Protein AF-C5KFG2-F1 (afdb_monomer)

Organism: Perkinsus marinus (strain ATCC 50983 / TXsc) (NCBI:txid423536)

Radius of gyration: 53.18 Å; Cα contacts (8 Å, |Δi|>4): 477; chains: 1; bounding box: 145×108×116 Å

Solvent-accessible surface area (backbone atoms only — not comparable to full-atom values): 32086 Å² total; per-residue (Å²): 141,84,61,95,86,63,89,72,83,93,80,87,86,89,55,58,38,78,64,27,34,24,43,32,33,78,41,80,47,82,75,85,70,94,62,96,75,82,97,68,92,67,78,47,72,44,76,47,75,44,76,72,37,53,59,62,36,55,48,57,39,72,49,77,48,77,48,68,43,64,56,58,50,57,37,41,32,28,39,66,60,36,82,85,45,54,89,73,20,54,61,19,36,39,37,40,52,48,80,77,64,95,81,87,63,93,58,59,44,37,32,41,35,35,39,32,34,31,82,83,71,47,75,46,76,79,51,33,34,38,48,48,77,48,77,44,79,43,75,42,74,44,76,49,79,79,78,90,81,87,81,87,84,88,88,86,82,87,86,89,80,84,85,86,84,84,89,83,84,90,87,84,91,89,80,92,84,85,90,86,87,85,83,89,86,84,85,86,87,89,81,86,87,81,88,82,89,83,88,84,90,82,88,86,83,92,76,90,79,74,70,45,67,42,76,43,75,41,78,43,78,42,82,47,77,43,82,39,61,66,51,75,45,72,56,84,76,77,54,71,71,58,46,50,52,50,53,54,49,50,51,50,51,56,50,49,57,46,52,50,52,60,25,52,51,34,47,52,51,39,55,50,50,43,56,52,52,51,53,28,52,67,41,92,87,25,74,29,30,69,27,37,48,72,68,56,48,51,52,49,53,52,50,43,50,57,48,56,54,44,53,72,76,42,78,85,61,52,49,63,58,38,48,53,52,42,49,61,54,39,72,63,47,50,60,17,52,52,46,36,52,48,59,70,48,33,64,58,51,52,47,55,44,51,52,51,38,51,52,52,47,49,59,56,69,48,91,45,76,94,57,63,78,59,56,64,71,61,36,51,49,47,48,50,52,42,48,51,50,53,51,49,51,54,50,48,52,63,51,40,78,71,48,64,60,51,50,84,72,83,70,53,56,64,63,52,48,56,53,43,51,49,51,47,55,54,44,52,62,57,72,64,61,72,75,80,78,80,77,85,86,79,84,79,88,82,88,87,77,92,86,80,89,80,84,81,87,87,89,83,85,83,87,87,89,88,84,85,85,83,88,87,80,92,88,84,90,88,87,86,83,90,83,90,87,88,79,90,83,91,77,95,77,90,77,83,88,135

Foldseek 3Di:
DPDPVDDDPDDDDKFFAQWWKKKKWKDWDFDPDPDDDDDDRDTDIDIDMDTDAHGGRIAFDKDKDKDFAQAKIKMWMFTPPCVVQDPNRTQWMKIWGDDHDPDDDPTRWIKIWIWHRHNVRRTDTDWMKTKDKDKDKDFDFDWDFDDDDDDDDDDDDDDDDDDDDDDDDDDDDDDDDDDDDDDDDDDDDDDDDDDDDDDDDDDDDDDDRDTHRDGDTDIDIDIDMDITDMDIPPHPDDDPVVVVVVVVVVVVVVVVVVQVVLQVVLLVVLVVCLVLQCQQCVDPPHLLPQQADPVLSVVLPVLSVVVVVVCVVCVVDGSVVSVVSVVVSCVSRVSSVQLSVQVVCVVVLVVLLVVLLVVLLCVLVDPDPLQVQQDNVLSVVLNVLSVVLVVVSVVQVVVQVVDRSNDDRSDGSVRSVVSSVVSVCSSCVRSVPDHDDDDDDDDDDDDYDDDDDDDDDDDDDDDDDDDDDDDDDDDDDDDDDDDDDDDDDDDDDDDDDD

InterPro domains:
  IPR013126 Heat shock protein 70 family [PF00012] (43-328)
  IPR013126 Heat shock protein 70 family [PTHR45639] (1-468)
  IPR029047 Heat shock protein 70kD, peptide-binding domain superfamily [G3DSA:2.60.34.10] (7-160)
  IPR029047 Heat shock protein 70kD, peptide-binding domain superfamily [SSF100920] (6-271)
  IPR029048 Heat shock protein 70kD, C-terminal domain superfamily [G3DSA:1.20.1270.10] (238-352)
  IPR029048 Heat shock protein 70kD, C-terminal domain superfamily [SSF100934] (239-334)

Structure (mmCIF, N/CA/C/O backbone):
data_AF-C5KFG2-F1
#
_entry.id   AF-C5KFG2-F1
#
loop_
_atom_site.group_PDB
_atom_site.id
_atom_site.type_symbol
_atom_site.label_atom_id
_atom_site.label_alt_id
_atom_site.label_comp_id
_atom_site.label_asym_id
_atom_site.label_entity_id
_atom_site.label_seq_id
_atom_site.pdbx_PDB_ins_code
_atom_site.Cartn_x
_atom_site.Cartn_y
_atom_site.Cartn_z
_atom_site.occupancy
_atom_site.B_iso_or_equiv
_atom_site.auth_seq_id
_atom_site.auth_comp_id
_atom_site.auth_asym_id
_atom_site.auth_atom_id
_atom_site.pdbx_PDB_model_num
ATOM 1 N N . MET A 1 1 ? -5.854 -18.531 23.973 1.00 67.88 1 MET A N 1
ATOM 2 C CA . MET A 1 1 ? -6.162 -19.290 22.740 1.00 67.88 1 MET A CA 1
ATOM 3 C C . MET A 1 1 ? -7.473 -18.772 22.156 1.00 67.88 1 MET A C 1
ATOM 5 O O . MET A 1 1 ? -8.520 -19.280 22.522 1.00 67.88 1 MET A O 1
ATOM 9 N N . LEU A 1 2 ? -7.432 -17.695 21.358 1.00 82.62 2 LEU A N 1
ATOM 10 C CA . LEU A 1 2 ? -8.644 -17.020 20.845 1.00 82.62 2 LEU A CA 1
ATOM 11 C C . LEU A 1 2 ? -8.687 -16.881 19.311 1.00 82.62 2 LEU A C 1
ATOM 13 O O . LEU A 1 2 ? -9.755 -16.633 18.764 1.00 82.62 2 LEU A O 1
ATOM 17 N N . SER A 1 3 ? -7.562 -17.061 18.609 1.00 88.19 3 SER A N 1
ATOM 18 C CA . SER A 1 3 ? -7.569 -17.112 17.143 1.00 88.19 3 SER A CA 1
ATOM 19 C C . SER A 1 3 ? -8.086 -18.475 16.666 1.00 88.19 3 SER A C 1
ATOM 21 O O . SER A 1 3 ? -7.564 -19.491 17.129 1.00 88.19 3 SER A O 1
ATOM 23 N N . PRO A 1 4 ? -9.048 -18.531 15.725 1.00 89.69 4 PRO A N 1
ATOM 24 C CA . PRO A 1 4 ? -9.495 -19.786 15.124 1.00 89.69 4 PRO A CA 1
ATOM 25 C C . PRO A 1 4 ? -8.493 -20.354 14.102 1.00 89.69 4 PRO A C 1
ATOM 27 O O . PRO A 1 4 ? -8.637 -21.501 13.693 1.00 89.69 4 PRO A O 1
ATOM 30 N N . LEU A 1 5 ? -7.491 -19.567 13.683 1.00 91.44 5 LEU A N 1
ATOM 31 C CA . LEU A 1 5 ? -6.519 -19.947 12.648 1.00 91.44 5 LEU A CA 1
ATOM 32 C C . LEU A 1 5 ? -5.242 -20.588 13.216 1.00 91.44 5 LEU A C 1
ATOM 34 O O . LEU A 1 5 ? -4.603 -21.385 12.535 1.00 91.44 5 LEU A O 1
ATOM 38 N N . PHE A 1 6 ? -4.867 -20.260 14.457 1.00 90.12 6 PHE A N 1
ATOM 39 C CA . PHE A 1 6 ? -3.606 -20.698 15.064 1.00 90.12 6 PHE A CA 1
ATOM 40 C C . PHE A 1 6 ? -3.843 -21.617 16.263 1.00 90.12 6 PHE A C 1
ATOM 42 O O . PHE A 1 6 ? -4.189 -21.162 17.357 1.00 90.12 6 PHE A O 1
ATOM 49 N N . LYS A 1 7 ? -3.590 -22.919 16.078 1.00 90.38 7 LYS A N 1
ATOM 50 C CA . LYS A 1 7 ? -3.554 -23.884 17.181 1.00 90.38 7 LYS A CA 1
ATOM 51 C C . LYS A 1 7 ? -2.188 -23.845 17.870 1.00 90.38 7 LYS A C 1
ATOM 53 O O . LYS A 1 7 ? -1.167 -24.116 17.247 1.00 90.38 7 LYS A O 1
ATOM 58 N N . VAL A 1 8 ? -2.187 -23.547 19.166 1.00 90.94 8 VAL A N 1
ATOM 59 C CA . VAL A 1 8 ? -1.008 -23.626 20.046 1.00 90.94 8 VAL A CA 1
ATOM 60 C C . VAL A 1 8 ? -1.125 -24.838 20.980 1.00 90.94 8 VAL A C 1
ATOM 62 O O . VAL A 1 8 ? -2.151 -25.518 20.983 1.00 90.94 8 VAL A O 1
ATOM 65 N N . ARG A 1 9 ? -0.079 -25.133 21.763 1.00 91.88 9 ARG A N 1
ATOM 66 C CA . ARG A 1 9 ? -0.144 -26.150 22.828 1.00 91.88 9 ARG A CA 1
ATOM 67 C C . ARG A 1 9 ? -1.195 -25.746 23.864 1.00 91.88 9 ARG A C 1
ATOM 69 O O . ARG A 1 9 ? -1.235 -24.584 24.263 1.00 91.88 9 ARG A O 1
ATOM 76 N N . ASP A 1 10 ? -1.987 -26.709 24.325 1.00 89.00 10 ASP A N 1
ATOM 77 C CA . ASP A 1 10 ? -3.007 -26.473 25.344 1.00 89.00 10 ASP A CA 1
ATOM 78 C C . ASP A 1 10 ? -2.374 -25.988 26.660 1.00 89.00 10 ASP A C 1
ATOM 80 O O . ASP A 1 10 ? -1.471 -26.622 27.210 1.00 89.00 10 ASP A O 1
ATOM 84 N N . PHE A 1 11 ? -2.855 -24.850 27.162 1.00 88.81 11 PHE A N 1
ATOM 85 C CA . PHE A 1 11 ? -2.492 -24.288 28.461 1.00 88.81 11 PHE A CA 1
ATOM 86 C C . PHE A 1 11 ? -3.725 -23.656 29.115 1.00 88.81 11 PHE A C 1
ATOM 88 O O . PHE A 1 11 ? -4.587 -23.106 28.428 1.00 88.81 11 PHE A O 1
ATOM 95 N N . ALA A 1 12 ? -3.810 -23.720 30.442 1.00 85.75 12 ALA A N 1
ATOM 96 C CA . ALA A 1 12 ? -4.899 -23.129 31.211 1.00 85.75 12 ALA A CA 1
ATOM 97 C C . ALA A 1 12 ? -4.346 -22.086 32.187 1.00 85.75 12 ALA A C 1
ATOM 99 O O . ALA A 1 12 ? -3.359 -22.338 32.875 1.00 85.75 12 ALA A O 1
ATOM 100 N N . VAL A 1 13 ? -5.006 -20.931 32.252 1.00 86.75 13 VAL A N 1
ATOM 101 C CA . VAL A 1 13 ? -4.784 -19.904 33.274 1.00 86.75 13 VAL A CA 1
ATOM 102 C C . VAL A 1 13 ? -6.119 -19.686 33.970 1.00 86.75 13 VAL A C 1
ATOM 104 O O . VAL A 1 13 ? -7.117 -19.399 33.308 1.00 86.75 13 VAL A O 1
ATOM 107 N N . THR A 1 14 ? -6.130 -19.846 35.290 1.00 87.56 14 THR A N 1
ATOM 108 C CA . THR A 1 14 ? -7.296 -19.594 36.140 1.00 87.56 14 THR A CA 1
ATOM 109 C C . THR A 1 14 ? -7.001 -18.370 36.991 1.00 87.56 14 THR A C 1
ATOM 111 O O . THR A 1 14 ? -5.999 -18.342 37.700 1.00 87.56 14 THR A O 1
ATOM 114 N N . ASP A 1 15 ? -7.886 -17.384 36.923 1.00 92.81 15 ASP A N 1
ATOM 115 C CA . ASP A 1 15 ? -7.812 -16.115 37.650 1.00 92.81 15 ASP A CA 1
ATOM 116 C C . ASP A 1 15 ? -9.165 -15.849 38.346 1.00 92.81 15 ASP A C 1
ATOM 118 O O . ASP A 1 15 ? -10.121 -16.600 38.115 1.00 92.81 15 ASP A O 1
ATOM 122 N N . PHE A 1 16 ? -9.280 -14.830 39.202 1.00 92.50 16 PHE A N 1
ATOM 123 C CA . PHE A 1 16 ? -10.473 -14.572 40.021 1.00 92.50 16 PHE A CA 1
ATOM 124 C C . PHE A 1 16 ? -10.799 -13.080 40.219 1.00 92.50 16 PHE A C 1
ATOM 126 O O . PHE A 1 16 ? -9.910 -12.235 40.287 1.00 92.50 16 PHE A O 1
ATOM 133 N N . THR A 1 17 ? -12.081 -12.735 40.397 1.00 90.00 17 THR A N 1
ATOM 134 C CA . THR A 1 17 ? -12.465 -11.374 40.813 1.00 90.00 17 THR A CA 1
ATOM 135 C C . THR A 1 17 ? -12.141 -11.146 42.282 1.00 90.00 17 THR A C 1
ATOM 137 O O . THR A 1 17 ? -12.489 -11.953 43.142 1.00 90.00 17 THR A O 1
ATOM 140 N N . GLN A 1 18 ? -11.520 -10.014 42.610 1.00 88.88 18 GLN A N 1
ATOM 141 C CA . GLN A 1 18 ? -11.357 -9.617 44.013 1.00 88.88 18 GLN A CA 1
ATOM 142 C C . GLN A 1 18 ? -12.704 -9.218 44.634 1.00 88.88 18 GLN A C 1
ATOM 144 O O . GLN A 1 18 ? -13.009 -9.620 45.754 1.00 88.88 18 GLN A O 1
ATOM 149 N N . GLN A 1 19 ? -13.514 -8.474 43.877 1.00 89.19 19 GLN A N 1
ATOM 150 C CA . GLN A 1 19 ? -14.824 -7.975 44.289 1.00 89.19 19 GLN A CA 1
ATOM 151 C C . GLN A 1 19 ? -15.932 -9.018 44.085 1.00 89.19 19 GLN A C 1
ATOM 153 O O . GLN A 1 19 ? -15.866 -9.847 43.168 1.00 89.19 19 GLN A O 1
ATOM 158 N N . GLY A 1 20 ? -16.956 -8.945 44.938 1.00 91.38 20 GLY A N 1
ATOM 159 C CA . GLY A 1 20 ? -18.225 -9.649 44.758 1.00 91.38 20 GLY A CA 1
ATOM 160 C C . GLY A 1 20 ? -19.172 -8.867 43.846 1.00 91.38 20 GLY A C 1
ATOM 161 O O . GLY A 1 20 ? -19.126 -7.639 43.822 1.00 91.38 20 GLY A O 1
ATOM 162 N N . ILE A 1 21 ? -20.017 -9.567 43.089 1.00 93.56 21 ILE A N 1
ATOM 163 C CA . ILE A 1 21 ? -21.010 -8.991 42.174 1.00 93.56 21 ILE A CA 1
ATOM 164 C C . ILE A 1 21 ? -22.389 -9.540 42.527 1.00 93.56 21 ILE A C 1
ATOM 166 O O . ILE A 1 21 ? -22.630 -10.753 42.446 1.00 93.56 21 ILE A O 1
ATOM 170 N N . GLU A 1 22 ? -23.318 -8.643 42.829 1.00 93.44 22 GLU A N 1
ATOM 171 C CA . GLU A 1 22 ? -24.724 -8.953 43.044 1.00 93.44 22 GLU A CA 1
ATOM 172 C C . GLU A 1 22 ? -25.622 -8.453 41.909 1.00 93.44 22 GLU A C 1
ATOM 174 O O . GLU A 1 22 ? -25.274 -7.565 41.128 1.00 93.44 22 GLU A O 1
ATOM 179 N N . VAL A 1 23 ? -26.804 -9.062 41.818 1.00 94.25 23 VAL A N 1
ATOM 180 C CA . VAL A 1 23 ? -27.877 -8.632 40.923 1.00 94.25 23 VAL A CA 1
ATOM 181 C C . VAL A 1 23 ? -29.129 -8.366 41.752 1.00 94.25 23 VAL A C 1
ATOM 183 O O . VAL A 1 23 ? -29.548 -9.198 42.561 1.00 94.25 23 VAL A O 1
ATOM 186 N N . ALA A 1 24 ? -29.727 -7.200 41.534 1.00 92.25 24 ALA A N 1
ATOM 187 C CA . ALA A 1 24 ? -30.925 -6.722 42.204 1.00 92.25 24 ALA A CA 1
ATOM 188 C C . ALA A 1 24 ? -32.115 -6.629 41.236 1.00 92.25 24 ALA A C 1
ATOM 190 O O . ALA A 1 24 ? -31.938 -6.384 40.043 1.00 92.25 24 ALA A O 1
ATOM 191 N N . TRP A 1 25 ? -33.333 -6.811 41.751 1.00 92.88 25 TRP A N 1
ATOM 192 C CA . TRP A 1 25 ? -34.577 -6.685 40.986 1.00 92.88 25 TRP A CA 1
ATOM 193 C C . TRP A 1 25 ? -35.768 -6.283 41.859 1.00 92.88 25 TRP A C 1
ATOM 195 O O . TRP A 1 25 ? -35.852 -6.635 43.036 1.00 92.88 25 TRP A O 1
ATOM 205 N N . GLN A 1 26 ? -36.748 -5.605 41.264 1.00 88.69 26 GLN A N 1
ATOM 206 C CA . GLN A 1 26 ? -38.008 -5.257 41.928 1.00 88.69 26 GLN A CA 1
ATOM 207 C C . GLN A 1 26 ? -38.961 -6.458 41.981 1.00 88.69 26 GLN A C 1
ATOM 209 O O . GLN A 1 26 ? -39.331 -7.013 40.943 1.00 88.69 26 GLN A O 1
ATOM 214 N N . GLN A 1 27 ? -39.383 -6.864 43.176 1.00 81.00 27 GLN A N 1
ATOM 215 C CA . GLN A 1 27 ? -40.384 -7.904 43.410 1.00 81.00 27 GLN A CA 1
ATOM 216 C C . GLN A 1 27 ? -41.620 -7.286 44.082 1.00 81.00 27 GLN A C 1
ATOM 218 O O . GLN A 1 27 ? -41.511 -6.633 45.116 1.00 81.00 27 GLN A O 1
ATOM 223 N N . GLN A 1 28 ? -42.801 -7.506 43.506 1.00 67.38 28 GLN A N 1
ATOM 224 C CA . GLN A 1 28 ? -44.071 -7.195 44.166 1.00 67.38 28 GLN A CA 1
ATOM 225 C C . GLN A 1 28 ? -44.355 -8.233 45.260 1.00 67.38 28 GLN A C 1
ATOM 227 O O . GLN A 1 28 ? -44.071 -9.422 45.083 1.00 67.38 28 GLN A O 1
ATOM 232 N N . GLN A 1 29 ? -44.943 -7.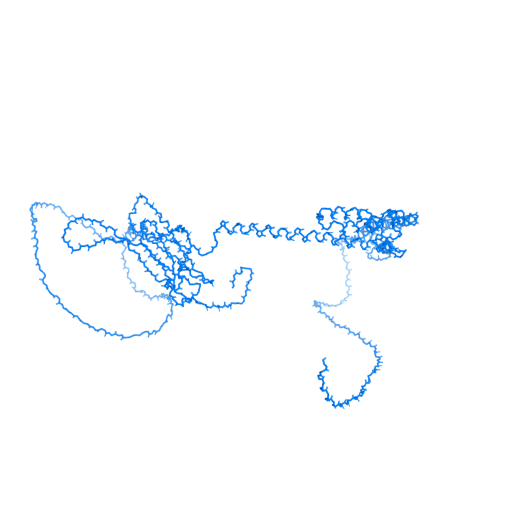788 46.367 1.00 61.12 29 GLN A N 1
ATOM 233 C CA . GLN A 1 29 ? -45.567 -8.655 47.366 1.00 61.12 29 GLN A CA 1
ATOM 234 C C . GLN A 1 29 ? -47.017 -8.211 47.583 1.00 61.12 29 GLN A C 1
ATOM 236 O O . GLN A 1 29 ? -47.303 -7.015 47.642 1.00 61.12 29 GLN A O 1
ATOM 241 N N . GLN A 1 30 ? -47.925 -9.176 47.731 1.00 47.97 30 GLN A N 1
ATOM 242 C CA . GLN A 1 30 ? -49.222 -8.924 48.357 1.00 47.97 30 GLN A CA 1
ATOM 243 C C . GLN A 1 30 ? -49.005 -8.836 49.870 1.00 47.97 30 GLN A C 1
ATOM 245 O O . GLN A 1 30 ? -48.345 -9.698 50.455 1.00 47.97 30 GLN A O 1
ATOM 250 N N . ALA A 1 31 ? -49.535 -7.791 50.502 1.00 42.25 31 ALA A N 1
ATOM 251 C CA . ALA A 1 31 ? -49.447 -7.618 51.944 1.00 42.25 31 ALA A CA 1
ATOM 252 C C . ALA A 1 31 ? -50.490 -8.509 52.637 1.00 42.25 31 ALA A C 1
ATOM 254 O O . ALA A 1 31 ? -51.664 -8.163 52.708 1.00 42.25 31 ALA A O 1
ATOM 255 N N . THR A 1 32 ? -50.074 -9.664 53.160 1.00 38.94 32 THR A N 1
ATOM 256 C CA . THR A 1 32 ? -50.946 -10.538 53.963 1.00 38.94 32 THR A CA 1
ATOM 257 C C . THR A 1 32 ? -51.088 -9.993 55.388 1.00 38.94 32 THR A C 1
ATOM 259 O O . THR A 1 32 ? -50.486 -10.513 56.329 1.00 38.94 32 THR A O 1
ATOM 262 N N . SER A 1 33 ? -51.852 -8.913 55.553 1.00 38.59 33 SER A N 1
ATOM 263 C CA . SER A 1 33 ? -52.165 -8.317 56.855 1.00 38.59 33 SER A CA 1
ATOM 264 C C . SER A 1 33 ? -53.233 -9.129 57.593 1.00 38.59 33 SER A C 1
ATOM 266 O O . SER A 1 33 ? -54.429 -8.909 57.421 1.00 38.59 33 SER A O 1
ATOM 268 N N . THR A 1 34 ? -52.813 -10.064 58.448 1.00 42.09 34 THR A N 1
ATOM 269 C CA . THR A 1 34 ? -53.714 -10.803 59.350 1.00 42.09 34 THR A CA 1
ATOM 270 C C . THR A 1 34 ? -54.132 -9.954 60.556 1.00 42.09 34 THR A C 1
ATOM 272 O O . THR A 1 34 ? -53.706 -10.209 61.682 1.00 42.09 34 THR A O 1
ATOM 275 N N . THR A 1 35 ? -54.968 -8.950 60.307 1.00 40.38 35 THR A N 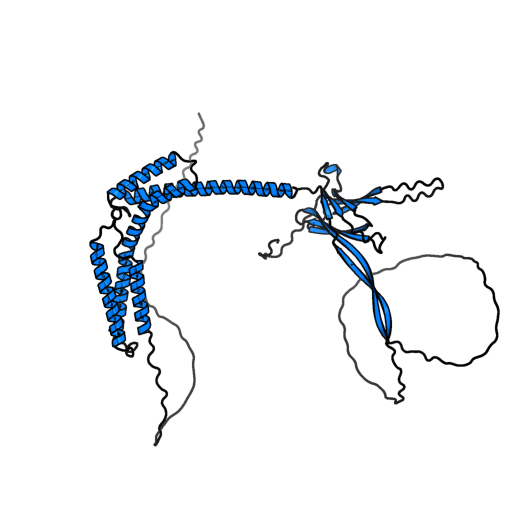1
ATOM 276 C CA . THR A 1 35 ? -55.760 -8.208 61.301 1.00 40.38 35 THR A CA 1
ATOM 277 C C . THR A 1 35 ? -56.987 -7.651 60.598 1.00 40.38 35 THR A C 1
ATOM 279 O O . THR A 1 35 ? -56.833 -6.949 59.602 1.00 40.38 35 THR A O 1
ATOM 282 N N . ASP A 1 36 ? -58.181 -7.929 61.117 1.00 46.19 36 ASP A N 1
ATOM 283 C CA . ASP A 1 36 ? -59.419 -7.362 60.586 1.00 46.19 36 ASP A CA 1
ATOM 284 C C . ASP A 1 36 ? -59.418 -5.827 60.703 1.00 46.19 36 ASP A C 1
ATOM 286 O O . ASP A 1 36 ? -59.218 -5.307 61.805 1.00 46.19 36 ASP A O 1
ATOM 290 N N . ASN A 1 37 ? -59.640 -5.136 59.576 1.00 46.06 37 ASN A N 1
ATOM 291 C CA . ASN A 1 37 ? -60.433 -3.908 59.346 1.00 46.06 37 ASN A CA 1
ATOM 292 C C . ASN A 1 37 ? -59.900 -3.124 58.122 1.00 46.06 37 ASN A C 1
ATOM 294 O O . ASN A 1 37 ? -58.693 -2.976 57.959 1.00 46.06 37 ASN A O 1
ATOM 298 N N . ASP A 1 38 ? -60.837 -2.587 57.333 1.00 40.62 38 ASP A N 1
ATOM 299 C CA . ASP A 1 38 ? -60.694 -1.634 56.215 1.00 40.62 38 ASP A CA 1
ATOM 300 C C . ASP A 1 38 ? -59.773 -2.017 55.028 1.00 40.62 38 ASP A C 1
ATOM 302 O O . ASP A 1 38 ? -58.549 -1.884 55.061 1.00 40.62 38 ASP A O 1
ATOM 306 N N . ASP A 1 39 ? -60.403 -2.401 53.909 1.00 46.47 39 ASP A N 1
ATOM 307 C CA . ASP A 1 39 ? -59.751 -2.762 52.643 1.00 46.47 39 ASP A CA 1
ATOM 308 C C . ASP A 1 39 ? -59.001 -1.591 51.975 1.00 46.47 39 ASP A C 1
ATOM 310 O O . ASP A 1 39 ? -59.595 -0.721 51.331 1.00 46.47 39 ASP A O 1
ATOM 314 N N . VAL A 1 40 ? -57.665 -1.623 52.031 1.00 45.94 40 VAL A N 1
ATOM 315 C CA . VAL A 1 40 ? -56.784 -0.849 51.139 1.00 45.94 40 VAL A CA 1
ATOM 316 C C . VAL A 1 40 ? -55.653 -1.752 50.636 1.00 45.94 40 VAL A C 1
ATOM 318 O O . VAL A 1 40 ? -54.638 -1.927 51.311 1.00 45.94 40 VAL A O 1
ATOM 321 N N . GLU A 1 41 ? -55.797 -2.309 49.428 1.00 46.12 41 GLU A N 1
ATOM 322 C CA . GLU A 1 41 ? -54.774 -3.145 48.772 1.00 46.12 41 GLU A CA 1
ATOM 323 C C . GLU A 1 41 ? -53.534 -2.332 48.336 1.00 46.12 41 GLU A C 1
ATOM 325 O O . GLU A 1 41 ? -53.299 -2.045 47.160 1.00 46.12 41 GLU A O 1
ATOM 330 N N . GLY A 1 42 ? -52.698 -1.952 49.303 1.00 43.88 42 GLY A N 1
ATOM 331 C CA . GLY A 1 42 ? -51.424 -1.277 49.066 1.00 43.88 42 GLY A CA 1
ATOM 332 C C . GLY A 1 42 ? -50.358 -2.225 48.511 1.00 43.88 42 GLY A C 1
ATOM 333 O O . GLY A 1 42 ? -49.611 -2.838 49.275 1.00 43.88 42 GLY A O 1
ATOM 334 N N . CYS A 1 43 ? -50.236 -2.328 47.183 1.00 40.12 43 CYS A N 1
ATOM 335 C CA . CYS A 1 43 ? -49.165 -3.109 46.555 1.00 40.12 43 CYS A CA 1
ATOM 336 C C . CYS A 1 43 ? -47.786 -2.468 46.802 1.00 40.12 43 CYS A C 1
ATOM 338 O O . CYS A 1 43 ? -47.429 -1.461 46.186 1.00 40.12 43 CYS A O 1
ATOM 340 N N . SER A 1 44 ? -46.989 -3.077 47.683 1.00 50.38 44 SER A N 1
ATOM 341 C CA . SER A 1 44 ? -45.610 -2.661 47.943 1.00 50.38 44 SER A CA 1
ATOM 342 C C . SER A 1 44 ? -44.620 -3.419 47.053 1.00 50.38 44 SER A C 1
ATOM 344 O O . SER A 1 44 ? -44.729 -4.630 46.837 1.00 50.38 44 SER A O 1
ATOM 346 N N . SER A 1 45 ? -43.631 -2.693 46.533 1.00 64.81 45 SER A N 1
ATOM 347 C CA . SER A 1 45 ? -42.547 -3.233 45.710 1.00 64.81 45 SER A CA 1
ATOM 348 C C . SER A 1 45 ? -41.237 -3.222 46.488 1.00 64.81 45 SER A C 1
ATOM 350 O O . SER A 1 45 ? -40.705 -2.156 46.789 1.00 64.81 45 SER A O 1
ATOM 352 N N . ILE A 1 46 ? -40.688 -4.403 46.773 1.00 82.88 46 ILE A N 1
ATOM 353 C CA . ILE A 1 46 ? -39.407 -4.561 47.468 1.00 82.88 46 ILE A CA 1
ATOM 354 C C . ILE A 1 46 ? -38.284 -4.861 46.467 1.00 82.88 46 ILE A C 1
ATOM 356 O O . ILE A 1 46 ? -38.455 -5.655 45.542 1.00 82.88 46 ILE A O 1
ATOM 360 N N . ILE A 1 47 ? -37.114 -4.244 46.644 1.00 85.81 47 ILE A N 1
ATOM 361 C CA . ILE A 1 47 ? -35.920 -4.598 45.866 1.00 85.81 47 ILE A CA 1
ATOM 362 C C . ILE A 1 47 ? -35.271 -5.816 46.521 1.00 85.81 47 ILE A C 1
ATOM 364 O O . ILE A 1 47 ? -34.779 -5.742 47.647 1.00 85.81 47 ILE A O 1
ATOM 368 N N . LYS A 1 48 ? -35.251 -6.939 45.804 1.00 88.25 48 LYS A N 1
ATOM 369 C CA . LYS A 1 48 ? -34.527 -8.143 46.206 1.00 88.25 48 LYS A CA 1
ATOM 370 C C . LYS A 1 48 ? -33.141 -8.135 45.568 1.00 88.25 48 LYS A C 1
ATOM 372 O O . LYS A 1 48 ? -33.022 -7.995 44.356 1.00 88.25 48 LYS A O 1
ATOM 377 N N . ARG A 1 49 ? -32.115 -8.316 46.397 1.00 91.19 49 ARG A N 1
ATOM 378 C CA . ARG A 1 49 ? -30.713 -8.530 46.012 1.00 91.19 49 ARG A CA 1
ATOM 379 C C . ARG A 1 49 ? -30.358 -10.015 46.064 1.00 91.19 49 ARG A C 1
ATOM 381 O O . ARG A 1 49 ? -30.990 -10.786 46.793 1.00 91.19 49 ARG A O 1
ATOM 388 N N . THR A 1 50 ? -29.367 -10.439 45.289 1.00 92.19 50 THR A N 1
ATOM 389 C CA . THR A 1 50 ? -28.743 -11.768 45.383 1.00 92.19 50 THR A CA 1
ATOM 390 C C . THR A 1 50 ? -27.323 -11.694 44.836 1.00 92.19 50 THR A C 1
ATOM 392 O O . THR A 1 50 ? -27.120 -11.310 43.684 1.00 92.19 50 THR A O 1
ATOM 395 N N . GLU A 1 51 ? -26.345 -12.102 45.644 1.00 92.88 51 GLU A N 1
ATOM 396 C CA . GLU A 1 51 ? -24.957 -12.220 45.206 1.00 92.88 51 GLU A CA 1
ATOM 397 C C . GLU A 1 51 ? -24.828 -13.322 44.145 1.00 92.88 51 GLU A C 1
ATOM 399 O O . GLU A 1 51 ? -25.159 -14.488 44.379 1.00 92.88 51 GLU A O 1
ATOM 404 N N . VAL A 1 52 ? -24.375 -12.947 42.948 1.00 93.75 52 VAL A N 1
ATOM 405 C CA . VAL A 1 52 ? -24.238 -13.869 41.817 1.00 93.75 52 VAL A CA 1
ATOM 406 C C . VAL A 1 52 ? -22.819 -14.406 41.767 1.00 93.75 52 VAL A C 1
ATOM 408 O O . VAL A 1 52 ? -22.636 -15.618 41.694 1.00 93.75 52 VAL A O 1
ATOM 411 N N . PHE A 1 53 ? -21.808 -13.550 41.872 1.00 94.62 53 PHE A N 1
ATOM 412 C CA . PHE A 1 53 ? -20.403 -13.953 41.906 1.00 94.62 53 PHE A CA 1
ATOM 413 C C . PHE A 1 53 ? -19.772 -13.442 43.205 1.00 94.62 53 PHE A C 1
ATOM 415 O O . PHE A 1 53 ? -19.378 -12.283 43.241 1.00 94.62 53 PHE A O 1
ATOM 422 N N . PRO A 1 54 ? -19.680 -14.263 44.268 1.00 93.31 54 PRO A N 1
ATOM 423 C CA . PRO A 1 54 ? -19.004 -13.871 45.504 1.00 93.31 54 PRO A CA 1
ATOM 424 C C . PRO A 1 54 ? -17.536 -13.476 45.282 1.00 93.31 54 PRO A C 1
ATOM 426 O O . PRO A 1 54 ? -16.943 -13.908 44.284 1.00 93.31 54 PRO A O 1
ATOM 429 N N . PRO A 1 55 ? -16.916 -12.724 46.211 1.00 91.25 55 PRO A N 1
ATOM 4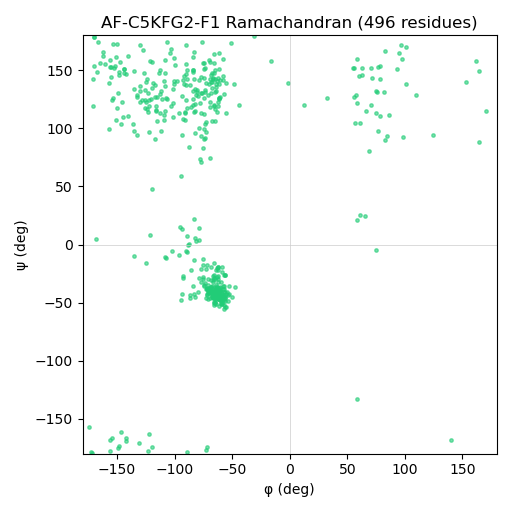30 C CA . PRO A 1 55 ? -15.485 -12.435 46.187 1.00 91.25 55 PRO A CA 1
ATOM 431 C C . PRO A 1 55 ? -14.643 -13.698 45.959 1.00 91.25 55 PRO A C 1
ATOM 433 O O . PRO A 1 55 ? -14.906 -14.750 46.545 1.00 91.25 55 PRO A O 1
ATOM 436 N N . ARG A 1 56 ? -13.612 -13.591 45.114 1.00 91.69 56 ARG A N 1
ATOM 437 C CA . ARG A 1 56 ? -12.765 -14.701 44.633 1.00 91.69 56 ARG A CA 1
ATOM 438 C C . ARG A 1 56 ? -13.484 -15.734 43.752 1.00 91.69 56 ARG A C 1
ATOM 440 O O . ARG A 1 56 ? -13.014 -16.863 43.618 1.00 91.69 56 ARG A O 1
ATOM 447 N N . SER A 1 57 ? -14.578 -15.348 43.090 1.00 92.31 57 SER A N 1
ATOM 448 C CA . SER A 1 57 ? -15.143 -16.125 41.975 1.00 92.31 57 SER A CA 1
ATOM 449 C C . SER A 1 57 ? -14.165 -16.193 40.801 1.00 92.31 57 SER A C 1
ATOM 451 O O . SER A 1 57 ? -13.601 -15.179 40.395 1.00 92.31 57 SER A O 1
ATOM 453 N N . THR A 1 58 ? -13.995 -17.376 40.213 1.00 93.25 58 THR A N 1
ATOM 454 C CA . THR A 1 58 ? -13.116 -17.592 39.054 1.00 93.25 58 THR A CA 1
ATOM 455 C C . THR A 1 58 ? -13.609 -16.874 37.794 1.00 93.25 58 THR A C 1
ATOM 457 O O . THR A 1 58 ? -14.813 -16.832 37.524 1.00 93.25 58 THR A O 1
ATOM 460 N N . LEU A 1 59 ? -12.690 -16.357 36.977 1.00 91.69 59 LEU A N 1
ATOM 461 C CA . LEU A 1 59 ? -13.011 -15.748 35.683 1.00 91.69 59 LEU A CA 1
ATOM 462 C C . LEU A 1 59 ? -13.575 -16.774 34.684 1.00 91.69 59 LEU A C 1
ATOM 464 O O . LEU A 1 59 ? -13.462 -17.985 34.869 1.00 91.69 59 LEU A O 1
ATOM 468 N N . ASN A 1 60 ? -14.208 -16.277 33.616 1.00 91.69 60 ASN A N 1
ATOM 469 C CA . ASN A 1 60 ? -14.904 -17.074 32.594 1.00 91.69 60 ASN A CA 1
ATOM 470 C C . ASN A 1 60 ? -16.046 -17.978 33.133 1.00 91.69 60 ASN A C 1
ATOM 472 O O . ASN A 1 60 ? -16.454 -18.938 32.475 1.00 91.69 60 ASN A O 1
ATOM 476 N N . THR A 1 61 ? -16.587 -17.671 34.318 1.00 93.00 61 THR A N 1
ATOM 477 C CA . THR A 1 61 ? -17.671 -18.434 34.961 1.00 93.00 61 THR A CA 1
ATOM 478 C C . THR A 1 61 ? -19.054 -17.928 34.538 1.00 93.00 61 THR A C 1
ATOM 480 O O . THR A 1 61 ? -19.300 -16.728 34.415 1.00 93.00 61 THR A O 1
ATOM 483 N N . VAL A 1 62 ? -20.004 -18.850 34.370 1.00 95.00 62 VAL A N 1
ATOM 484 C CA . VAL A 1 62 ? -21.409 -18.566 34.033 1.00 95.00 62 VAL A CA 1
ATOM 485 C C . VAL A 1 62 ? -22.320 -19.038 35.164 1.00 95.00 62 VAL A C 1
ATOM 487 O O . VAL A 1 62 ? -22.160 -20.156 35.652 1.00 95.00 62 VAL A O 1
ATOM 490 N N . LYS A 1 63 ? -23.326 -18.235 35.532 1.00 94.50 63 LYS A N 1
ATOM 491 C CA . LYS A 1 63 ? -24.422 -18.653 36.419 1.00 94.50 63 LYS A CA 1
ATOM 492 C C . LYS A 1 63 ? -25.789 -18.385 35.791 1.00 94.50 63 LYS A C 1
ATOM 494 O O . LYS A 1 63 ? -25.977 -17.439 35.029 1.00 94.50 63 LYS A O 1
ATOM 499 N N . MET A 1 64 ? -26.743 -19.255 36.114 1.00 93.69 64 MET A N 1
ATOM 500 C CA . MET A 1 64 ? -28.112 -19.223 35.597 1.00 93.69 64 MET A CA 1
ATOM 501 C C . MET A 1 64 ? -29.071 -18.795 36.708 1.00 93.69 64 MET A C 1
ATOM 503 O O . MET A 1 64 ? -29.361 -19.578 37.612 1.00 93.69 64 MET A O 1
ATOM 507 N N . LEU A 1 65 ? -29.579 -17.568 36.633 1.00 93.38 65 LEU A N 1
ATOM 508 C CA . LEU A 1 65 ? -30.639 -17.078 37.516 1.00 93.38 65 LEU A CA 1
ATOM 509 C C . LEU A 1 65 ? -31.993 -17.535 36.961 1.00 93.38 65 LEU A C 1
ATOM 511 O O . LEU A 1 65 ? -32.170 -17.561 35.746 1.00 93.38 65 LEU A O 1
ATOM 515 N N . THR A 1 66 ? -32.947 -17.912 37.816 1.00 93.75 66 THR A N 1
ATOM 516 C CA . THR A 1 66 ? -34.305 -18.296 37.383 1.00 93.75 66 THR A CA 1
ATOM 517 C C . THR A 1 66 ? -35.341 -17.389 38.035 1.00 93.75 66 THR A C 1
ATOM 519 O O . THR A 1 66 ? -35.384 -17.279 39.258 1.00 93.75 66 THR A O 1
ATOM 522 N N . PHE A 1 67 ? -36.184 -16.768 37.214 1.00 91.44 67 PHE A N 1
ATOM 523 C CA . PHE A 1 67 ? -37.263 -15.870 37.621 1.00 91.44 67 PHE A CA 1
ATOM 524 C C . PHE A 1 67 ? -38.613 -16.393 37.117 1.00 91.44 67 PHE A C 1
ATOM 526 O O . PHE A 1 67 ? -38.663 -17.143 36.144 1.00 91.44 67 PHE A O 1
ATOM 533 N N . TYR A 1 68 ? -39.701 -15.965 37.757 1.00 89.50 68 TYR A N 1
ATOM 534 C CA . TYR A 1 68 ? -41.074 -16.215 37.313 1.00 89.50 68 TYR A CA 1
ATOM 535 C C . TYR A 1 68 ? -41.781 -14.861 37.174 1.00 89.50 68 TYR A C 1
ATOM 537 O O . TYR A 1 68 ? -41.860 -14.118 38.154 1.00 89.50 68 TYR A O 1
ATOM 545 N N . ARG A 1 69 ? -42.201 -14.481 35.958 1.00 88.12 69 ARG A N 1
ATOM 546 C CA . ARG A 1 69 ? -42.689 -13.123 35.627 1.00 88.12 69 ARG A CA 1
ATOM 547 C C . ARG A 1 69 ? -43.760 -13.145 34.536 1.00 88.12 69 ARG A C 1
ATOM 549 O O . ARG A 1 69 ? -43.669 -13.943 33.612 1.00 88.12 69 ARG A O 1
ATOM 556 N N . LYS A 1 70 ? -44.728 -12.226 34.620 1.00 85.94 70 LYS A N 1
ATOM 557 C CA . LYS A 1 70 ? -45.731 -11.978 33.564 1.00 85.94 70 LYS A CA 1
ATOM 558 C C . LYS A 1 70 ? -45.317 -10.876 32.578 1.00 85.94 70 LYS A C 1
ATOM 560 O O . LYS A 1 70 ? -45.715 -10.903 31.421 1.00 85.94 70 LYS A O 1
ATOM 565 N N . GLU A 1 71 ? -44.520 -9.916 33.045 1.00 87.69 71 GLU A N 1
ATOM 566 C CA . GLU A 1 71 ? -44.179 -8.678 32.333 1.00 87.69 71 GLU A CA 1
ATOM 567 C C . GLU A 1 71 ? -42.662 -8.468 32.252 1.00 87.69 71 GLU A C 1
ATOM 569 O O . GLU A 1 71 ? -41.885 -9.140 32.942 1.00 87.69 71 GLU A O 1
ATOM 574 N N . ALA A 1 72 ? -42.247 -7.514 31.413 1.00 90.56 72 ALA A N 1
ATOM 575 C CA . ALA A 1 72 ? -40.864 -7.065 31.332 1.00 90.56 72 ALA A CA 1
ATOM 576 C C . ALA A 1 72 ? -40.360 -6.551 32.691 1.00 90.56 72 ALA A C 1
ATOM 578 O O . ALA A 1 72 ? -41.089 -5.901 33.437 1.00 90.56 72 ALA A O 1
ATOM 579 N N . PHE A 1 73 ? -39.103 -6.845 33.018 1.00 92.00 73 PHE A N 1
ATOM 580 C CA . PHE A 1 73 ? -38.513 -6.481 34.306 1.00 92.00 73 PHE A CA 1
ATOM 581 C C . PHE A 1 73 ? -37.044 -6.102 34.158 1.00 92.00 73 PHE A C 1
ATOM 583 O O . PHE A 1 73 ? -36.345 -6.590 33.268 1.00 92.00 73 PHE A O 1
ATOM 590 N N . GLU A 1 74 ? -36.581 -5.229 35.047 1.00 93.31 74 GLU A N 1
ATOM 591 C CA . GLU A 1 74 ? -35.201 -4.761 35.075 1.00 93.31 74 GLU A CA 1
ATOM 592 C C . GLU A 1 74 ? -34.373 -5.543 36.105 1.00 93.31 74 GLU A C 1
ATOM 594 O O . GLU A 1 74 ? -34.846 -5.875 37.199 1.00 93.31 74 GLU A O 1
ATOM 599 N N . LEU A 1 75 ? -33.131 -5.841 35.727 1.00 94.25 75 LEU A N 1
ATOM 600 C CA . LEU A 1 75 ? -32.063 -6.308 36.599 1.00 94.25 75 LEU A CA 1
ATOM 601 C C . LEU A 1 75 ? -30.991 -5.221 36.696 1.00 94.25 75 LEU A C 1
ATOM 603 O O . LEU A 1 75 ? -30.515 -4.725 35.673 1.00 94.25 75 LEU A O 1
ATOM 607 N N . TRP A 1 76 ? -30.566 -4.906 37.912 1.00 93.38 76 TRP A N 1
ATOM 608 C CA . TRP A 1 76 ? -29.447 -4.003 38.183 1.00 93.38 76 TRP A CA 1
ATOM 609 C C . TRP A 1 76 ? -28.260 -4.830 38.668 1.00 93.38 76 TRP A C 1
ATOM 611 O O . TRP A 1 76 ? -28.416 -5.614 39.603 1.00 93.38 76 TRP A O 1
ATOM 621 N N . ALA A 1 77 ? -27.098 -4.699 38.032 1.00 93.12 77 ALA A N 1
ATOM 622 C CA . ALA A 1 77 ? -25.867 -5.349 38.473 1.00 93.12 77 ALA A CA 1
ATOM 623 C C . ALA A 1 77 ? -24.986 -4.337 39.210 1.00 93.12 77 ALA A C 1
ATOM 625 O O . ALA A 1 77 ? -24.789 -3.225 38.722 1.00 93.12 77 ALA A O 1
ATOM 626 N N . GLN A 1 78 ? -24.445 -4.718 40.364 1.00 91.88 78 GLN A N 1
ATOM 627 C CA . GLN A 1 78 ? -23.564 -3.862 41.162 1.00 91.88 78 GLN A CA 1
ATOM 628 C C . GLN A 1 78 ? -22.559 -4.692 41.969 1.00 91.88 78 GLN A C 1
ATOM 630 O O . GLN A 1 78 ? -22.753 -5.895 42.164 1.00 91.88 78 GLN A O 1
ATOM 635 N N . TYR A 1 79 ? -21.474 -4.070 42.428 1.00 91.94 79 TYR A N 1
ATOM 636 C CA . TYR A 1 79 ? -20.557 -4.723 43.366 1.00 91.94 79 TYR A CA 1
ATOM 637 C C . TYR A 1 79 ? -21.212 -4.901 44.746 1.00 91.94 79 TYR A C 1
ATOM 639 O O . TYR A 1 79 ? -21.915 -4.006 45.213 1.00 91.94 79 TYR A O 1
ATOM 647 N N . THR A 1 80 ? -20.952 -6.030 45.421 1.00 87.25 80 THR A N 1
ATOM 648 C CA . THR A 1 80 ? -21.523 -6.342 46.750 1.00 87.25 80 THR A CA 1
ATOM 649 C C . THR A 1 80 ? -21.165 -5.270 47.794 1.00 87.25 80 THR A C 1
ATOM 651 O O . THR A 1 80 ? -21.989 -4.919 48.634 1.00 87.25 80 THR A O 1
ATOM 654 N N . ASN A 1 81 ? -19.959 -4.698 47.704 1.00 80.94 81 ASN A N 1
ATOM 655 C CA . ASN A 1 81 ? -19.487 -3.602 48.552 1.00 80.94 81 ASN A CA 1
ATOM 656 C C . ASN A 1 81 ? -19.725 -2.230 47.887 1.00 80.94 81 ASN A C 1
ATOM 658 O O . ASN A 1 81 ? -18.773 -1.496 47.640 1.00 80.94 81 ASN A O 1
ATOM 662 N N . SER A 1 82 ? -20.965 -1.858 47.554 1.00 72.19 82 SER A N 1
ATOM 663 C CA . SER A 1 82 ? -21.226 -0.599 46.823 1.00 72.19 82 SER A CA 1
ATOM 664 C C . SER A 1 82 ? -20.683 0.665 47.516 1.00 72.19 82 SER A C 1
ATOM 666 O O . SER A 1 82 ? -20.374 1.644 46.845 1.00 72.19 82 SER A O 1
ATOM 668 N N . GLU A 1 83 ? -20.529 0.640 48.843 1.00 73.75 83 GLU A N 1
ATOM 669 C CA . GLU A 1 83 ? -19.952 1.736 49.637 1.00 73.75 83 GLU A CA 1
ATOM 670 C C . GLU A 1 83 ? -18.456 1.979 49.347 1.00 73.75 83 GLU A C 1
ATOM 672 O O . GLU A 1 83 ? -18.020 3.127 49.388 1.00 73.75 83 GLU A O 1
ATOM 677 N N . ASP A 1 84 ? -17.690 0.940 48.985 1.00 74.00 84 ASP A N 1
ATOM 678 C CA . ASP A 1 84 ? -16.254 1.051 48.663 1.00 74.00 84 ASP A CA 1
ATOM 679 C C . ASP A 1 84 ? -16.002 1.649 47.260 1.00 74.00 84 ASP A C 1
ATOM 681 O O . ASP A 1 84 ? -14.909 2.147 46.991 1.00 74.00 84 ASP A O 1
ATOM 685 N N . HIS A 1 85 ? -16.996 1.589 46.360 1.00 70.62 85 HIS A N 1
ATOM 686 C CA . HIS A 1 85 ? -16.860 1.959 44.936 1.00 70.62 85 HIS A CA 1
ATOM 687 C C . HIS A 1 85 ? -17.569 3.267 44.552 1.00 70.62 85 HIS A C 1
ATOM 689 O O . HIS A 1 85 ? -17.362 3.768 43.449 1.00 70.62 85 HIS A O 1
ATOM 695 N N . GLY A 1 86 ? -18.402 3.833 45.431 1.00 75.06 86 GLY A N 1
ATOM 696 C CA . GLY A 1 86 ? -19.117 5.086 45.167 1.00 75.06 86 GLY A CA 1
ATOM 697 C C . GLY A 1 86 ? -20.006 5.018 43.917 1.00 75.06 86 GLY A C 1
ATOM 698 O O . GLY A 1 86 ? -20.755 4.059 43.730 1.00 75.06 86 GLY A O 1
ATOM 699 N N . ASP A 1 87 ? -19.920 6.031 43.051 1.00 70.12 87 ASP A N 1
ATOM 700 C CA . ASP A 1 87 ? -20.712 6.102 41.813 1.00 70.12 87 ASP A CA 1
ATOM 701 C C . ASP A 1 87 ? -20.348 4.991 40.798 1.00 70.12 87 ASP A C 1
ATOM 703 O O . ASP A 1 87 ? -21.209 4.546 40.034 1.00 70.12 87 ASP A O 1
ATOM 707 N N . ASP A 1 88 ? -19.116 4.464 40.842 1.00 75.94 88 ASP A N 1
ATOM 708 C CA . ASP A 1 88 ? -18.640 3.363 39.986 1.00 75.94 88 ASP A CA 1
ATOM 709 C C . ASP A 1 88 ? -19.115 1.969 40.459 1.00 75.94 88 ASP A C 1
ATOM 711 O O . ASP A 1 88 ? -18.782 0.943 39.860 1.00 75.94 88 ASP A O 1
ATOM 715 N N . ALA A 1 89 ? -19.944 1.893 41.510 1.00 84.31 89 ALA A N 1
ATOM 716 C CA . ALA A 1 89 ? -20.509 0.634 42.004 1.00 84.31 89 ALA A CA 1
ATOM 717 C C . ALA A 1 89 ? -21.429 -0.089 40.993 1.00 84.31 89 ALA A C 1
ATOM 719 O O . ALA A 1 89 ? -21.675 -1.291 41.141 1.00 84.31 89 ALA A O 1
ATOM 720 N N . SER A 1 90 ? -21.959 0.624 39.990 1.00 88.38 90 SER A N 1
ATOM 721 C CA . SER A 1 90 ? -22.928 0.119 39.007 1.00 88.38 90 SER A CA 1
ATOM 722 C C . SER A 1 90 ? -22.265 -0.582 37.813 1.00 88.38 90 SER A C 1
ATOM 724 O O . SER A 1 90 ? -21.622 0.042 36.973 1.00 88.38 90 SER A O 1
ATOM 726 N N . LEU A 1 91 ? -22.561 -1.873 37.644 1.00 89.94 91 LEU A N 1
ATOM 727 C CA . LEU A 1 91 ? -22.147 -2.713 36.508 1.00 89.94 91 LEU A CA 1
ATOM 728 C C . LEU A 1 91 ? -23.196 -2.772 35.377 1.00 89.94 91 LEU A C 1
ATOM 730 O O . LEU A 1 91 ? -23.122 -3.613 34.473 1.00 89.94 91 LEU A O 1
ATOM 734 N N . GLY A 1 92 ? -24.177 -1.872 35.426 1.00 91.12 92 GLY A N 1
ATOM 735 C CA . GLY A 1 92 ? -25.176 -1.661 34.386 1.00 91.12 92 GLY A CA 1
ATOM 736 C C . GLY A 1 92 ? -26.540 -2.290 34.659 1.00 91.12 92 GLY A C 1
ATOM 737 O O . GLY A 1 92 ? -26.759 -3.059 35.600 1.00 91.12 92 GLY A O 1
ATOM 738 N N . ARG A 1 93 ? -27.485 -1.908 33.804 1.00 93.00 93 ARG A N 1
ATOM 739 C CA . ARG A 1 93 ? -28.917 -2.181 33.914 1.00 93.00 93 ARG A CA 1
ATOM 740 C C . ARG A 1 93 ? -29.373 -3.003 32.710 1.00 93.00 93 ARG A C 1
ATOM 742 O O . ARG A 1 93 ? -28.939 -2.766 31.581 1.00 93.00 93 ARG A O 1
ATOM 749 N N . TYR A 1 94 ? -30.236 -3.984 32.951 1.00 94.25 94 TYR A N 1
ATOM 750 C CA . TYR A 1 94 ? -30.622 -4.994 31.969 1.00 94.25 94 TYR A CA 1
ATOM 751 C C . TYR A 1 94 ? -32.138 -5.219 32.019 1.00 94.25 94 TYR A C 1
ATOM 753 O O . TYR A 1 94 ? -32.642 -5.896 32.915 1.00 94.25 94 TYR A O 1
ATOM 761 N N . THR A 1 95 ? -32.869 -4.677 31.047 1.00 94.00 95 THR A N 1
ATOM 762 C CA . THR A 1 95 ? -34.323 -4.853 30.925 1.00 94.00 95 THR A CA 1
ATOM 763 C C . THR A 1 95 ? -34.626 -6.064 30.054 1.00 94.00 95 THR A C 1
ATOM 765 O O . THR A 1 95 ? -34.337 -6.069 28.857 1.00 94.00 95 THR A O 1
ATOM 768 N N . ILE A 1 96 ? -35.224 -7.092 30.653 1.00 93.25 96 ILE A N 1
ATOM 769 C CA . ILE A 1 96 ? -35.612 -8.341 29.990 1.00 93.25 96 ILE A CA 1
ATOM 770 C C . ILE A 1 96 ? -37.048 -8.188 29.485 1.00 93.25 96 ILE A C 1
ATOM 772 O O . ILE A 1 96 ? -37.980 -8.068 30.283 1.00 93.25 96 ILE A O 1
ATOM 776 N N . GLN A 1 97 ? -37.235 -8.182 28.165 1.00 90.81 97 GLN A N 1
ATOM 777 C CA . GLN A 1 97 ? -38.528 -7.909 27.529 1.00 90.81 97 GLN A CA 1
ATOM 778 C C . GLN A 1 97 ? -39.376 -9.178 27.369 1.00 90.81 97 GLN A C 1
ATOM 780 O O . GLN A 1 97 ? -39.382 -9.805 26.314 1.00 90.81 97 GLN A O 1
ATOM 785 N N . VAL A 1 98 ? -40.098 -9.559 28.422 1.00 85.69 98 VAL A N 1
ATOM 786 C CA . VAL A 1 98 ? -40.967 -10.750 28.440 1.00 85.69 98 VAL A CA 1
ATOM 787 C C . VAL A 1 98 ? -42.103 -10.631 27.405 1.00 85.69 98 VAL A C 1
ATOM 789 O O . VAL A 1 98 ? -42.923 -9.721 27.537 1.00 85.69 98 VAL A O 1
ATOM 792 N N . PRO A 1 99 ? -42.203 -11.534 26.405 1.00 80.50 99 PRO A N 1
ATOM 793 C CA . PRO A 1 99 ? -43.302 -11.516 25.442 1.00 80.50 99 PRO A CA 1
ATOM 794 C C . PRO A 1 99 ? -44.645 -11.877 26.085 1.00 80.50 99 PRO A C 1
ATOM 796 O O . PRO A 1 99 ? -44.773 -12.894 26.773 1.00 80.50 99 PRO A O 1
ATOM 799 N N . HIS A 1 100 ? -45.652 -11.047 25.821 1.00 67.94 100 HIS A N 1
ATOM 800 C CA . HIS A 1 100 ? -47.012 -11.204 26.324 1.00 67.94 100 HIS A CA 1
ATOM 801 C C . HIS A 1 100 ? -47.861 -11.984 25.303 1.00 67.94 100 HIS A C 1
ATOM 803 O O . HIS A 1 100 ? -48.193 -11.455 24.243 1.00 67.94 100 HIS A O 1
ATOM 809 N N . ASN A 1 101 ? -48.200 -13.244 25.603 1.00 60.28 101 ASN A N 1
ATOM 810 C CA . ASN A 1 101 ? -49.040 -14.079 24.732 1.00 60.28 101 ASN A CA 1
ATOM 811 C C . ASN A 1 101 ? -50.511 -13.901 25.129 1.00 60.28 101 ASN A C 1
ATOM 813 O O . ASN A 1 101 ? -50.942 -14.426 26.151 1.00 60.28 101 ASN A O 1
ATOM 817 N N . SER A 1 102 ? -51.289 -13.196 24.313 1.00 53.47 102 SER A N 1
ATOM 818 C CA . SER A 1 102 ? -52.622 -12.686 24.666 1.00 53.47 102 SER A CA 1
ATOM 819 C C . SER A 1 102 ? -53.781 -13.697 24.629 1.00 53.47 102 SER A C 1
ATOM 821 O O . SER A 1 102 ? -54.929 -13.266 24.576 1.00 53.47 102 SER A O 1
ATOM 823 N N . GLU A 1 103 ? -53.525 -15.011 24.571 1.00 57.97 103 GLU A N 1
ATOM 824 C CA . GLU A 1 103 ? -54.543 -15.963 24.077 1.00 57.97 103 GLU A CA 1
ATOM 825 C C . GLU A 1 103 ? -54.748 -17.259 24.890 1.00 57.97 103 GLU A C 1
ATOM 827 O O . GLU A 1 103 ? -55.723 -17.951 24.619 1.00 57.97 103 GLU A O 1
ATOM 832 N N . ASN A 1 104 ? -53.902 -17.609 25.881 1.00 54.38 104 ASN A N 1
ATOM 833 C CA . ASN A 1 104 ? -54.195 -18.737 26.804 1.00 54.38 104 ASN A CA 1
ATOM 834 C C . ASN A 1 104 ? -53.308 -18.886 28.071 1.00 54.38 104 ASN A C 1
ATOM 836 O O . ASN A 1 104 ? -53.461 -19.875 28.784 1.00 54.38 104 ASN A O 1
ATOM 840 N N . ASP A 1 105 ? -52.374 -17.973 28.376 1.00 58.47 105 ASP A N 1
ATOM 841 C CA . ASP A 1 105 ? -51.449 -18.139 29.519 1.00 58.47 105 ASP A CA 1
ATOM 842 C C . ASP A 1 105 ? -51.350 -16.873 30.384 1.00 58.47 105 ASP A C 1
ATOM 844 O O . ASP A 1 105 ? -50.550 -15.974 30.126 1.00 58.47 105 ASP A O 1
ATOM 848 N N . GLU A 1 106 ? -52.165 -16.817 31.441 1.00 62.44 106 GLU A N 1
ATOM 849 C CA . GLU A 1 106 ? -52.098 -15.774 32.473 1.00 62.44 106 GLU A CA 1
ATOM 850 C C . GLU A 1 106 ? -51.007 -16.042 33.535 1.00 62.44 106 GLU A C 1
ATOM 852 O O . GLU A 1 106 ? -50.902 -15.297 34.516 1.00 62.44 106 GLU A O 1
ATOM 857 N N . GLY A 1 107 ? -50.212 -17.109 33.406 1.00 72.69 107 GLY A N 1
ATOM 858 C CA . GLY A 1 107 ? -49.239 -17.546 34.404 1.00 72.69 107 GLY A CA 1
ATOM 859 C C . GLY A 1 107 ? -47.958 -16.694 34.469 1.00 72.69 107 GLY A C 1
ATOM 860 O O . GLY A 1 107 ? -47.563 -16.041 33.502 1.00 72.69 107 GLY A O 1
ATOM 861 N N . PRO A 1 108 ? -47.245 -16.678 35.615 1.00 80.75 108 PRO A N 1
ATOM 862 C CA . PRO A 1 108 ? -45.911 -16.089 35.699 1.00 80.75 108 PRO A CA 1
ATOM 863 C C . PRO A 1 108 ? -44.880 -17.009 35.023 1.00 80.75 108 PRO A C 1
ATOM 865 O O . PRO A 1 108 ? -44.395 -17.975 35.615 1.00 80.75 108 PRO A O 1
ATOM 868 N N . LYS A 1 109 ? -44.520 -16.688 33.779 1.00 86.25 109 LYS A N 1
ATOM 869 C CA . LYS A 1 109 ? -43.621 -17.485 32.936 1.00 86.25 109 LYS A CA 1
ATOM 870 C C . LYS A 1 109 ? -42.213 -17.626 33.517 1.00 86.25 109 LYS A C 1
ATOM 872 O O . LYS A 1 109 ? -41.653 -16.693 34.096 1.00 86.25 109 LYS A O 1
ATOM 877 N N . LYS A 1 110 ? -41.627 -18.808 33.321 1.00 90.88 110 LYS A N 1
ATOM 878 C CA . LYS A 1 110 ? -40.322 -19.240 33.844 1.00 90.88 110 LYS A CA 1
ATOM 879 C C . LYS A 1 110 ? -39.199 -18.745 32.934 1.00 90.88 110 LYS A C 1
ATOM 881 O O . LYS A 1 110 ? -39.150 -19.099 31.761 1.00 90.88 110 LYS A O 1
ATOM 886 N N . ILE A 1 111 ? -38.287 -17.937 33.462 1.00 92.94 111 ILE A N 1
ATOM 887 C CA . ILE A 1 111 ? -37.236 -17.263 32.688 1.00 92.94 111 ILE A CA 1
ATOM 888 C C . ILE A 1 111 ? -35.872 -17.592 33.286 1.00 92.94 111 ILE A C 1
ATOM 890 O O . ILE A 1 111 ? -35.640 -17.340 34.468 1.00 92.94 111 ILE A O 1
ATOM 894 N N . LYS A 1 112 ? -34.954 -18.121 32.473 1.00 94.12 112 LYS A N 1
ATOM 895 C CA . LYS A 1 112 ? -33.556 -18.363 32.851 1.00 94.12 112 LYS A CA 1
ATOM 896 C C . LYS A 1 112 ? -32.640 -17.304 32.257 1.00 94.12 112 LYS A C 1
ATOM 898 O O . LYS A 1 112 ? -32.531 -17.195 31.043 1.00 94.12 112 LYS A O 1
ATOM 903 N N . VAL A 1 113 ? -31.953 -16.559 33.113 1.00 95.62 113 VAL A N 1
ATOM 904 C CA . VAL A 1 113 ? -31.049 -15.467 32.738 1.00 95.62 113 VAL A CA 1
ATOM 905 C C . VAL A 1 113 ? -29.605 -15.916 32.932 1.00 95.62 113 VAL A C 1
ATOM 907 O O . VAL A 1 113 ? -29.224 -16.354 34.020 1.00 95.62 113 VAL A O 1
ATOM 910 N N . ARG A 1 114 ? -28.802 -15.816 31.871 1.00 95.62 114 ARG A N 1
ATOM 911 C CA . ARG A 1 114 ? -27.405 -16.251 31.828 1.00 95.62 114 ARG A CA 1
ATOM 912 C C . ARG A 1 114 ? -26.479 -15.080 32.156 1.00 95.62 114 ARG A C 1
ATOM 914 O O . ARG A 1 114 ? -26.101 -14.314 31.270 1.00 95.62 114 ARG A O 1
ATOM 921 N N . ALA A 1 115 ? -26.109 -14.960 33.427 1.00 95.31 115 ALA A N 1
ATOM 922 C CA . ALA A 1 115 ? -25.076 -14.032 33.876 1.00 95.31 115 ALA A CA 1
ATOM 923 C C . ALA A 1 115 ? -23.688 -14.653 33.653 1.00 95.31 115 ALA A C 1
ATOM 925 O O . ALA A 1 115 ? -23.462 -15.823 33.979 1.00 95.31 115 ALA A O 1
ATOM 926 N N . LYS A 1 116 ? -22.754 -13.879 33.101 1.00 94.94 116 LYS A N 1
ATOM 927 C CA . LYS A 1 116 ? -21.398 -14.318 32.767 1.00 94.94 116 LYS A CA 1
ATOM 928 C C . LYS A 1 116 ? -20.370 -13.315 33.265 1.00 94.94 116 LYS A C 1
ATOM 930 O O . LYS A 1 116 ? -20.411 -12.139 32.914 1.00 94.94 116 LYS A O 1
ATOM 935 N N . LEU A 1 117 ? -19.414 -13.832 34.020 1.00 93.69 117 LEU A N 1
ATOM 936 C CA . LEU A 1 117 ? -18.138 -13.196 34.293 1.00 93.69 117 LEU A CA 1
ATOM 937 C C . LEU A 1 117 ? -17.173 -13.649 33.190 1.00 93.69 117 LEU A C 1
ATOM 939 O O . LEU A 1 117 ? -16.957 -14.846 33.015 1.00 93.69 117 LEU A O 1
ATOM 943 N N . SER A 1 118 ? -16.664 -12.724 32.379 1.00 91.81 118 SER A N 1
ATOM 944 C CA . SER A 1 118 ? -15.866 -13.051 31.192 1.00 91.81 118 SER A CA 1
ATOM 945 C C . SER A 1 118 ? -14.433 -13.486 31.538 1.00 91.81 118 SER A C 1
ATOM 947 O O . SER A 1 118 ? -14.002 -13.422 32.690 1.00 91.81 118 SER A O 1
ATOM 949 N N . LEU A 1 119 ? -13.672 -13.922 30.528 1.00 90.56 119 LEU A N 1
ATOM 950 C CA . LEU A 1 119 ? -12.226 -14.153 30.653 1.00 90.56 119 LEU A CA 1
ATOM 951 C C . LEU A 1 119 ? -11.446 -12.854 30.948 1.00 90.56 119 LEU A C 1
ATOM 953 O O . LEU A 1 119 ? -10.353 -12.913 31.492 1.00 90.56 119 LEU A O 1
ATOM 957 N N . HIS A 1 120 ? -12.017 -11.691 30.619 1.00 89.62 120 HIS A N 1
ATOM 958 C CA . HIS A 1 120 ? -11.418 -10.367 30.814 1.00 89.62 120 HIS A CA 1
ATOM 959 C C . HIS A 1 120 ? -11.875 -9.694 32.123 1.00 89.62 120 HIS A C 1
ATOM 961 O O . HIS A 1 120 ? -11.775 -8.480 32.255 1.00 89.62 120 HIS A O 1
ATOM 967 N N . GLY A 1 121 ? -12.466 -10.447 33.059 1.00 89.25 121 GLY A N 1
ATOM 968 C CA . GLY A 1 121 ? -12.982 -9.913 34.327 1.00 89.25 121 GLY A CA 1
ATOM 969 C C . GLY A 1 121 ? -14.298 -9.131 34.224 1.00 89.25 121 GLY A C 1
ATOM 970 O O . GLY A 1 121 ? -14.869 -8.764 35.246 1.00 89.25 121 GLY A O 1
ATOM 971 N N . THR A 1 122 ? -14.824 -8.903 33.018 1.00 91.38 122 THR A N 1
ATOM 972 C CA . THR A 1 122 ? -16.042 -8.105 32.810 1.00 91.38 122 THR A CA 1
ATOM 973 C C . THR A 1 122 ? -17.322 -8.904 33.075 1.00 91.38 122 THR A C 1
ATOM 975 O O . THR A 1 122 ? -17.494 -10.021 32.579 1.00 91.38 122 THR A O 1
ATOM 978 N N . PHE A 1 123 ? -18.250 -8.321 33.837 1.00 92.75 123 PHE A N 1
ATOM 979 C CA . PHE A 1 123 ? -19.601 -8.854 34.017 1.00 92.75 123 PHE A CA 1
ATOM 980 C C . PHE A 1 123 ? -20.487 -8.526 32.809 1.00 92.75 123 PHE A C 1
ATOM 982 O O . PHE A 1 123 ? -20.427 -7.429 32.260 1.00 92.75 123 PHE A O 1
ATOM 989 N N . SER A 1 124 ? -2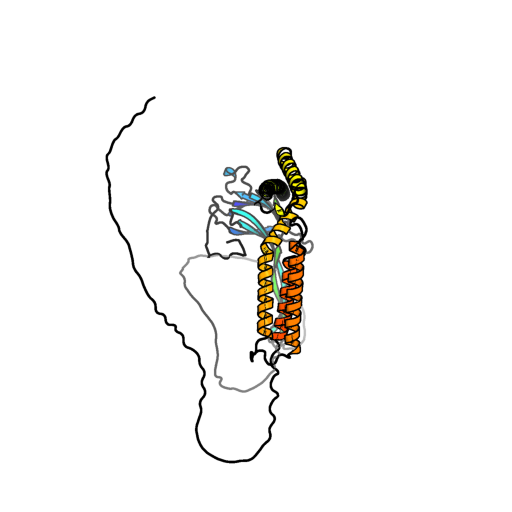1.348 -9.463 32.414 1.00 93.56 124 SER A N 1
ATOM 990 C CA . SER A 1 124 ? -22.389 -9.235 31.409 1.00 93.56 124 SER A CA 1
ATOM 991 C C . SER A 1 124 ? -23.559 -10.206 31.578 1.00 93.56 124 SER A C 1
ATOM 993 O O . SER A 1 124 ? -23.386 -11.337 32.037 1.00 93.56 124 SER A O 1
ATOM 995 N N . ILE A 1 125 ? -24.757 -9.799 31.151 1.00 94.19 125 ILE A N 1
ATOM 996 C CA . ILE A 1 125 ? -25.866 -10.732 30.916 1.00 94.19 125 ILE A CA 1
ATOM 997 C C . ILE A 1 125 ? -25.887 -11.094 29.428 1.00 94.19 125 ILE A C 1
ATOM 999 O O . ILE A 1 125 ? -26.127 -10.246 28.563 1.00 94.19 125 ILE A O 1
ATOM 1003 N N . GLU A 1 126 ? -25.587 -12.361 29.140 1.00 91.31 126 GLU A N 1
ATOM 1004 C CA . GLU A 1 126 ? -25.312 -12.867 27.791 1.00 91.31 126 GLU A CA 1
ATOM 1005 C C . GLU A 1 126 ? -26.604 -13.174 27.022 1.00 91.31 126 GLU A C 1
ATOM 1007 O O . GLU A 1 126 ? -26.730 -12.772 25.870 1.00 91.31 126 GLU A O 1
ATOM 1012 N N . ASN A 1 127 ? -27.566 -13.848 27.665 1.00 93.31 127 ASN A N 1
ATOM 1013 C CA . ASN A 1 127 ? -28.867 -14.217 27.094 1.00 93.31 127 ASN A CA 1
ATOM 1014 C C . ASN A 1 127 ? -29.917 -14.439 28.210 1.00 93.31 127 ASN A C 1
ATOM 1016 O O . ASN A 1 127 ? -29.554 -14.732 29.354 1.00 93.31 127 ASN A O 1
ATOM 1020 N N . ALA A 1 128 ? -31.205 -14.348 27.883 1.00 93.44 128 ALA A N 1
ATOM 1021 C CA . ALA A 1 128 ? -32.330 -14.723 28.735 1.00 93.44 128 ALA A CA 1
ATOM 1022 C C . ALA A 1 128 ? -33.286 -15.631 27.947 1.00 93.44 128 ALA A C 1
ATOM 1024 O O . ALA A 1 128 ? -33.637 -15.327 26.817 1.00 93.44 128 ALA A O 1
ATOM 1025 N N . ILE A 1 129 ? -33.706 -16.750 28.536 1.00 92.94 129 ILE A N 1
ATOM 1026 C CA . ILE A 1 129 ? -34.489 -17.799 27.870 1.00 92.94 129 ILE A CA 1
ATOM 1027 C C . ILE A 1 129 ? -35.795 -18.008 28.632 1.00 92.94 129 ILE A C 1
ATOM 1029 O O . ILE A 1 129 ? -35.780 -18.410 29.798 1.00 92.94 129 ILE A O 1
ATOM 1033 N N . MET A 1 130 ? -36.922 -17.783 27.966 1.00 89.69 130 MET A N 1
ATOM 1034 C CA . MET A 1 130 ? -38.244 -18.200 28.423 1.00 89.69 130 MET A CA 1
ATOM 1035 C C . MET A 1 130 ? -38.375 -19.716 28.281 1.00 89.69 130 MET A C 1
ATOM 1037 O O . MET A 1 130 ? -37.936 -20.294 27.286 1.00 89.69 130 MET A O 1
ATOM 1041 N N . ILE A 1 131 ? -38.979 -20.355 29.277 1.00 88.00 131 ILE A N 1
ATOM 1042 C CA . ILE A 1 131 ? -39.238 -21.789 29.314 1.00 88.00 131 ILE A CA 1
ATOM 1043 C C . ILE A 1 131 ? -40.737 -22.000 29.511 1.00 88.00 131 ILE A C 1
ATOM 1045 O O . ILE A 1 131 ? -41.282 -21.676 30.564 1.00 88.00 131 ILE A O 1
ATOM 1049 N N . GLU A 1 132 ? -41.371 -22.566 28.490 1.00 84.50 132 GLU A N 1
ATOM 1050 C CA . GLU A 1 132 ? -42.774 -22.981 28.491 1.00 84.50 132 GLU A CA 1
ATOM 1051 C C . GLU A 1 132 ? -42.804 -24.521 28.499 1.00 84.50 132 GLU A C 1
ATOM 1053 O O . GLU A 1 132 ? -41.967 -25.169 27.864 1.00 84.50 132 GLU A O 1
ATOM 1058 N N . GLU A 1 133 ? -43.719 -25.128 29.251 1.00 80.50 133 GLU A N 1
ATOM 1059 C CA . GLU A 1 133 ? -43.876 -26.586 29.325 1.00 80.50 133 GLU A CA 1
ATOM 1060 C C . GLU A 1 133 ? -45.217 -26.937 28.660 1.00 80.50 133 GLU A C 1
ATOM 1062 O O . GLU A 1 133 ? -46.278 -26.776 29.252 1.00 80.50 133 GLU A O 1
ATOM 1067 N N . GLU A 1 134 ? -45.163 -27.333 27.385 1.00 75.38 134 GLU A N 1
ATOM 1068 C CA . GLU A 1 134 ? -46.336 -27.615 26.548 1.00 75.38 134 GLU A CA 1
ATOM 1069 C C . GLU A 1 134 ? -46.728 -29.095 26.667 1.00 75.38 134 GLU A C 1
ATOM 1071 O O . GLU A 1 134 ? -45.918 -29.989 26.399 1.00 75.38 134 GLU A O 1
ATOM 1076 N N . GLU A 1 135 ? -47.973 -29.376 27.048 1.00 76.94 135 GLU A N 1
ATOM 1077 C CA . GLU A 1 135 ? -48.535 -30.729 27.001 1.00 76.94 135 GLU A CA 1
ATOM 1078 C C . GLU A 1 135 ? -48.999 -31.081 25.584 1.00 76.94 135 GLU A C 1
ATOM 1080 O O . GLU A 1 135 ? -49.726 -30.326 24.940 1.00 76.94 135 GLU A O 1
ATOM 1085 N N . TYR A 1 136 ? -48.598 -32.256 25.098 1.00 73.62 136 TYR A N 1
ATOM 1086 C CA . TYR A 1 136 ? -49.025 -32.798 23.812 1.00 73.62 136 TYR A CA 1
ATOM 1087 C C . TYR A 1 136 ? -49.517 -34.237 23.977 1.00 73.62 136 TYR A C 1
ATOM 1089 O O . TYR A 1 136 ? -48.929 -35.058 24.685 1.00 73.62 136 TYR A O 1
ATOM 1097 N N . GLN A 1 137 ? -50.633 -34.549 23.324 1.00 71.31 137 GLN A N 1
ATOM 1098 C CA . GLN A 1 137 ? -51.233 -35.877 23.365 1.00 71.31 137 GLN A CA 1
ATOM 1099 C C . GLN A 1 137 ? -50.564 -36.786 22.330 1.00 71.31 137 GLN A C 1
ATOM 1101 O O . GLN A 1 137 ? -50.527 -36.469 21.142 1.00 71.31 137 GLN A O 1
ATOM 1106 N N . VAL A 1 138 ? -50.058 -37.935 22.779 1.00 75.00 138 VAL A N 1
ATOM 1107 C CA . VAL A 1 138 ? -49.543 -39.002 21.917 1.00 75.00 138 VAL A CA 1
ATOM 1108 C C . VAL A 1 138 ? -50.467 -40.203 22.040 1.00 75.00 138 VAL A C 1
ATOM 1110 O O . VAL A 1 138 ? -50.535 -40.835 23.092 1.00 75.00 138 VAL A O 1
ATOM 1113 N N . VAL A 1 139 ? -51.168 -40.527 20.956 1.00 68.50 139 VAL A N 1
ATOM 1114 C CA . VAL A 1 139 ? -51.931 -41.773 20.849 1.00 68.50 139 VAL A CA 1
ATOM 1115 C C . VAL A 1 139 ? -50.943 -42.918 20.646 1.00 68.50 139 VAL A C 1
ATOM 1117 O O . VAL A 1 139 ? -50.259 -42.992 19.626 1.00 68.50 139 VAL A O 1
ATOM 1120 N N . GLU A 1 140 ? -50.837 -43.794 21.640 1.00 70.75 140 GLU A N 1
ATOM 1121 C CA . GLU A 1 140 ? -49.901 -44.915 21.668 1.00 70.75 140 GLU A CA 1
ATOM 1122 C C . GLU A 1 140 ? -50.710 -46.220 21.695 1.00 70.75 140 GLU A C 1
ATOM 1124 O O . GLU A 1 140 ? -51.623 -46.370 22.508 1.00 70.75 140 GLU A O 1
ATOM 1129 N N . LYS A 1 141 ? -50.439 -47.149 20.769 1.00 63.72 141 LYS A N 1
ATOM 1130 C CA . LYS A 1 141 ? -51.232 -48.383 20.640 1.00 63.72 141 LYS A CA 1
ATOM 1131 C C . LYS A 1 141 ? -50.747 -49.436 21.628 1.00 63.72 141 LYS A C 1
ATOM 1133 O O . LYS A 1 141 ? -49.634 -49.941 21.497 1.00 63.72 141 LYS A O 1
ATOM 1138 N N . GLU A 1 142 ? -51.590 -49.782 22.593 1.00 65.25 142 GLU A N 1
ATOM 1139 C CA . GLU A 1 142 ? -51.266 -50.698 23.684 1.00 65.25 142 GLU A CA 1
ATOM 1140 C C . GLU A 1 142 ? -52.141 -51.957 23.590 1.00 65.25 142 GLU A C 1
ATOM 1142 O O . GLU A 1 142 ? -53.370 -51.885 23.625 1.00 65.25 142 GLU A O 1
ATOM 1147 N N . ARG A 1 143 ? -51.509 -53.129 23.435 1.00 48.44 143 ARG A N 1
ATOM 1148 C CA . ARG A 1 143 ? -52.206 -54.424 23.352 1.00 48.44 143 ARG A CA 1
ATOM 1149 C C . ARG A 1 143 ? -52.813 -54.768 24.710 1.00 48.44 143 ARG A C 1
ATOM 1151 O O . ARG A 1 143 ? -52.083 -54.943 25.685 1.00 48.44 143 ARG A O 1
ATOM 1158 N N . ARG A 1 144 ? -54.141 -54.903 24.775 1.00 55.94 144 ARG A N 1
ATOM 1159 C CA . ARG A 1 144 ? -54.861 -55.338 25.984 1.00 55.94 144 ARG A CA 1
ATOM 1160 C C . ARG A 1 144 ? -55.741 -56.538 25.653 1.00 55.94 144 ARG A C 1
ATOM 1162 O O . ARG A 1 144 ? -56.683 -56.414 24.880 1.00 55.94 144 ARG A O 1
ATOM 1169 N N . ARG A 1 145 ? -55.470 -57.688 26.278 1.00 44.00 145 ARG A N 1
ATOM 1170 C CA . ARG A 1 145 ? -56.360 -58.859 26.204 1.00 44.00 145 ARG A CA 1
ATOM 1171 C C . ARG A 1 145 ? -57.704 -58.527 26.858 1.00 44.00 145 ARG A C 1
ATOM 1173 O O . ARG A 1 145 ? -57.743 -57.970 27.961 1.00 44.00 145 ARG A O 1
ATOM 1180 N N . ARG A 1 146 ? -58.806 -58.846 26.174 1.00 39.69 146 ARG A N 1
ATOM 1181 C CA . ARG A 1 146 ? -60.166 -58.660 26.699 1.00 39.69 146 ARG A CA 1
ATOM 1182 C C . ARG A 1 146 ? -60.480 -59.712 27.767 1.00 39.69 146 ARG A C 1
ATOM 1184 O O . ARG A 1 146 ? -59.975 -60.826 27.728 1.00 39.69 146 ARG A O 1
ATOM 1191 N N . ARG A 1 147 ? -61.361 -59.366 28.709 1.00 41.44 147 ARG A N 1
ATOM 1192 C CA . ARG A 1 147 ? -62.071 -60.356 29.536 1.00 41.44 147 ARG A CA 1
ATOM 1193 C C . ARG A 1 147 ? -63.415 -60.686 28.873 1.00 41.44 147 ARG A C 1
ATOM 1195 O O . ARG A 1 147 ? -64.045 -59.756 28.364 1.00 41.44 147 ARG A O 1
ATOM 1202 N N . PRO A 1 148 ? -63.875 -61.949 28.896 1.00 38.06 148 PRO A N 1
ATOM 1203 C CA . PRO A 1 148 ? -65.172 -62.315 28.335 1.00 38.06 148 PRO A CA 1
ATOM 1204 C C . PRO A 1 148 ? -66.320 -61.653 29.109 1.00 38.06 148 PRO A C 1
ATOM 1206 O O . PRO A 1 148 ? -66.272 -61.519 30.334 1.00 38.06 148 PRO A O 1
ATOM 1209 N N . ILE A 1 149 ? -67.360 -61.244 28.380 1.00 36.88 149 ILE A N 1
ATOM 1210 C CA . ILE A 1 149 ? -68.575 -60.626 28.922 1.00 36.88 149 ILE A CA 1
ATOM 1211 C C . ILE A 1 149 ? -69.721 -61.627 28.780 1.00 36.88 149 ILE A C 1
ATOM 1213 O O . ILE A 1 149 ? -70.182 -61.873 27.667 1.00 36.88 149 ILE A O 1
ATOM 1217 N N . ASN A 1 150 ? -70.224 -62.149 29.899 1.00 35.03 150 ASN A N 1
ATOM 1218 C CA . ASN A 1 150 ? -71.490 -62.880 29.896 1.00 35.03 150 ASN A CA 1
ATOM 1219 C C . ASN A 1 150 ? -72.674 -61.904 29.895 1.00 35.03 150 ASN A C 1
ATOM 1221 O O . ASN A 1 150 ? -72.795 -61.043 30.766 1.00 35.03 150 ASN A O 1
ATOM 1225 N N . LYS A 1 151 ? -73.582 -62.120 28.944 1.00 34.75 151 LYS A N 1
ATOM 1226 C CA . LYS A 1 151 ? -75.029 -61.922 29.107 1.00 34.75 151 LYS A CA 1
ATOM 1227 C C . LYS A 1 151 ? -75.644 -63.335 29.250 1.00 34.75 151 LYS A C 1
ATOM 1229 O O . LYS A 1 151 ? -74.957 -64.303 28.939 1.00 34.75 151 LYS A O 1
ATOM 1234 N N . GLU A 1 152 ? -76.870 -63.576 29.699 1.00 31.62 152 GLU A N 1
ATOM 1235 C CA . GLU A 1 152 ? -78.027 -62.723 30.040 1.00 31.62 152 GLU A CA 1
ATOM 1236 C C . GLU A 1 152 ? -78.427 -63.022 31.524 1.00 31.62 152 GLU A C 1
ATOM 1238 O O . GLU A 1 152 ? -77.680 -63.725 32.200 1.00 31.62 152 GLU A O 1
ATOM 1243 N N . THR A 1 153 ? -79.460 -62.477 32.183 1.00 27.50 153 THR A N 1
ATOM 1244 C CA . THR A 1 153 ? -80.908 -62.426 31.863 1.00 27.50 153 THR A CA 1
ATOM 1245 C C . THR A 1 153 ? -81.603 -61.168 32.421 1.00 27.50 153 THR A C 1
ATOM 1247 O O . THR A 1 153 ? -81.003 -60.401 33.170 1.00 27.50 153 THR A O 1
ATOM 1250 N N . ASN A 1 154 ? -82.875 -60.962 32.054 1.00 28.42 154 ASN A N 1
ATOM 1251 C CA . ASN A 1 154 ? -83.691 -59.793 32.415 1.00 28.42 154 ASN A CA 1
ATOM 1252 C C . ASN A 1 154 ? -84.485 -59.943 33.742 1.00 28.42 154 ASN A C 1
ATOM 1254 O O . ASN A 1 154 ? -84.464 -60.997 34.375 1.00 28.42 154 ASN A O 1
ATOM 1258 N N . ASP A 1 155 ? -85.252 -58.879 34.028 1.00 25.81 155 ASP A N 1
ATOM 1259 C CA . ASP A 1 155 ? -86.557 -58.819 34.721 1.00 25.81 155 ASP A CA 1
ATOM 1260 C C . ASP A 1 155 ? -86.626 -58.451 36.231 1.00 25.81 155 ASP A C 1
ATOM 1262 O O . ASP A 1 155 ? -86.665 -59.299 37.118 1.00 25.81 155 ASP A O 1
ATOM 1266 N N . ASP A 1 156 ? -86.807 -57.131 36.430 1.00 27.02 156 ASP A N 1
ATOM 1267 C CA . ASP A 1 156 ? -87.896 -56.462 37.192 1.00 27.02 156 ASP A CA 1
ATOM 1268 C C . ASP A 1 156 ? -87.740 -55.997 38.675 1.00 27.02 156 ASP A C 1
ATOM 1270 O O . ASP A 1 156 ? -86.863 -56.409 39.426 1.00 27.02 156 ASP A O 1
ATOM 1274 N N . GLU A 1 157 ? -88.640 -55.065 39.036 1.00 28.66 157 GLU A N 1
ATOM 1275 C CA . GLU A 1 157 ? -89.039 -54.490 40.342 1.00 28.66 157 GLU A CA 1
ATOM 1276 C C . GLU A 1 157 ? -88.081 -53.577 41.165 1.00 28.66 157 GLU A C 1
ATOM 1278 O O . GLU A 1 157 ? -87.543 -53.931 42.207 1.00 28.66 157 GLU A O 1
ATOM 1283 N N . ASN A 1 158 ? -88.034 -52.302 40.749 1.00 28.34 158 ASN A N 1
ATOM 1284 C CA . ASN A 1 158 ? -88.576 -51.128 41.481 1.00 28.34 158 ASN A CA 1
ATOM 1285 C C . ASN A 1 158 ? -88.140 -50.737 42.938 1.00 28.34 158 ASN A C 1
ATOM 1287 O O . ASN A 1 158 ? -88.430 -51.421 43.913 1.00 28.34 158 ASN A O 1
ATOM 1291 N N . MET A 1 159 ? -87.757 -49.449 43.062 1.00 31.17 159 MET A N 1
ATOM 1292 C CA . MET A 1 159 ? -87.973 -48.498 44.189 1.00 31.17 159 MET A CA 1
ATOM 1293 C C . MET A 1 159 ? -86.930 -48.301 45.327 1.00 31.17 159 MET A C 1
ATOM 1295 O O . MET A 1 159 ? -86.234 -49.215 45.743 1.00 31.17 159 MET A O 1
ATOM 1299 N N . VAL A 1 160 ? -86.964 -47.057 45.855 1.00 29.06 160 VAL A N 1
ATOM 1300 C CA . VAL A 1 160 ? -86.417 -46.452 47.105 1.00 29.06 160 VAL A CA 1
ATOM 1301 C C . VAL A 1 160 ? -84.894 -46.400 47.344 1.00 29.06 160 VAL A C 1
ATOM 1303 O O . VAL A 1 160 ? -84.164 -47.285 46.925 1.00 29.06 160 VAL A O 1
ATOM 1306 N N . ASP A 1 161 ? -84.335 -45.443 48.105 1.00 23.56 161 ASP A N 1
ATOM 1307 C CA . ASP A 1 161 ? -84.579 -43.985 48.285 1.00 23.56 161 ASP A CA 1
ATOM 1308 C C . ASP A 1 161 ? -83.366 -43.388 49.066 1.00 23.56 161 ASP A C 1
ATOM 1310 O O . ASP A 1 161 ? -82.516 -44.131 49.550 1.00 23.56 161 ASP A O 1
ATOM 1314 N N . ALA A 1 162 ? -83.322 -42.064 49.246 1.00 24.47 162 ALA A N 1
ATOM 1315 C CA . ALA A 1 162 ? -82.692 -41.341 50.363 1.00 24.47 162 ALA A CA 1
ATOM 1316 C C . ALA A 1 162 ? -81.162 -41.462 50.627 1.00 24.47 162 ALA A C 1
ATOM 1318 O O . ALA A 1 162 ? -80.655 -42.343 51.317 1.00 24.47 162 ALA A O 1
ATOM 1319 N N . SER A 1 163 ? -80.454 -40.387 50.258 1.00 24.36 163 SER A N 1
ATOM 1320 C CA . SER A 1 163 ? -79.362 -39.780 51.062 1.00 24.36 163 SER A CA 1
ATOM 1321 C C . SER A 1 163 ? -79.935 -39.285 52.429 1.00 24.36 163 SER A C 1
ATOM 1323 O O . SER A 1 163 ? -81.157 -39.108 52.460 1.00 24.36 163 SER A O 1
ATOM 1325 N N . PRO A 1 164 ? -79.179 -38.950 53.520 1.00 39.75 164 PRO A N 1
ATOM 1326 C CA . PRO A 1 164 ? -77.786 -38.459 53.516 1.00 39.75 164 PRO A CA 1
ATOM 1327 C C . PRO A 1 164 ? -76.905 -38.698 54.791 1.00 39.75 164 PRO A C 1
ATOM 1329 O O . PRO A 1 164 ? -77.287 -39.357 55.748 1.00 39.75 164 PRO A O 1
ATOM 1332 N N . SER A 1 165 ? -75.758 -37.993 54.836 1.00 25.56 165 SER A N 1
ATOM 1333 C CA . SER A 1 165 ? -75.239 -37.243 56.013 1.00 25.56 165 SER A CA 1
ATOM 1334 C C . SER A 1 165 ? -74.401 -37.913 57.137 1.00 25.56 165 SER A C 1
ATOM 1336 O O . SER A 1 165 ? -74.907 -38.195 58.218 1.00 25.56 165 SER A O 1
ATOM 1338 N N . ALA A 1 166 ? -73.072 -37.824 56.953 1.00 25.11 166 ALA A N 1
ATOM 1339 C CA . ALA A 1 166 ? -72.105 -37.113 57.831 1.00 25.11 166 ALA A CA 1
ATOM 1340 C C . ALA A 1 166 ? -71.576 -37.682 59.182 1.00 25.11 166 ALA A C 1
ATOM 1342 O O . ALA A 1 166 ? -72.273 -38.350 59.934 1.00 25.11 166 ALA A O 1
ATOM 1343 N N . ALA A 1 167 ? -70.355 -37.202 59.510 1.00 25.47 167 ALA A N 1
ATOM 1344 C CA . ALA A 1 167 ? -69.685 -37.099 60.828 1.00 25.47 167 ALA A CA 1
ATOM 1345 C C . ALA A 1 167 ? -69.193 -38.395 61.533 1.00 25.47 167 ALA A C 1
ATOM 1347 O O . ALA A 1 167 ? -69.790 -39.450 61.376 1.00 25.47 167 ALA A O 1
ATOM 1348 N N . ALA A 1 168 ? -68.144 -38.396 62.381 1.00 26.61 168 ALA A N 1
ATOM 1349 C CA . ALA A 1 168 ? -66.966 -37.513 62.579 1.00 26.61 168 ALA A CA 1
ATOM 1350 C C . ALA A 1 168 ? -65.958 -38.182 63.573 1.00 26.61 168 ALA A C 1
ATOM 1352 O O . ALA A 1 168 ? -66.277 -39.226 64.134 1.00 26.61 168 ALA A O 1
ATOM 1353 N N . ALA A 1 169 ? -64.811 -37.526 63.848 1.00 28.70 169 ALA A N 1
ATOM 1354 C CA . ALA A 1 169 ? -63.711 -37.901 64.778 1.00 28.70 169 ALA A CA 1
ATOM 1355 C C . ALA A 1 169 ? -62.770 -39.042 64.277 1.00 28.70 169 ALA A C 1
ATOM 1357 O O . ALA A 1 169 ? -63.262 -40.024 63.736 1.00 28.70 169 ALA A O 1
ATOM 1358 N N . THR A 1 170 ? -61.418 -39.003 64.305 1.00 25.28 170 THR A N 1
ATOM 1359 C CA . THR A 1 170 ? -60.378 -38.302 65.130 1.00 25.28 170 THR A CA 1
ATOM 1360 C C . THR A 1 170 ? -60.217 -38.954 66.526 1.00 25.28 170 THR A C 1
ATOM 1362 O O . THR A 1 170 ? -61.233 -39.210 67.156 1.00 25.28 170 THR A O 1
ATOM 1365 N N . THR A 1 171 ? -59.057 -39.319 67.119 1.00 26.59 171 THR A N 1
ATOM 1366 C CA . THR A 1 171 ? -57.587 -39.004 67.006 1.00 26.59 171 THR A CA 1
ATOM 1367 C C . THR A 1 171 ? -56.769 -40.340 67.236 1.00 26.59 171 THR A C 1
ATOM 1369 O O . THR A 1 171 ? -57.408 -41.383 67.162 1.00 26.59 171 THR A O 1
ATOM 1372 N N . THR A 1 172 ? -55.445 -40.533 67.478 1.00 26.61 172 THR A N 1
ATOM 1373 C CA . THR A 1 172 ? -54.269 -39.708 67.887 1.00 26.61 172 THR A CA 1
ATOM 1374 C C . THR A 1 172 ? -52.893 -40.320 67.483 1.00 26.61 172 THR A C 1
ATOM 1376 O O . THR A 1 172 ? -52.672 -41.511 67.653 1.00 26.61 172 THR A O 1
ATOM 1379 N N . ILE A 1 173 ? -51.978 -39.452 67.022 1.00 33.88 173 ILE A N 1
ATOM 1380 C CA . ILE A 1 173 ? -50.487 -39.351 67.134 1.00 33.88 173 ILE A CA 1
ATOM 1381 C C . ILE A 1 173 ? -49.688 -40.398 67.965 1.00 33.88 173 ILE A C 1
ATOM 1383 O O . ILE A 1 173 ? -50.067 -40.659 69.103 1.00 33.88 173 ILE A O 1
ATOM 1387 N N . THR A 1 174 ? -48.513 -40.853 67.462 1.00 26.22 174 THR A N 1
ATOM 1388 C CA . THR A 1 174 ? -47.137 -40.944 68.093 1.00 26.22 174 THR A CA 1
ATOM 1389 C C . THR A 1 174 ? -46.215 -41.925 67.317 1.00 26.22 174 THR A C 1
ATOM 1391 O O . THR A 1 174 ? -46.754 -42.828 66.685 1.00 26.22 174 THR A O 1
ATOM 1394 N N . ASN A 1 175 ? -44.864 -41.920 67.340 1.00 30.97 175 ASN A N 1
ATOM 1395 C CA . ASN A 1 175 ? -43.790 -40.887 67.390 1.00 30.97 175 ASN A CA 1
ATOM 1396 C C . ASN A 1 175 ? -42.402 -41.579 67.144 1.00 30.97 175 ASN A C 1
ATOM 1398 O O . ASN A 1 175 ? -42.288 -42.734 67.535 1.00 30.97 175 ASN A O 1
ATOM 1402 N N . ASP A 1 176 ? -41.384 -40.863 66.613 1.00 27.23 176 ASP A N 1
ATOM 1403 C CA . ASP A 1 176 ? -39.903 -41.067 66.787 1.00 27.23 176 ASP A CA 1
ATOM 1404 C C . ASP A 1 176 ? -39.227 -42.427 66.383 1.00 27.23 176 ASP A C 1
ATOM 1406 O O . ASP A 1 176 ? -39.887 -43.456 66.314 1.00 27.23 176 ASP A O 1
ATOM 1410 N N . ASP A 1 177 ? -37.908 -42.597 66.126 1.00 27.88 177 ASP A N 1
ATOM 1411 C CA . ASP A 1 177 ? -36.757 -41.755 65.681 1.00 27.88 177 ASP A CA 1
ATOM 1412 C C . ASP A 1 177 ? -35.527 -42.691 65.341 1.00 27.88 177 ASP A C 1
ATOM 1414 O O . ASP A 1 177 ? -35.600 -43.903 65.541 1.00 27.88 177 ASP A O 1
ATOM 1418 N N . VAL A 1 178 ? -34.386 -42.140 64.882 1.00 29.47 178 VAL A N 1
ATOM 1419 C CA . VAL A 1 178 ? -32.986 -42.671 64.887 1.00 29.47 178 VAL A CA 1
ATOM 1420 C C . VAL A 1 178 ? -32.492 -43.649 63.781 1.00 29.47 178 VAL A C 1
ATOM 1422 O O . VAL A 1 178 ? -32.433 -44.863 63.944 1.00 29.47 178 VAL A O 1
ATOM 1425 N N . ASN A 1 179 ? -31.958 -43.057 62.700 1.00 29.02 179 ASN A N 1
ATOM 1426 C CA . ASN A 1 179 ? -30.587 -43.221 62.140 1.00 29.02 179 ASN A CA 1
ATOM 1427 C C . ASN A 1 179 ? -29.796 -44.566 62.224 1.00 29.02 179 ASN A C 1
ATOM 1429 O O . ASN A 1 179 ? -29.358 -44.949 63.307 1.00 29.02 179 ASN A O 1
ATOM 1433 N N . MET A 1 180 ? -29.326 -45.080 61.064 1.00 33.88 180 MET A N 1
ATOM 1434 C CA . MET A 1 180 ? -27.904 -45.482 60.898 1.00 33.88 180 MET A CA 1
ATOM 1435 C C . MET A 1 180 ? -27.384 -45.475 59.432 1.00 33.88 180 MET A C 1
ATOM 1437 O O . MET A 1 180 ? -28.099 -45.828 58.498 1.00 33.88 180 MET A O 1
ATOM 1441 N N . GLN A 1 181 ? -26.111 -45.093 59.257 1.00 29.19 181 GLN A N 1
ATOM 1442 C CA . GLN A 1 181 ? -25.254 -45.184 58.044 1.00 29.19 181 GLN A CA 1
ATOM 1443 C C . GLN A 1 181 ? -24.479 -46.543 58.012 1.00 29.19 181 GLN A C 1
ATOM 1445 O O . GLN A 1 181 ? -24.530 -47.206 59.052 1.00 29.19 181 GLN A O 1
ATOM 1450 N N . PRO A 1 182 ? -23.746 -46.990 56.939 1.00 35.00 182 PRO A N 1
ATOM 1451 C CA . PRO A 1 182 ? -22.817 -46.176 56.116 1.00 35.00 182 PRO A CA 1
ATOM 1452 C C . PRO A 1 182 ? -22.513 -46.563 54.627 1.00 35.00 182 PRO A C 1
ATOM 1454 O O . PRO A 1 182 ? -22.839 -47.640 54.149 1.00 35.00 182 PRO A O 1
ATOM 1457 N N . ALA A 1 183 ? -21.776 -45.650 53.968 1.00 27.52 183 ALA A N 1
ATOM 1458 C CA . ALA A 1 183 ? -20.682 -45.805 52.975 1.00 27.52 183 ALA A CA 1
ATOM 1459 C C . ALA A 1 183 ? -20.792 -46.606 51.638 1.00 27.52 183 ALA A C 1
ATOM 1461 O O . ALA A 1 183 ? -21.051 -47.803 51.586 1.00 27.52 183 ALA A O 1
ATOM 1462 N N . GLU A 1 184 ? -20.419 -45.877 50.573 1.00 24.97 184 GLU A N 1
ATOM 1463 C CA . GLU A 1 184 ? -19.639 -46.194 49.345 1.00 24.97 184 GLU A CA 1
ATOM 1464 C C . GLU A 1 184 ? -18.777 -47.486 49.309 1.00 24.97 184 GLU A C 1
ATOM 1466 O O . GLU A 1 184 ? -18.290 -47.919 50.348 1.00 24.97 184 GLU A O 1
ATOM 1471 N N . ALA A 1 185 ? -18.385 -48.095 48.169 1.00 29.69 185 ALA A N 1
ATOM 1472 C CA . ALA A 1 185 ? -18.672 -48.020 46.705 1.00 29.69 185 ALA A CA 1
ATOM 1473 C C . ALA A 1 185 ? -17.880 -49.206 46.028 1.00 29.69 185 ALA A C 1
ATOM 1475 O O . ALA A 1 185 ? -17.511 -50.113 46.778 1.00 29.69 185 ALA A O 1
ATOM 1476 N N . PRO A 1 186 ? -17.486 -49.274 44.721 1.00 37.69 186 PRO A N 1
ATOM 1477 C CA . PRO A 1 186 ? -17.934 -48.636 43.464 1.00 37.69 186 PRO A CA 1
ATOM 1478 C C . PRO A 1 186 ? -18.156 -49.638 42.272 1.00 37.69 186 PRO A C 1
ATOM 1480 O O . PRO A 1 186 ? -18.020 -50.845 42.416 1.00 37.69 186 PRO A O 1
ATOM 1483 N N . ALA A 1 187 ? -18.377 -49.090 41.062 1.00 26.25 187 ALA A N 1
ATOM 1484 C CA . ALA A 1 187 ? -18.036 -49.636 39.723 1.00 26.25 187 ALA A CA 1
ATOM 1485 C C . ALA A 1 187 ? -18.834 -50.799 39.043 1.00 26.25 187 ALA A C 1
ATOM 1487 O O . ALA A 1 187 ? -18.757 -51.968 39.396 1.00 26.25 187 ALA A O 1
ATOM 1488 N N . ALA A 1 188 ? -19.488 -50.386 37.943 1.00 26.77 188 ALA A N 1
ATOM 1489 C CA . ALA A 1 188 ? -19.883 -51.011 36.656 1.00 26.77 188 ALA A CA 1
ATOM 1490 C C . ALA A 1 188 ? -18.978 -52.138 36.044 1.00 26.77 188 ALA A C 1
ATOM 1492 O O . ALA A 1 188 ? -17.899 -52.360 36.590 1.00 26.77 188 ALA A O 1
ATOM 1493 N N . PRO A 1 189 ? -19.293 -52.770 34.865 1.00 35.06 189 PRO A N 1
ATOM 1494 C CA . PRO A 1 189 ? -20.351 -52.468 33.866 1.00 35.06 189 PRO A CA 1
ATOM 1495 C C . PRO A 1 189 ? -21.070 -53.685 33.183 1.00 35.06 189 PRO A C 1
ATOM 1497 O O . PRO A 1 189 ? -20.817 -54.841 33.496 1.00 35.06 189 PRO A O 1
ATOM 1500 N N . ALA A 1 190 ? -21.847 -53.376 32.125 1.00 25.62 190 ALA A N 1
ATOM 1501 C CA . ALA A 1 190 ? -22.186 -54.218 30.950 1.00 25.62 190 ALA A CA 1
ATOM 1502 C C . ALA A 1 190 ? -23.330 -55.266 31.042 1.00 25.62 190 ALA A C 1
ATOM 1504 O O . ALA A 1 190 ? -23.902 -55.508 32.100 1.00 25.62 190 ALA A O 1
ATOM 1505 N N . ALA A 1 191 ? -23.748 -55.776 29.869 1.00 24.36 191 ALA A N 1
ATOM 1506 C CA . ALA A 1 191 ? -25.035 -56.447 29.614 1.00 24.36 191 ALA A CA 1
ATOM 1507 C C . ALA A 1 191 ? -24.957 -57.541 28.511 1.00 24.36 191 ALA A C 1
ATOM 1509 O O . ALA A 1 191 ? -23.882 -57.782 27.963 1.00 24.36 191 ALA A O 1
ATOM 1510 N N . SER A 1 192 ? -26.116 -58.132 28.158 1.00 24.56 192 SER A N 1
ATOM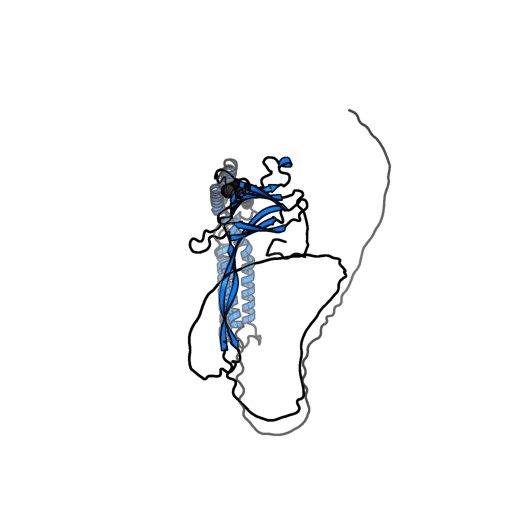 1511 C CA . SER A 1 192 ? -26.320 -59.371 27.357 1.00 24.56 192 SER A CA 1
ATOM 1512 C C . SER A 1 192 ? -25.922 -60.650 28.119 1.00 24.56 192 SER A C 1
ATOM 1514 O O . SER A 1 192 ? -25.005 -60.623 28.928 1.00 24.56 192 SER A O 1
ATOM 1516 N N . GLY A 1 193 ? -26.598 -61.800 27.995 1.00 22.62 193 GLY A N 1
ATOM 1517 C CA . GLY A 1 193 ? -27.431 -62.335 26.899 1.00 22.62 193 GLY A CA 1
ATOM 1518 C C . GLY A 1 193 ? -26.657 -63.501 26.257 1.00 22.62 193 GLY A C 1
ATOM 1519 O O . GLY A 1 193 ? -25.479 -63.331 25.971 1.00 22.62 193 GLY A O 1
ATOM 1520 N N . ILE A 1 194 ? -27.188 -64.712 26.050 1.00 24.64 194 ILE A N 1
ATOM 1521 C CA . ILE A 1 194 ? -28.478 -65.105 25.441 1.00 24.64 194 ILE A CA 1
ATOM 1522 C C . ILE A 1 194 ? -28.910 -66.522 25.942 1.00 24.64 194 ILE A C 1
ATOM 1524 O O . ILE A 1 194 ? -28.258 -67.097 26.807 1.00 24.64 194 ILE A O 1
ATOM 1528 N N . SER A 1 195 ? -30.043 -67.036 25.442 1.00 23.23 195 SER A N 1
ATOM 1529 C CA . SER A 1 195 ? -30.660 -68.372 25.635 1.00 23.23 195 SER A CA 1
ATOM 1530 C C . SER A 1 195 ? -29.708 -69.584 25.380 1.00 23.23 195 SER A C 1
ATOM 1532 O O . SER A 1 195 ? -28.584 -69.401 24.928 1.00 23.23 195 SER A O 1
ATOM 1534 N N . SER A 1 196 ? -30.056 -70.862 25.634 1.00 24.03 196 SER A N 1
ATOM 1535 C CA . SER A 1 196 ? -31.340 -71.535 25.351 1.00 24.03 196 SER A CA 1
ATOM 1536 C C . SER A 1 196 ? -31.487 -72.954 25.950 1.00 24.03 196 SER A C 1
ATOM 1538 O O . SER A 1 196 ? -30.547 -73.490 26.525 1.00 24.03 196 SER A O 1
ATOM 1540 N N . GLU A 1 197 ? -32.650 -73.564 25.669 1.00 24.83 197 GLU A N 1
ATOM 1541 C CA . GLU A 1 197 ? -33.035 -74.987 25.807 1.00 24.83 197 GLU A CA 1
ATOM 1542 C C . GLU A 1 197 ? -33.405 -75.495 27.225 1.00 24.83 197 GLU A C 1
ATOM 1544 O O . GLU A 1 197 ? -32.803 -75.097 28.215 1.00 24.83 197 GLU A O 1
ATOM 1549 N N . LYS A 1 198 ? -34.396 -76.391 27.406 1.00 27.88 198 LYS A N 1
ATOM 1550 C CA . LYS A 1 198 ? -35.271 -77.103 26.439 1.00 27.88 198 LYS A CA 1
ATOM 1551 C C . LYS A 1 198 ? -36.639 -77.442 27.069 1.00 27.88 198 LYS A C 1
ATOM 1553 O O . LYS A 1 198 ? -36.728 -77.620 28.280 1.00 27.88 198 LYS A O 1
ATOM 1558 N N . GLU A 1 199 ? -37.680 -77.580 26.248 1.00 25.14 199 GLU A N 1
ATOM 1559 C CA . GLU A 1 199 ? -39.041 -77.953 26.680 1.00 25.14 199 GLU A CA 1
ATOM 1560 C C . GLU A 1 199 ? -39.258 -79.473 26.827 1.00 25.14 199 GLU A C 1
ATOM 1562 O O . GLU A 1 199 ? -38.548 -80.283 26.226 1.00 25.14 199 GLU A O 1
ATOM 1567 N N . GLY A 1 200 ? -40.310 -79.853 27.565 1.00 25.53 200 GLY A N 1
ATOM 1568 C CA . GLY A 1 200 ? -40.933 -81.182 27.534 1.00 25.53 200 GLY A CA 1
ATOM 1569 C C . GLY A 1 200 ? -42.378 -81.072 27.030 1.00 25.53 200 GLY A C 1
ATOM 1570 O O . GLY A 1 200 ? -43.197 -80.424 27.674 1.00 25.53 200 GLY A O 1
ATOM 1571 N N . LYS A 1 201 ? -42.664 -81.663 25.863 1.00 27.92 201 LYS A N 1
ATOM 1572 C CA . LYS A 1 201 ? -43.850 -81.388 25.025 1.00 27.92 201 LYS A CA 1
ATOM 1573 C C . LYS A 1 201 ? -45.200 -81.817 25.636 1.00 27.92 201 LYS A C 1
ATOM 1575 O O . LYS A 1 201 ? -45.282 -82.875 26.257 1.00 27.92 201 LYS A O 1
ATOM 1580 N N . GLY A 1 202 ? -46.266 -81.069 25.325 1.00 24.06 202 GLY A N 1
ATOM 1581 C CA . GLY A 1 202 ? -47.668 -81.465 25.516 1.00 24.06 202 GLY A CA 1
ATOM 1582 C C . GLY A 1 202 ? -48.626 -80.701 24.587 1.00 24.06 202 GLY A C 1
ATOM 1583 O O . GLY A 1 202 ? -48.966 -79.559 24.870 1.00 24.06 202 GLY A O 1
ATOM 1584 N N . ASP A 1 203 ? -49.030 -81.342 23.489 1.00 27.47 203 ASP A N 1
ATOM 1585 C CA . ASP A 1 203 ? -50.079 -80.910 22.540 1.00 27.47 203 ASP A CA 1
ATOM 1586 C C . ASP A 1 203 ? -51.486 -81.004 23.193 1.00 27.47 203 ASP A C 1
ATOM 1588 O O . ASP A 1 203 ? -51.664 -81.800 24.116 1.00 27.47 203 ASP A O 1
ATOM 1592 N N . GLU A 1 204 ? -52.559 -80.323 22.769 1.00 29.47 204 GLU A N 1
ATOM 1593 C CA . GLU A 1 204 ? -52.791 -79.264 21.761 1.00 29.47 204 GLU A CA 1
ATOM 1594 C C . GLU A 1 204 ? -54.243 -78.758 21.939 1.00 29.47 204 GLU A C 1
ATOM 1596 O O . GLU A 1 204 ? -55.124 -79.563 22.235 1.00 29.47 204 GLU A O 1
ATOM 1601 N N . PHE A 1 205 ? -54.493 -77.452 21.771 1.00 26.06 205 PHE A N 1
ATOM 1602 C CA . PHE A 1 205 ? -55.794 -76.864 21.394 1.00 26.06 205 PHE A CA 1
ATOM 1603 C C . PHE A 1 205 ? -55.584 -75.371 21.080 1.00 26.06 205 PHE A C 1
ATOM 1605 O O . PHE A 1 205 ? -55.142 -74.620 21.949 1.00 26.06 205 PHE A O 1
ATOM 1612 N N . GLU A 1 206 ? -55.879 -74.945 19.851 1.00 39.38 206 GLU A N 1
ATOM 1613 C CA . GLU A 1 206 ? -55.871 -73.528 19.459 1.00 39.38 206 GLU A CA 1
ATOM 1614 C C . GLU A 1 206 ? -57.233 -72.880 19.757 1.00 39.38 206 GLU A C 1
ATOM 1616 O O . GLU A 1 206 ? -58.278 -73.466 19.471 1.00 39.38 206 GLU A O 1
ATOM 1621 N N . GLU A 1 207 ? -57.223 -71.660 20.299 1.00 30.22 207 GLU A N 1
ATOM 1622 C CA . GLU A 1 207 ? -58.389 -70.771 20.360 1.00 30.22 207 GLU A CA 1
ATOM 1623 C C . GLU A 1 207 ? -57.889 -69.319 20.212 1.00 30.22 207 GLU A C 1
ATOM 1625 O O . GLU A 1 207 ? -56.997 -68.882 20.945 1.00 30.22 207 GLU A O 1
ATOM 1630 N N . ASP A 1 208 ? -58.394 -68.595 19.207 1.00 34.88 208 ASP A N 1
ATOM 1631 C CA . ASP A 1 208 ? -57.862 -67.290 18.785 1.00 34.88 208 ASP A CA 1
ATOM 1632 C C . ASP A 1 208 ? -58.195 -66.157 19.778 1.00 34.88 208 ASP A C 1
ATOM 1634 O O . ASP A 1 208 ? -59.251 -65.523 19.704 1.00 34.88 208 ASP A O 1
ATOM 1638 N N . GLU A 1 209 ? -57.266 -65.819 20.680 1.00 39.22 209 GLU A N 1
ATOM 1639 C CA . GLU A 1 209 ? -57.329 -64.541 21.405 1.00 39.22 209 GLU A CA 1
ATOM 1640 C C . GLU A 1 209 ? -56.918 -63.370 20.490 1.00 39.22 209 GLU A C 1
ATOM 1642 O O . GLU A 1 209 ? -55.748 -62.980 20.436 1.00 39.22 209 GLU A O 1
ATOM 1647 N N . GLU A 1 210 ? -57.895 -62.764 19.803 1.00 45.78 210 GLU A N 1
ATOM 1648 C CA . GLU A 1 210 ? -57.710 -61.504 19.068 1.00 45.78 210 GLU A CA 1
ATOM 1649 C C . GLU A 1 210 ? -57.152 -60.391 19.982 1.00 45.78 210 GLU A C 1
ATOM 1651 O O . GLU A 1 210 ? -57.817 -59.885 20.894 1.00 45.78 210 GLU A O 1
ATOM 1656 N N . GLU A 1 211 ? -55.914 -59.966 19.722 1.00 45.81 211 GLU A N 1
ATOM 1657 C CA . GLU A 1 211 ? -55.252 -58.915 20.495 1.00 45.81 211 GLU A CA 1
ATOM 1658 C C . GLU A 1 211 ? -55.659 -57.513 20.026 1.00 45.81 211 GLU A C 1
ATOM 1660 O O . GLU A 1 211 ? -55.068 -56.932 19.111 1.00 45.81 211 GLU A O 1
ATOM 1665 N N . GLU A 1 212 ? -56.641 -56.921 20.704 1.00 53.41 212 GLU A N 1
ATOM 1666 C CA . GLU A 1 212 ? -57.076 -55.556 20.415 1.00 53.41 212 GLU A CA 1
ATOM 1667 C C . GLU A 1 212 ? -55.962 -54.526 20.710 1.00 53.41 212 GLU A C 1
ATOM 1669 O O . GLU A 1 212 ? -55.513 -54.336 21.849 1.00 53.41 212 GLU A O 1
ATOM 1674 N N . LEU A 1 213 ? -55.519 -53.838 19.652 1.00 54.22 213 LEU A N 1
ATOM 1675 C CA . LEU A 1 213 ? -54.624 -52.680 19.707 1.00 54.22 213 LEU A CA 1
ATOM 1676 C C . LEU A 1 213 ? -55.406 -51.447 20.176 1.00 54.22 213 LEU A C 1
ATOM 1678 O O . LEU A 1 213 ? -55.854 -50.637 19.362 1.00 54.22 213 LEU A O 1
ATOM 1682 N N . VAL A 1 214 ? -55.563 -51.299 21.491 1.00 62.56 214 VAL A N 1
ATOM 1683 C CA . VAL A 1 214 ? -56.264 -50.156 22.082 1.00 62.56 214 VAL A CA 1
ATOM 1684 C C . VAL A 1 214 ? -55.426 -48.891 21.890 1.00 62.56 214 VAL A C 1
ATOM 1686 O O . VAL A 1 214 ? -54.277 -48.813 22.324 1.00 62.56 214 VAL A O 1
ATOM 1689 N N . GLU A 1 215 ? -55.999 -47.880 21.243 1.00 64.38 215 GLU A N 1
ATOM 1690 C CA . GLU A 1 215 ? -55.398 -46.551 21.128 1.00 64.38 215 GLU A CA 1
ATOM 1691 C C . GLU A 1 215 ? -55.499 -45.817 22.473 1.00 64.38 215 GLU A C 1
ATOM 1693 O O . GLU A 1 215 ? -56.567 -45.356 22.871 1.00 64.38 215 GLU A O 1
ATOM 1698 N N . VAL A 1 216 ? -54.380 -45.735 23.201 1.00 69.00 216 VAL A N 1
ATOM 1699 C CA . VAL A 1 216 ? -54.298 -45.071 24.508 1.00 69.00 216 VAL A CA 1
ATOM 1700 C C . VAL A 1 216 ? -53.659 -43.697 24.334 1.00 69.00 216 VAL A C 1
ATOM 1702 O O . VAL A 1 216 ? -52.460 -43.572 24.081 1.00 69.00 216 VAL A O 1
ATOM 1705 N N . THR A 1 217 ? -54.458 -42.645 24.496 1.00 69.81 217 THR A N 1
ATOM 1706 C CA . THR A 1 217 ? -53.979 -41.259 24.465 1.00 69.81 217 THR A CA 1
ATOM 1707 C C . THR A 1 217 ? -53.190 -40.938 25.733 1.00 69.81 217 THR A C 1
ATOM 1709 O O . THR A 1 217 ? -53.765 -40.741 26.802 1.00 69.81 217 THR A O 1
ATOM 1712 N N . LYS A 1 218 ? -51.862 -40.868 25.620 1.00 75.12 218 LYS A N 1
ATOM 1713 C CA . LYS A 1 218 ? -50.952 -40.509 26.714 1.00 75.12 218 LYS A CA 1
ATOM 1714 C C . LYS A 1 218 ? -50.521 -39.055 26.562 1.00 75.12 218 LYS A C 1
ATOM 1716 O O . LYS A 1 218 ? -49.937 -38.680 25.545 1.00 75.12 218 LYS A O 1
ATOM 1721 N N . ILE A 1 219 ? -50.788 -38.238 27.576 1.00 77.12 219 ILE A N 1
ATOM 1722 C CA . ILE A 1 219 ? -50.259 -36.873 27.655 1.00 77.12 219 ILE A CA 1
ATOM 1723 C C . ILE A 1 219 ? -48.754 -36.965 27.936 1.00 77.12 219 ILE A C 1
ATOM 1725 O O . ILE A 1 219 ? -48.330 -37.674 28.850 1.00 77.12 219 ILE A O 1
ATOM 1729 N N . LYS A 1 220 ? -47.941 -36.272 27.137 1.00 78.06 220 LYS A N 1
ATOM 1730 C CA . LYS A 1 220 ? -46.495 -36.118 27.340 1.00 78.06 220 LYS A CA 1
ATOM 1731 C C . LYS A 1 220 ? -46.180 -34.620 27.382 1.00 78.06 220 LYS A C 1
ATOM 1733 O O . LYS A 1 220 ? -46.782 -33.841 26.650 1.00 78.06 220 LYS A O 1
ATOM 1738 N N . THR A 1 221 ? -45.248 -34.197 28.231 1.00 80.00 221 THR A N 1
ATOM 1739 C CA . THR A 1 221 ? -44.804 -32.795 28.312 1.00 80.00 221 THR A CA 1
ATOM 1740 C C . THR A 1 221 ? -43.598 -32.546 27.407 1.00 80.00 221 THR A C 1
ATOM 1742 O O . THR A 1 221 ? -42.733 -33.411 27.235 1.00 80.00 221 THR A O 1
ATOM 1745 N N . ARG A 1 222 ? -43.516 -31.352 26.812 1.00 79.81 222 ARG A N 1
ATOM 1746 C CA . ARG A 1 222 ? -42.361 -30.876 26.041 1.00 79.81 222 ARG A CA 1
ATOM 1747 C C . ARG A 1 222 ? -41.929 -29.504 26.538 1.00 79.81 222 ARG A C 1
ATOM 1749 O O . ARG A 1 222 ? -42.688 -28.545 26.508 1.00 79.81 222 ARG A O 1
ATOM 1756 N N . THR A 1 223 ? -40.662 -29.387 26.920 1.00 84.56 223 THR A N 1
ATOM 1757 C CA . THR A 1 223 ? -40.065 -28.090 27.244 1.00 84.56 223 THR A CA 1
ATOM 1758 C C . THR A 1 223 ? -39.734 -27.316 25.968 1.00 84.56 223 THR A C 1
ATOM 1760 O O . THR A 1 223 ? -38.830 -27.691 25.215 1.00 84.56 223 THR A O 1
ATOM 1763 N N . LYS A 1 224 ? -40.435 -26.208 25.752 1.00 85.06 224 LYS A N 1
ATOM 1764 C CA . LYS A 1 224 ? -40.153 -25.190 24.740 1.00 85.06 224 LYS A CA 1
ATOM 1765 C C . LYS A 1 224 ? -39.234 -24.122 25.332 1.00 85.06 224 LYS A C 1
ATOM 1767 O O . LYS A 1 224 ? -39.255 -23.854 26.534 1.00 85.06 224 LYS A O 1
ATOM 1772 N N . LYS A 1 225 ? -38.368 -23.556 24.491 1.00 90.69 225 LYS A N 1
ATOM 1773 C CA . LYS A 1 225 ? -37.393 -22.527 24.866 1.00 90.69 225 LYS A CA 1
ATOM 1774 C C . LYS A 1 225 ? -37.449 -21.405 23.842 1.00 90.69 225 LYS A C 1
ATOM 1776 O O . LYS A 1 225 ? -37.332 -21.689 22.652 1.00 90.69 225 LYS A O 1
ATOM 1781 N N . THR A 1 226 ? -37.582 -20.175 24.316 1.00 89.75 226 THR A N 1
ATOM 1782 C CA . THR A 1 226 ? -37.663 -18.976 23.474 1.00 89.75 226 THR A CA 1
ATOM 1783 C C . THR A 1 226 ? -36.668 -17.953 24.004 1.00 89.75 226 THR A C 1
ATOM 1785 O O . THR A 1 226 ? -36.734 -17.594 25.180 1.00 89.75 226 THR A O 1
ATOM 1788 N N . ASP A 1 227 ? -35.730 -17.504 23.174 1.00 92.56 227 ASP A N 1
ATOM 1789 C CA . ASP A 1 227 ? -34.797 -16.438 23.552 1.00 92.56 227 ASP A CA 1
ATOM 1790 C C . ASP A 1 227 ? -35.545 -15.102 23.713 1.00 92.56 227 ASP A C 1
ATOM 1792 O O . ASP A 1 227 ? -36.467 -14.791 22.957 1.00 92.56 227 ASP A O 1
ATOM 1796 N N . ILE A 1 228 ? -35.169 -14.324 24.729 1.00 92.94 228 ILE A N 1
ATOM 1797 C CA . ILE A 1 228 ? -35.815 -13.068 25.120 1.00 92.94 228 ILE A CA 1
ATOM 1798 C C . ILE A 1 228 ? -34.848 -11.903 24.861 1.00 92.94 228 ILE A C 1
ATOM 1800 O O . ILE A 1 228 ? -33.716 -11.948 25.355 1.00 92.94 228 ILE A O 1
ATOM 1804 N N . PRO A 1 229 ? -35.266 -10.828 24.166 1.00 92.88 229 PRO A N 1
ATOM 1805 C CA . PRO A 1 229 ? -34.421 -9.654 23.999 1.00 92.88 229 PRO A CA 1
ATOM 1806 C C . PRO A 1 229 ? -34.121 -8.964 25.340 1.00 92.88 229 PRO A C 1
ATOM 1808 O O . PRO A 1 229 ? -34.990 -8.790 26.201 1.00 92.88 229 PRO A O 1
ATOM 1811 N N . ILE A 1 230 ? -32.858 -8.557 25.499 1.00 92.88 230 ILE A N 1
ATOM 1812 C CA . ILE A 1 230 ? -32.350 -7.815 26.656 1.00 92.88 230 ILE A CA 1
ATOM 1813 C C . ILE A 1 230 ? -31.898 -6.439 26.175 1.00 92.88 230 ILE A C 1
ATOM 1815 O O . ILE A 1 230 ? -30.916 -6.334 25.438 1.00 92.88 230 ILE A O 1
ATOM 1819 N N . ILE A 1 231 ? -32.562 -5.382 26.638 1.00 92.00 231 ILE A N 1
ATOM 1820 C CA . ILE A 1 231 ? -32.059 -4.014 26.487 1.00 92.00 231 ILE A CA 1
ATOM 1821 C C . ILE A 1 231 ? -31.031 -3.772 27.593 1.00 92.00 231 ILE A C 1
ATOM 1823 O O . ILE A 1 231 ? -31.312 -4.017 28.766 1.00 92.00 231 ILE A O 1
ATOM 1827 N N . ARG A 1 232 ? -29.837 -3.300 27.224 1.00 91.06 232 ARG A N 1
ATOM 1828 C CA . ARG A 1 232 ? -28.747 -2.973 28.155 1.00 91.06 232 ARG A CA 1
ATOM 1829 C C . ARG A 1 232 ? -28.576 -1.455 28.229 1.00 91.06 232 ARG A C 1
ATOM 1831 O O . ARG A 1 232 ? -28.592 -0.797 27.193 1.00 91.06 232 ARG A O 1
ATOM 1838 N N . SER A 1 233 ? -28.393 -0.896 29.421 1.00 88.88 233 SER A N 1
ATOM 1839 C CA . SER A 1 233 ? -28.134 0.537 29.622 1.00 88.88 233 SER A CA 1
ATOM 1840 C C . SER A 1 233 ? -27.220 0.775 30.830 1.00 88.88 233 SER A C 1
ATOM 1842 O O . SER A 1 233 ? -27.091 -0.084 31.699 1.00 88.88 233 SER A O 1
ATOM 1844 N N . GLY A 1 234 ? -26.526 1.917 30.871 1.00 83.81 234 GLY A N 1
ATOM 1845 C CA . GLY A 1 234 ? -25.583 2.231 31.956 1.00 83.81 234 GLY A CA 1
ATOM 1846 C C . GLY A 1 234 ? -24.407 1.251 32.087 1.00 83.81 234 GLY A C 1
ATOM 1847 O O . GLY A 1 234 ? -23.884 1.081 33.183 1.00 83.81 234 GLY A O 1
ATOM 1848 N N . LEU A 1 235 ? -24.026 0.567 31.002 1.00 85.75 235 LEU A N 1
ATOM 1849 C CA . LEU A 1 235 ? -22.831 -0.280 30.967 1.00 85.75 235 LEU A CA 1
ATOM 1850 C C . LEU A 1 235 ? -21.561 0.588 31.051 1.00 85.75 235 LEU A C 1
ATOM 1852 O O . LEU A 1 235 ? -21.500 1.601 30.350 1.00 85.75 235 LEU A O 1
ATOM 1856 N N . PRO A 1 236 ? -20.525 0.176 31.802 1.00 82.19 236 PRO A N 1
ATOM 1857 C CA . PRO A 1 236 ? -19.201 0.787 31.710 1.00 82.19 236 PRO A CA 1
ATOM 1858 C C . PRO A 1 236 ? -18.618 0.653 30.293 1.00 82.19 236 PRO A C 1
ATOM 1860 O O . PRO A 1 236 ? -18.541 -0.452 29.752 1.00 82.19 236 PRO A O 1
ATOM 1863 N N . GLY A 1 237 ? -18.202 1.772 29.692 1.00 84.31 237 GLY A N 1
ATOM 1864 C CA . GLY A 1 237 ? -17.636 1.828 28.339 1.00 84.31 237 GLY A CA 1
ATOM 1865 C C . GLY A 1 237 ? -18.117 3.039 27.532 1.00 84.31 237 GLY A C 1
ATOM 1866 O O . GLY A 1 237 ? -18.728 3.962 28.070 1.00 84.31 237 GLY A O 1
ATOM 1867 N N . MET A 1 238 ? -17.844 3.039 26.225 1.00 86.81 238 MET A N 1
ATOM 1868 C CA . MET A 1 238 ? -18.454 3.987 25.282 1.00 86.81 238 MET A CA 1
ATOM 1869 C C . MET A 1 238 ? -19.769 3.420 24.726 1.00 86.81 238 MET A C 1
ATOM 1871 O O . MET A 1 238 ? -19.910 2.208 24.577 1.00 86.81 238 MET A O 1
ATOM 1875 N N . SER A 1 239 ? -20.723 4.291 24.384 1.00 89.31 239 SER A N 1
ATOM 1876 C CA . SER A 1 239 ? -21.876 3.911 23.557 1.00 89.31 239 SER A CA 1
ATOM 1877 C C . SER A 1 239 ? -21.436 3.608 22.122 1.00 89.31 239 SER A C 1
ATOM 1879 O O . SER A 1 239 ? -20.416 4.131 21.672 1.00 89.31 239 SER A O 1
ATOM 1881 N N . GLU A 1 240 ? -22.219 2.818 21.377 1.00 88.25 240 GLU A N 1
ATOM 1882 C CA . GLU A 1 240 ? -21.914 2.505 19.969 1.00 88.25 240 GLU A CA 1
ATOM 1883 C C . GLU A 1 240 ? -21.726 3.767 19.117 1.00 88.25 240 GLU A C 1
ATOM 1885 O O . GLU A 1 240 ? -20.801 3.832 18.317 1.00 88.25 240 GLU A O 1
ATOM 1890 N N . ASP A 1 241 ? -22.551 4.796 19.321 1.00 91.69 241 ASP A N 1
ATOM 1891 C CA . ASP A 1 241 ? -22.467 6.043 18.550 1.00 91.69 241 ASP A CA 1
ATOM 1892 C C . ASP A 1 241 ? -21.184 6.829 18.854 1.00 91.69 241 ASP A C 1
ATOM 1894 O O . ASP A 1 241 ? -20.588 7.421 17.955 1.00 91.69 241 ASP A O 1
ATOM 1898 N N . ARG A 1 242 ? -20.714 6.799 20.111 1.00 93.50 242 ARG A N 1
ATOM 1899 C CA . ARG A 1 242 ? -19.440 7.421 20.502 1.00 93.50 242 ARG A CA 1
ATOM 1900 C C . ARG A 1 242 ? -18.242 6.600 20.025 1.00 93.50 242 ARG A C 1
ATOM 1902 O O . ARG A 1 242 ? -17.228 7.189 19.667 1.00 93.50 242 ARG A O 1
ATOM 1909 N N . LEU A 1 243 ? -18.361 5.271 20.009 1.00 94.50 243 LEU A N 1
ATOM 1910 C CA . LEU A 1 243 ? -17.333 4.383 19.472 1.00 94.50 243 LEU A CA 1
ATOM 1911 C C . LEU A 1 243 ? -17.167 4.601 17.962 1.00 94.50 243 LEU A C 1
ATOM 1913 O O . LEU A 1 243 ? -16.055 4.871 17.529 1.00 94.50 243 LEU A O 1
ATOM 1917 N N . ARG A 1 244 ? -18.264 4.614 17.192 1.00 95.06 244 ARG A N 1
ATOM 1918 C CA . ARG A 1 244 ? -18.249 4.923 15.748 1.00 95.06 244 ARG A CA 1
ATOM 1919 C C . ARG A 1 244 ? -17.656 6.301 15.457 1.00 95.06 244 ARG A C 1
ATOM 1921 O O . ARG A 1 244 ? -16.830 6.425 14.566 1.00 95.06 244 ARG A O 1
ATOM 1928 N N . ALA A 1 245 ? -18.020 7.325 16.235 1.00 96.25 245 ALA A N 1
ATOM 1929 C CA . ALA A 1 245 ? -17.433 8.657 16.080 1.00 96.25 245 ALA A CA 1
ATOM 1930 C C . ALA A 1 245 ? -15.907 8.658 16.312 1.00 96.25 245 ALA A C 1
ATOM 1932 O O . ALA A 1 245 ? -15.178 9.305 15.565 1.00 96.25 245 ALA A O 1
ATOM 1933 N N . ALA A 1 246 ? -15.419 7.899 17.300 1.00 96.00 246 ALA A N 1
ATOM 1934 C CA . ALA A 1 246 ? -13.986 7.735 17.541 1.00 96.00 246 ALA A CA 1
ATOM 1935 C C . ALA A 1 246 ? -13.287 6.909 16.442 1.00 96.00 246 ALA A C 1
ATOM 1937 O O . ALA A 1 246 ? -12.171 7.244 16.059 1.00 96.00 246 ALA A O 1
ATOM 1938 N N . GLU A 1 247 ? -13.937 5.874 15.898 1.00 96.50 247 GLU A N 1
ATOM 1939 C CA . GLU A 1 247 ? -13.450 5.105 14.741 1.00 96.50 247 GLU A CA 1
ATOM 1940 C C . GLU A 1 247 ? -13.354 5.981 13.476 1.00 96.50 247 GLU A C 1
ATOM 1942 O O . GLU A 1 247 ? -12.363 5.906 12.750 1.00 96.50 247 GLU A O 1
ATOM 1947 N N . ASP A 1 248 ? -14.339 6.855 13.238 1.00 96.94 248 ASP A N 1
ATOM 1948 C CA . ASP A 1 248 ? -14.329 7.833 12.145 1.00 96.94 248 ASP A CA 1
ATOM 1949 C C . ASP A 1 248 ? -13.224 8.890 12.325 1.00 96.94 248 ASP A C 1
ATOM 1951 O O . ASP A 1 248 ? -12.596 9.294 11.346 1.00 96.94 248 ASP A O 1
ATOM 1955 N N . ASP A 1 249 ? -12.985 9.374 13.548 1.00 97.06 249 ASP A N 1
ATOM 1956 C CA . ASP A 1 249 ? -11.923 10.350 13.839 1.00 97.06 249 ASP A CA 1
ATOM 1957 C C . ASP A 1 249 ? -10.517 9.732 13.730 1.00 97.06 249 ASP A C 1
ATOM 1959 O O . ASP A 1 249 ? -9.642 10.321 13.093 1.00 97.06 249 ASP A O 1
ATOM 1963 N N . GLU A 1 250 ? -10.317 8.511 14.231 1.00 97.69 250 GLU A N 1
ATOM 1964 C CA . GLU A 1 250 ? -9.092 7.721 14.029 1.00 97.69 250 GLU A CA 1
ATOM 1965 C C . GLU A 1 250 ? -8.827 7.467 12.534 1.00 97.69 250 GLU A C 1
ATOM 1967 O O . GLU A 1 250 ? -7.706 7.629 12.048 1.00 97.69 250 GLU A O 1
ATOM 1972 N N . LEU A 1 251 ? -9.872 7.139 11.764 1.00 97.31 251 LEU A N 1
ATOM 1973 C CA . LEU A 1 251 ? -9.775 6.967 10.315 1.00 97.31 251 LEU A CA 1
ATOM 1974 C C . LEU A 1 251 ? -9.350 8.263 9.604 1.00 97.31 251 LEU A C 1
ATOM 1976 O O . LEU A 1 251 ? -8.573 8.192 8.651 1.00 97.31 251 LEU A O 1
ATOM 1980 N N . LYS A 1 252 ? -9.817 9.436 10.055 1.00 97.19 252 LYS A N 1
ATOM 1981 C CA . LYS A 1 252 ? -9.385 10.741 9.516 1.00 97.19 252 LYS A CA 1
ATOM 1982 C C . LYS A 1 252 ? -7.910 10.994 9.815 1.00 97.19 252 LYS A C 1
ATOM 1984 O O . LYS A 1 252 ? -7.171 11.286 8.880 1.00 97.19 252 LYS A O 1
ATOM 1989 N N . MET A 1 253 ? -7.475 10.829 11.068 1.00 97.31 253 MET A N 1
ATOM 1990 C CA . MET A 1 253 ? -6.073 11.036 11.466 1.00 97.31 253 MET A CA 1
ATOM 1991 C C . MET A 1 253 ? -5.134 10.117 10.676 1.00 97.31 253 MET A C 1
ATOM 1993 O O . MET A 1 253 ? -4.259 10.601 9.965 1.00 97.31 253 MET A O 1
ATOM 1997 N N . ARG A 1 254 ? -5.417 8.809 10.642 1.00 97.69 254 ARG A N 1
ATOM 1998 C CA . ARG A 1 254 ? -4.634 7.831 9.870 1.00 97.69 254 ARG A CA 1
ATOM 1999 C C . ARG A 1 254 ? -4.600 8.125 8.364 1.00 97.69 254 ARG A C 1
ATOM 2001 O O . ARG A 1 254 ? -3.627 7.791 7.690 1.00 97.69 254 ARG A O 1
ATOM 2008 N N . ASN A 1 255 ? -5.665 8.703 7.805 1.00 96.31 255 ASN A N 1
ATOM 2009 C CA . ASN A 1 255 ? -5.681 9.107 6.398 1.00 96.31 255 ASN A CA 1
ATOM 2010 C C . ASN A 1 255 ? -4.788 10.331 6.144 1.00 96.31 255 ASN A C 1
ATOM 2012 O O . ASN A 1 255 ? -4.115 10.340 5.117 1.00 96.31 255 ASN A O 1
ATOM 2016 N N . ILE A 1 256 ? -4.748 11.296 7.070 1.00 95.81 256 ILE A N 1
ATOM 2017 C CA . ILE A 1 256 ? -3.859 12.468 7.019 1.00 95.81 256 ILE A CA 1
ATOM 2018 C C . ILE A 1 256 ? -2.396 12.030 7.157 1.00 95.81 256 ILE A C 1
ATOM 2020 O O . ILE A 1 256 ? -1.586 12.376 6.303 1.00 95.81 256 ILE A O 1
ATOM 2024 N N . ASP A 1 257 ? -2.066 11.204 8.156 1.00 96.81 257 ASP A N 1
ATOM 2025 C CA . ASP A 1 257 ? -0.701 10.688 8.365 1.00 96.81 257 ASP A CA 1
ATOM 2026 C C . ASP A 1 257 ? -0.172 9.968 7.115 1.00 96.81 257 ASP A C 1
ATOM 2028 O O . ASP A 1 257 ? 0.979 10.138 6.707 1.00 96.81 257 ASP A O 1
ATOM 2032 N N . ARG A 1 258 ? -1.043 9.186 6.465 1.00 96.25 258 ARG A N 1
ATOM 2033 C CA . ARG A 1 258 ? -0.738 8.518 5.200 1.00 96.25 258 ARG A CA 1
ATOM 2034 C C . ARG A 1 258 ? -0.574 9.505 4.045 1.00 96.25 258 ARG A C 1
ATOM 2036 O O . ARG A 1 258 ? 0.319 9.305 3.235 1.00 96.25 258 ARG A O 1
ATOM 2043 N N . GLU A 1 259 ? -1.412 10.532 3.933 1.00 95.00 259 GLU A N 1
ATOM 2044 C CA . GLU A 1 259 ? -1.302 11.538 2.867 1.00 95.00 259 GLU A CA 1
ATOM 2045 C C . GLU A 1 259 ? -0.006 12.353 2.988 1.00 95.00 259 GLU A C 1
ATOM 2047 O O . GLU A 1 259 ? 0.661 12.579 1.979 1.00 95.00 259 GLU A O 1
ATOM 2052 N N . VAL A 1 260 ? 0.414 12.690 4.213 1.00 93.94 260 VAL A N 1
ATOM 2053 C CA . VAL A 1 260 ? 1.729 13.289 4.495 1.00 93.94 260 VAL A CA 1
ATOM 2054 C C . VAL A 1 260 ? 2.851 12.333 4.081 1.00 93.94 260 VAL A C 1
ATOM 2056 O O . VAL A 1 260 ? 3.678 12.702 3.252 1.00 93.94 260 VAL A O 1
ATOM 2059 N N . ALA A 1 261 ? 2.839 11.080 4.550 1.00 95.75 261 ALA A N 1
ATOM 2060 C CA . ALA A 1 261 ? 3.876 10.099 4.213 1.00 95.75 261 ALA A CA 1
ATOM 2061 C C . ALA A 1 261 ? 3.959 9.786 2.702 1.00 95.75 261 ALA A C 1
ATOM 2063 O O . ALA A 1 261 ? 5.052 9.695 2.145 1.00 95.75 261 ALA A O 1
ATOM 2064 N N . GLU A 1 262 ? 2.817 9.666 2.016 1.00 95.25 262 GLU A N 1
ATOM 2065 C CA . GLU A 1 262 ? 2.735 9.489 0.559 1.00 95.25 262 GLU A CA 1
ATOM 2066 C C . GLU A 1 262 ? 3.175 10.751 -0.221 1.00 95.25 262 GLU A C 1
ATOM 2068 O O . GLU A 1 262 ? 3.490 10.647 -1.408 1.00 95.25 262 GLU A O 1
ATOM 2073 N N . THR A 1 263 ? 3.195 11.932 0.410 1.00 95.31 263 THR A N 1
ATOM 2074 C CA . THR A 1 263 ? 3.695 13.193 -0.170 1.00 95.31 263 THR A CA 1
ATOM 2075 C C . THR A 1 263 ? 5.202 13.338 0.051 1.00 95.31 263 THR A C 1
ATOM 2077 O O . THR A 1 263 ? 5.931 13.588 -0.909 1.00 95.31 263 THR A O 1
ATOM 2080 N N . ASP A 1 264 ? 5.688 13.082 1.271 1.00 94.00 264 ASP A N 1
ATOM 2081 C CA . ASP A 1 264 ? 7.117 12.993 1.597 1.00 94.00 264 ASP A CA 1
ATOM 2082 C C . ASP A 1 264 ? 7.835 11.958 0.719 1.00 94.00 264 ASP A C 1
ATOM 2084 O O . ASP A 1 264 ? 8.909 12.240 0.193 1.00 94.00 264 ASP A O 1
ATOM 2088 N N . GLU A 1 265 ? 7.231 10.785 0.483 1.00 95.88 265 GLU A N 1
ATOM 2089 C CA . GLU A 1 265 ? 7.773 9.782 -0.442 1.00 95.88 265 GLU A CA 1
ATOM 2090 C C . GLU A 1 265 ? 7.964 10.354 -1.858 1.00 95.88 265 GLU A C 1
ATOM 2092 O O . GLU A 1 265 ? 8.991 10.095 -2.486 1.00 95.88 265 GLU A O 1
ATOM 2097 N N . LYS A 1 266 ? 7.019 11.161 -2.363 1.00 95.38 266 LYS A N 1
ATOM 2098 C CA . LYS A 1 266 ? 7.109 11.733 -3.718 1.00 95.38 266 LYS A CA 1
ATOM 2099 C C . LYS A 1 266 ? 8.071 12.911 -3.812 1.00 95.38 266 LYS A C 1
ATOM 2101 O O . LYS A 1 266 ? 8.746 13.018 -4.835 1.00 95.38 266 LYS A O 1
ATOM 2106 N N . ARG A 1 267 ? 8.218 13.725 -2.761 1.00 94.62 267 ARG A N 1
ATOM 2107 C CA . ARG A 1 267 ? 9.308 14.711 -2.690 1.00 94.62 267 ARG A CA 1
ATOM 2108 C C . ARG A 1 267 ? 10.667 14.004 -2.663 1.00 94.62 267 ARG A C 1
ATOM 2110 O O . ARG A 1 267 ? 11.529 14.326 -3.472 1.00 94.62 267 ARG A O 1
ATOM 2117 N N . ASN A 1 268 ? 10.826 12.971 -1.836 1.00 95.38 268 ASN A N 1
ATOM 2118 C CA . ASN A 1 268 ? 12.075 12.210 -1.741 1.00 95.38 268 ASN A CA 1
ATOM 2119 C C . ASN A 1 268 ? 12.408 11.461 -3.054 1.00 95.38 268 ASN A C 1
ATOM 2121 O O . ASN A 1 268 ? 13.578 11.385 -3.432 1.00 95.38 268 ASN A O 1
ATOM 2125 N N . GLU A 1 269 ? 11.413 10.925 -3.778 1.00 96.50 269 GLU A N 1
ATOM 2126 C CA . GLU A 1 269 ? 11.601 10.323 -5.114 1.00 96.50 269 GLU A CA 1
ATOM 2127 C C . GLU A 1 269 ? 12.048 11.369 -6.150 1.00 96.50 269 GLU A C 1
ATOM 2129 O O . GLU A 1 269 ? 12.928 11.089 -6.967 1.00 96.50 269 GLU A O 1
ATOM 2134 N N . LEU A 1 270 ? 11.481 12.580 -6.089 1.00 95.94 270 LEU A N 1
ATOM 2135 C CA . LEU A 1 270 ? 11.850 13.709 -6.941 1.00 95.94 270 LEU A CA 1
ATOM 2136 C C . LEU A 1 270 ? 13.283 14.189 -6.665 1.00 95.94 270 LEU A C 1
ATOM 2138 O O . LEU A 1 270 ? 14.089 14.235 -7.592 1.00 95.94 270 LEU A O 1
ATOM 2142 N N . GLU A 1 271 ? 13.627 14.462 -5.403 1.00 94.69 271 GLU A N 1
ATOM 2143 C CA . GLU A 1 271 ? 14.988 14.809 -4.961 1.00 94.69 271 GLU A CA 1
ATOM 2144 C C . GLU A 1 271 ? 16.011 13.751 -5.415 1.00 94.69 271 GLU A C 1
ATOM 2146 O O . GLU A 1 271 ? 17.027 14.075 -6.035 1.00 94.69 271 GLU A O 1
ATOM 2151 N N . SER A 1 272 ? 15.714 12.468 -5.177 1.00 96.00 272 SER A N 1
ATOM 2152 C CA . SER A 1 272 ? 16.592 11.351 -5.550 1.00 96.00 272 SER A CA 1
ATOM 2153 C C . SER A 1 272 ? 16.824 11.283 -7.060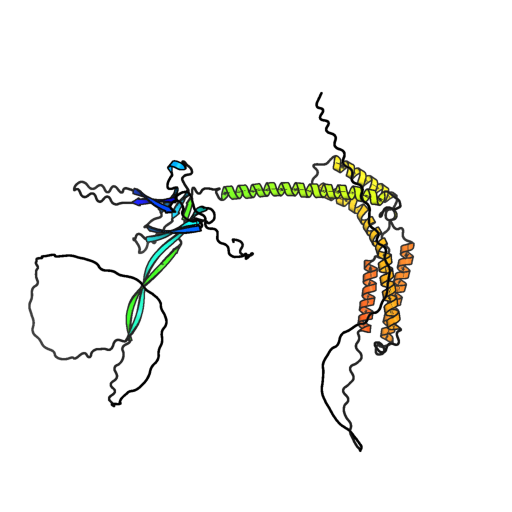 1.00 96.00 272 SER A C 1
ATOM 2155 O O . SER A 1 272 ? 17.968 11.156 -7.501 1.00 96.00 272 SER A O 1
ATOM 2157 N N . TYR A 1 273 ? 15.762 11.414 -7.865 1.00 95.75 273 TYR A N 1
ATOM 2158 C CA . TYR A 1 273 ? 15.872 11.412 -9.323 1.00 95.75 273 TYR A CA 1
ATOM 2159 C C . TYR A 1 273 ? 16.619 12.651 -9.848 1.00 95.75 273 TYR A C 1
ATOM 2161 O O . TYR A 1 273 ? 17.334 12.540 -10.847 1.00 95.75 273 TYR A O 1
ATOM 2169 N N . ILE A 1 274 ? 16.520 13.811 -9.185 1.00 94.88 274 ILE A N 1
ATOM 2170 C CA . ILE A 1 274 ? 17.299 15.010 -9.537 1.00 94.88 274 ILE A CA 1
ATOM 2171 C C . ILE A 1 274 ? 18.796 14.755 -9.344 1.00 94.88 274 ILE A C 1
ATOM 2173 O O . ILE A 1 274 ? 19.573 14.955 -10.283 1.00 94.88 274 ILE A O 1
ATOM 2177 N N . PHE A 1 275 ? 19.208 14.261 -8.172 1.00 93.19 275 PHE A N 1
ATOM 2178 C CA . PHE A 1 275 ? 20.618 13.969 -7.900 1.00 93.19 275 PHE A CA 1
ATOM 2179 C C . PHE A 1 275 ? 21.170 12.862 -8.809 1.00 93.19 275 PHE A C 1
ATOM 2181 O O . PHE A 1 275 ? 22.254 13.026 -9.376 1.00 93.19 275 PHE A O 1
ATOM 2188 N N . GLU A 1 276 ? 20.415 11.777 -9.011 1.00 93.88 276 GLU A N 1
ATOM 2189 C CA . GLU A 1 276 ? 20.794 10.677 -9.903 1.00 93.88 276 GLU A CA 1
ATOM 2190 C C . GLU A 1 276 ? 20.928 11.149 -11.363 1.00 93.88 276 GLU A C 1
ATOM 2192 O O . GLU A 1 276 ? 21.932 10.873 -12.022 1.00 93.88 276 GLU A O 1
ATOM 2197 N N . SER A 1 277 ? 19.954 11.910 -11.871 1.00 92.25 277 SER A N 1
ATOM 2198 C CA . SER A 1 277 ? 19.985 12.437 -13.242 1.00 92.25 277 SER A CA 1
ATOM 2199 C C . SER A 1 277 ? 21.144 13.407 -13.458 1.00 92.25 277 SER A C 1
ATOM 2201 O O . SER A 1 277 ? 21.795 13.358 -14.504 1.00 92.25 277 SER A O 1
ATOM 2203 N N . ARG A 1 278 ? 21.437 14.261 -12.465 1.00 93.38 278 ARG A N 1
ATOM 2204 C CA . ARG A 1 278 ? 22.547 15.221 -12.509 1.00 93.38 278 ARG A CA 1
ATOM 2205 C C . ARG A 1 278 ? 23.897 14.509 -12.616 1.00 93.38 278 ARG A C 1
ATOM 2207 O O . ARG A 1 278 ? 24.715 14.902 -13.444 1.00 93.38 278 ARG A O 1
ATOM 2214 N N . ASP A 1 279 ? 24.114 13.433 -11.859 1.00 93.31 279 ASP A N 1
ATOM 2215 C CA . ASP A 1 279 ? 25.324 12.606 -11.983 1.00 93.31 279 ASP A CA 1
ATOM 2216 C C . ASP A 1 279 ? 25.407 11.897 -13.348 1.00 93.31 279 ASP A C 1
ATOM 2218 O O . ASP A 1 279 ? 26.430 11.971 -14.042 1.00 93.31 279 ASP A O 1
ATOM 2222 N N . LYS A 1 280 ? 24.293 11.308 -13.808 1.00 91.62 280 LYS A N 1
ATOM 2223 C CA . LYS A 1 280 ? 24.201 10.592 -15.094 1.00 91.62 280 LYS A CA 1
ATOM 2224 C C . LYS A 1 280 ? 24.459 11.457 -16.336 1.00 91.62 280 LYS A C 1
ATOM 2226 O O . LYS A 1 280 ? 24.798 10.886 -17.377 1.00 91.62 280 LYS A O 1
ATOM 2231 N N . ILE A 1 281 ? 24.363 12.789 -16.244 1.00 92.00 281 ILE A N 1
ATOM 2232 C CA . ILE A 1 281 ? 24.729 13.733 -17.325 1.00 92.00 281 ILE A CA 1
ATOM 2233 C C . ILE A 1 281 ? 26.022 14.529 -17.076 1.00 92.00 281 ILE A C 1
ATOM 2235 O O . ILE A 1 281 ? 26.508 15.171 -18.007 1.00 92.00 281 ILE A O 1
ATOM 2239 N N . SER A 1 282 ? 26.574 14.497 -15.858 1.00 87.56 282 SER A N 1
ATOM 2240 C CA . SER A 1 282 ? 27.669 15.371 -15.402 1.00 87.56 282 SER A CA 1
ATOM 2241 C C . SER A 1 282 ? 28.956 15.246 -16.228 1.00 87.56 282 SER A C 1
ATOM 2243 O O . SER A 1 282 ? 29.518 16.248 -16.674 1.00 87.56 282 SER A O 1
ATOM 2245 N N . SER A 1 283 ? 29.435 14.019 -16.446 1.00 88.69 283 SER A N 1
ATOM 2246 C CA . SER A 1 283 ? 30.754 13.750 -17.030 1.00 88.69 283 SER A CA 1
ATOM 2247 C C . SER A 1 283 ? 30.667 12.956 -18.338 1.00 88.69 283 SER A C 1
ATOM 2249 O O . SER A 1 283 ? 29.713 12.206 -18.528 1.00 88.69 283 SER A O 1
ATOM 2251 N N . PRO A 1 284 ? 31.681 13.025 -19.227 1.00 85.81 284 PRO A N 1
ATOM 2252 C CA . PRO A 1 284 ? 31.722 12.220 -20.456 1.00 85.81 284 PRO A CA 1
ATOM 2253 C C . PRO A 1 284 ? 31.679 10.699 -20.245 1.00 85.81 284 PRO A C 1
ATOM 2255 O O . PRO A 1 284 ? 31.368 9.961 -21.170 1.00 85.81 284 PRO A O 1
ATOM 2258 N N . SER A 1 285 ? 31.996 10.225 -19.038 1.00 85.12 285 SER A N 1
ATOM 2259 C CA . SER A 1 285 ? 31.877 8.824 -18.617 1.00 85.12 285 SER A CA 1
ATOM 2260 C C . SER A 1 285 ? 30.513 8.465 -18.010 1.00 85.12 285 SER A C 1
ATOM 2262 O O . SER A 1 285 ? 30.290 7.302 -17.680 1.00 85.12 285 SER A O 1
ATOM 2264 N N . SER A 1 286 ? 29.621 9.438 -17.801 1.00 89.81 286 SER A N 1
ATOM 2265 C CA . SER A 1 286 ? 28.327 9.228 -17.149 1.00 89.81 286 SER A CA 1
ATOM 2266 C C . SER A 1 286 ? 27.314 8.570 -18.096 1.00 89.81 286 SER A C 1
ATOM 2268 O O . SER A 1 286 ? 27.274 8.846 -19.295 1.00 89.81 286 SER A O 1
ATOM 2270 N N . ARG A 1 287 ? 26.461 7.699 -17.541 1.00 88.00 287 ARG A N 1
ATOM 2271 C CA . ARG A 1 287 ? 25.622 6.733 -18.280 1.00 88.00 287 ARG A CA 1
ATOM 2272 C C . ARG A 1 287 ? 24.693 7.330 -19.347 1.00 88.00 287 ARG A C 1
ATOM 2274 O O . ARG A 1 287 ? 24.363 6.620 -20.291 1.00 88.00 287 ARG A O 1
ATOM 2281 N N . TRP A 1 288 ? 24.266 8.590 -19.232 1.00 92.00 288 TRP A N 1
ATOM 2282 C CA . TRP A 1 288 ? 23.388 9.239 -20.220 1.00 92.00 288 TRP A CA 1
ATOM 2283 C C . TRP A 1 288 ? 24.120 10.196 -21.172 1.00 92.00 288 TRP A C 1
ATOM 2285 O O . TRP A 1 288 ? 23.490 10.705 -22.099 1.00 92.00 288 TRP A O 1
ATOM 2295 N N . TYR A 1 289 ? 25.422 10.447 -20.980 1.00 89.69 289 TYR A N 1
ATOM 2296 C CA . TYR A 1 289 ? 26.137 11.533 -21.659 1.00 89.69 289 TYR A CA 1
ATOM 2297 C C . TYR A 1 289 ? 26.048 11.439 -23.189 1.00 89.69 289 TYR A C 1
ATOM 2299 O O . TYR A 1 289 ? 25.564 12.373 -23.826 1.00 89.69 289 TYR A O 1
ATOM 2307 N N . ASP A 1 290 ? 26.437 10.311 -23.787 1.00 89.88 290 ASP A N 1
ATOM 2308 C CA . ASP A 1 290 ? 26.393 10.126 -25.248 1.00 89.88 290 ASP A CA 1
ATOM 2309 C C . ASP A 1 290 ? 24.974 9.882 -25.799 1.00 89.88 290 ASP A C 1
ATOM 2311 O O . ASP A 1 290 ? 24.715 10.064 -26.992 1.00 89.88 290 ASP A O 1
ATOM 2315 N N . PHE A 1 291 ? 24.031 9.509 -24.929 1.00 92.00 291 PHE A N 1
ATOM 2316 C CA . PHE A 1 291 ? 22.633 9.227 -25.273 1.00 92.00 291 PHE A CA 1
ATOM 2317 C C . PHE A 1 291 ? 21.741 10.478 -25.249 1.00 92.00 291 PHE A C 1
ATOM 2319 O O . PHE A 1 291 ? 20.552 10.404 -25.560 1.00 92.00 291 PHE A O 1
ATOM 2326 N N . LEU A 1 292 ? 22.304 11.648 -24.943 1.00 91.50 292 LEU A N 1
ATOM 2327 C CA . LEU A 1 292 ? 21.645 12.948 -25.033 1.00 91.50 292 LEU A CA 1
ATOM 2328 C C . LEU A 1 292 ? 22.481 13.889 -25.903 1.00 91.50 292 LEU A C 1
ATOM 2330 O O . LEU A 1 292 ? 23.694 14.013 -25.732 1.00 91.50 292 LEU A O 1
ATOM 2334 N N . SER A 1 293 ? 21.833 14.590 -26.838 1.00 91.62 293 SER A N 1
ATOM 2335 C CA . SER A 1 293 ? 22.510 15.656 -27.583 1.00 91.62 293 SER A CA 1
ATOM 2336 C C . SER A 1 293 ? 22.880 16.813 -26.645 1.00 91.62 293 SER A C 1
ATOM 2338 O O . SER A 1 293 ? 22.253 16.999 -25.604 1.00 91.62 293 SER A O 1
ATOM 2340 N N . ALA A 1 294 ? 23.883 17.619 -27.011 1.00 91.25 294 ALA A N 1
ATOM 2341 C CA . ALA A 1 294 ? 24.364 18.711 -26.156 1.00 91.25 294 ALA A CA 1
ATOM 2342 C C . ALA A 1 294 ? 23.235 19.659 -25.699 1.00 91.25 294 ALA A C 1
ATOM 2344 O O . ALA A 1 294 ? 23.158 19.971 -24.515 1.00 91.25 294 ALA A O 1
ATOM 2345 N N . ALA A 1 295 ? 22.317 20.014 -26.607 1.00 92.25 295 ALA A N 1
ATOM 2346 C CA . ALA A 1 295 ? 21.144 20.831 -26.297 1.00 92.25 295 ALA A CA 1
ATOM 2347 C C . ALA A 1 295 ? 20.182 20.144 -25.311 1.00 92.25 295 ALA A C 1
ATOM 2349 O O . ALA A 1 295 ? 19.720 20.787 -24.379 1.00 92.25 295 ALA A O 1
ATOM 2350 N N . GLN A 1 296 ? 19.930 18.837 -25.452 1.00 91.44 296 GLN A N 1
ATOM 2351 C CA . GLN A 1 296 ? 19.072 18.092 -24.517 1.00 91.44 296 GLN A CA 1
ATOM 2352 C C . GLN A 1 296 ? 19.704 17.941 -23.126 1.00 91.44 296 GLN A C 1
ATOM 2354 O O . GLN A 1 296 ? 18.985 17.875 -22.135 1.00 91.44 296 GLN A O 1
ATOM 2359 N N . ARG A 1 297 ? 21.041 17.886 -23.025 1.00 93.06 297 ARG A N 1
ATOM 2360 C CA . ARG A 1 297 ? 21.738 17.889 -21.724 1.00 93.06 297 ARG A CA 1
ATOM 2361 C C . ARG A 1 297 ? 21.678 19.256 -21.052 1.00 93.06 297 ARG A C 1
ATOM 2363 O O . ARG A 1 297 ? 21.515 19.315 -19.842 1.00 93.06 297 ARG A O 1
ATOM 2370 N N . GLU A 1 298 ? 21.791 20.334 -21.825 1.00 93.44 298 GLU A N 1
ATOM 2371 C CA . GLU A 1 298 ? 21.627 21.707 -21.337 1.00 93.44 298 GLU A CA 1
ATOM 2372 C C . GLU A 1 298 ? 20.177 21.966 -20.888 1.00 93.44 298 GLU A C 1
ATOM 2374 O O . GLU A 1 298 ? 19.952 22.442 -19.781 1.00 93.44 298 GLU A O 1
ATOM 2379 N N . GLU A 1 299 ? 19.191 21.564 -21.693 1.00 93.19 299 GLU A N 1
ATOM 2380 C CA . GLU A 1 299 ? 17.758 21.592 -21.370 1.00 93.19 299 GLU A CA 1
ATOM 2381 C C . GLU A 1 299 ? 17.445 20.809 -20.085 1.00 93.19 299 GLU A C 1
ATOM 2383 O O . GLU A 1 299 ? 16.913 21.382 -19.134 1.00 93.19 299 GLU A O 1
ATOM 2388 N N . LEU A 1 300 ? 17.861 19.538 -20.002 1.00 93.56 300 LEU A N 1
ATOM 2389 C CA . LEU A 1 300 ? 17.670 18.715 -18.807 1.00 93.56 300 LEU A CA 1
ATOM 2390 C C . LEU A 1 300 ? 18.395 19.305 -17.587 1.00 93.56 300 LEU A C 1
ATOM 2392 O O . LEU A 1 300 ? 17.790 19.407 -16.528 1.00 93.56 300 LEU A O 1
ATOM 2396 N N . SER A 1 301 ? 19.647 19.756 -17.717 1.00 93.94 301 SER A N 1
ATOM 2397 C CA . SER A 1 301 ? 20.384 20.379 -16.606 1.00 93.94 301 SER A CA 1
ATOM 2398 C C . SER A 1 301 ? 19.703 21.650 -16.088 1.00 93.94 301 SER A C 1
ATOM 2400 O O . SER A 1 301 ? 19.689 21.880 -14.880 1.00 93.94 301 SER A O 1
ATOM 2402 N N . ASN A 1 302 ? 19.131 22.466 -16.977 1.00 94.94 302 ASN A N 1
ATOM 2403 C CA . ASN A 1 302 ? 18.408 23.679 -16.598 1.00 94.94 302 ASN A CA 1
ATOM 2404 C C . ASN A 1 302 ? 17.087 23.355 -15.882 1.00 94.94 302 ASN A C 1
ATOM 2406 O O . ASN A 1 302 ? 16.751 24.022 -14.906 1.00 94.94 302 ASN A O 1
ATOM 2410 N N . ILE A 1 303 ? 16.354 22.334 -16.338 1.00 95.06 303 ILE A N 1
ATOM 2411 C CA . ILE A 1 303 ? 15.087 21.912 -15.720 1.00 95.06 303 ILE A CA 1
ATOM 2412 C C . ILE A 1 303 ? 15.339 21.211 -14.376 1.00 95.06 303 ILE A C 1
ATOM 2414 O O . ILE A 1 303 ? 14.609 21.463 -13.421 1.00 95.06 303 ILE A O 1
ATOM 2418 N N . LEU A 1 304 ? 16.393 20.393 -14.260 1.00 95.25 304 LEU A N 1
ATOM 2419 C CA . LEU A 1 304 ? 16.807 19.792 -12.987 1.00 95.25 304 LEU A CA 1
ATOM 2420 C C . LEU A 1 304 ? 17.118 20.870 -11.942 1.00 95.25 304 LEU A C 1
ATOM 2422 O O . LEU A 1 304 ? 16.568 20.805 -10.850 1.00 95.25 304 LEU A O 1
ATOM 2426 N N . MET A 1 305 ? 17.903 21.893 -12.298 1.00 95.06 305 MET A N 1
ATOM 2427 C CA . MET A 1 305 ? 18.200 23.030 -11.414 1.00 95.06 305 MET A CA 1
ATOM 2428 C C . MET A 1 305 ? 16.928 23.794 -11.010 1.00 95.06 305 MET A C 1
ATOM 2430 O O . MET A 1 305 ? 16.693 24.005 -9.828 1.00 95.06 305 MET A O 1
ATOM 2434 N N . GLN A 1 306 ? 16.054 24.130 -11.968 1.00 95.75 306 GLN A N 1
ATOM 2435 C CA . GLN A 1 306 ? 14.777 24.801 -11.676 1.00 95.75 306 GLN A CA 1
ATOM 2436 C C . GLN A 1 306 ? 13.838 23.958 -10.799 1.00 95.75 306 GLN A C 1
ATOM 2438 O O . GLN A 1 306 ? 13.001 24.514 -10.092 1.00 95.75 306 GLN A O 1
ATOM 2443 N N . THR A 1 307 ? 13.950 22.629 -10.848 1.00 94.75 307 THR A N 1
ATOM 2444 C CA . THR A 1 307 ? 13.151 21.722 -10.012 1.00 94.75 307 THR A CA 1
ATOM 2445 C C . THR A 1 307 ? 13.773 21.548 -8.623 1.00 94.75 307 THR A C 1
ATOM 2447 O O . THR A 1 307 ? 13.034 21.489 -7.648 1.00 94.75 307 THR A O 1
ATOM 2450 N N . GLU A 1 308 ? 15.106 21.541 -8.517 1.00 94.25 308 GLU A N 1
ATOM 2451 C CA . GLU A 1 308 ? 15.857 21.592 -7.252 1.00 94.25 308 GLU A CA 1
ATOM 2452 C C . GLU A 1 308 ? 15.505 22.878 -6.479 1.00 94.25 308 GLU A C 1
ATOM 2454 O O . GLU A 1 308 ? 15.047 22.796 -5.340 1.00 94.25 308 GLU A O 1
ATOM 2459 N N . ASP A 1 309 ? 15.575 24.044 -7.135 1.00 95.44 309 ASP A N 1
ATOM 2460 C CA . ASP A 1 309 ? 15.133 25.335 -6.584 1.00 95.44 309 ASP A CA 1
ATOM 2461 C C . ASP A 1 309 ? 13.644 25.306 -6.171 1.00 95.44 309 ASP A C 1
ATOM 2463 O O . ASP A 1 309 ? 13.284 25.717 -5.066 1.00 95.44 309 ASP A O 1
ATOM 2467 N N . TRP A 1 310 ? 12.762 24.777 -7.032 1.00 95.56 310 TRP A N 1
ATOM 2468 C CA . TRP A 1 310 ? 11.319 24.721 -6.763 1.00 95.56 310 TRP A CA 1
ATOM 2469 C C . TRP A 1 310 ? 10.970 23.866 -5.536 1.00 95.56 310 TRP A C 1
ATOM 2471 O O . TRP A 1 310 ? 10.110 24.279 -4.757 1.00 95.56 310 TRP A O 1
ATOM 2481 N N . VAL A 1 311 ? 11.641 22.724 -5.329 1.00 93.44 311 VAL A N 1
ATOM 2482 C CA . VAL A 1 311 ? 11.430 21.858 -4.152 1.00 93.44 311 VAL A CA 1
ATOM 2483 C C . VAL A 1 311 ? 11.809 22.573 -2.850 1.00 93.44 311 VAL A C 1
ATOM 2485 O O . VAL A 1 311 ? 11.106 22.413 -1.853 1.00 93.44 311 VAL A O 1
ATOM 2488 N N . TYR A 1 312 ? 12.861 23.401 -2.850 1.00 91.44 312 TYR A N 1
ATOM 2489 C CA . TYR A 1 312 ? 13.221 24.205 -1.676 1.00 91.44 312 TYR A CA 1
ATOM 2490 C C . TYR A 1 312 ? 12.203 25.319 -1.380 1.00 91.44 312 TYR A C 1
ATOM 2492 O O . TYR A 1 312 ? 11.889 25.554 -0.212 1.00 91.44 312 TYR A O 1
ATOM 2500 N N . ASP A 1 313 ? 11.656 25.972 -2.410 1.00 93.44 313 ASP A N 1
ATOM 2501 C CA . ASP A 1 313 ? 10.649 27.032 -2.244 1.00 93.44 313 ASP A CA 1
ATOM 2502 C C . ASP A 1 313 ? 9.244 26.495 -1.880 1.00 93.44 313 ASP A C 1
ATOM 2504 O O . ASP A 1 313 ? 8.469 27.199 -1.230 1.00 93.44 313 ASP A O 1
ATOM 2508 N N . HIS A 1 314 ? 8.892 25.263 -2.278 1.00 91.00 314 HIS A N 1
ATOM 2509 C CA . HIS A 1 314 ? 7.518 24.730 -2.222 1.00 91.00 314 HIS A CA 1
ATOM 2510 C C . HIS A 1 314 ? 7.379 23.474 -1.344 1.00 91.00 314 HIS A C 1
ATOM 2512 O O . HIS A 1 314 ? 6.736 22.500 -1.728 1.00 91.00 314 HIS A O 1
ATOM 2518 N N . TYR A 1 315 ? 7.928 23.502 -0.126 1.00 85.19 315 TYR A N 1
ATOM 2519 C CA . TYR A 1 315 ? 7.849 22.373 0.817 1.00 85.19 315 TYR A CA 1
ATOM 2520 C C . TYR A 1 315 ? 6.410 21.939 1.188 1.00 85.19 315 TYR A C 1
ATOM 2522 O O . TYR A 1 315 ? 6.202 20.782 1.548 1.00 85.19 315 TYR A O 1
ATOM 2530 N N . GLU A 1 316 ? 5.418 22.833 1.063 1.00 88.00 316 GLU A N 1
ATOM 2531 C CA . GLU A 1 316 ? 3.982 22.560 1.281 1.00 88.00 316 GLU A CA 1
ATOM 2532 C C . GLU A 1 316 ? 3.237 22.072 0.016 1.00 88.00 316 GLU A C 1
ATOM 2534 O O . GLU A 1 316 ? 2.009 21.969 0.032 1.00 88.00 316 GLU A O 1
ATOM 2539 N N . ALA A 1 317 ? 3.937 21.799 -1.095 1.00 93.00 317 ALA A N 1
ATOM 2540 C CA . ALA A 1 317 ? 3.308 21.343 -2.336 1.00 93.00 317 ALA A CA 1
ATOM 2541 C C . ALA A 1 317 ? 2.578 20.000 -2.175 1.00 93.00 317 ALA A C 1
ATOM 2543 O O . ALA A 1 317 ? 2.950 19.136 -1.377 1.00 93.00 317 ALA A O 1
ATOM 2544 N N . THR A 1 318 ? 1.531 19.800 -2.974 1.00 94.31 318 THR A N 1
ATOM 2545 C CA . THR A 1 318 ? 0.751 18.563 -2.949 1.00 94.31 318 THR A CA 1
ATOM 2546 C C . THR A 1 318 ? 1.496 17.408 -3.617 1.00 94.31 318 THR A C 1
ATOM 2548 O O . THR A 1 318 ? 2.302 17.586 -4.535 1.00 94.31 318 THR A O 1
ATOM 2551 N N . LYS A 1 319 ? 1.137 16.175 -3.238 1.00 94.25 319 LYS A N 1
ATOM 2552 C CA . LYS A 1 319 ? 1.592 14.941 -3.899 1.00 94.25 319 LYS A CA 1
ATOM 2553 C C . LYS A 1 319 ? 1.464 14.985 -5.430 1.00 94.25 319 LYS A C 1
ATOM 2555 O O . LYS A 1 319 ? 2.310 14.430 -6.128 1.00 94.25 319 LYS A O 1
ATOM 2560 N N . ALA A 1 320 ? 0.412 15.625 -5.945 1.00 95.56 320 ALA A N 1
ATOM 2561 C CA . ALA A 1 320 ? 0.172 15.759 -7.379 1.00 95.56 320 ALA A CA 1
ATOM 2562 C C . ALA A 1 320 ? 1.224 16.650 -8.058 1.00 95.56 320 ALA A C 1
ATOM 2564 O O . ALA A 1 320 ? 1.765 16.261 -9.085 1.00 95.56 320 ALA A O 1
ATOM 2565 N N . GLU A 1 321 ? 1.581 17.785 -7.456 1.00 95.88 321 GLU A N 1
ATOM 2566 C CA . GLU A 1 321 ? 2.572 18.717 -8.011 1.00 95.88 321 GLU A CA 1
ATOM 2567 C C . GLU A 1 321 ? 3.984 18.107 -8.024 1.00 95.88 321 GLU A C 1
ATOM 2569 O O . GLU A 1 321 ? 4.688 18.211 -9.031 1.00 95.88 321 GLU A O 1
ATOM 2574 N N . TYR A 1 322 ? 4.366 17.371 -6.969 1.00 95.81 322 TYR A N 1
ATOM 2575 C CA . TYR A 1 322 ? 5.602 16.575 -6.971 1.00 95.81 322 TYR A CA 1
ATOM 2576 C C . TYR A 1 322 ? 5.594 15.490 -8.063 1.00 95.81 322 TYR A C 1
ATOM 2578 O O . TYR A 1 322 ? 6.610 15.271 -8.724 1.00 95.81 322 TYR A O 1
ATOM 2586 N N . MET A 1 323 ? 4.456 14.820 -8.287 1.00 95.50 323 MET A N 1
ATOM 2587 C CA . MET A 1 323 ? 4.316 13.811 -9.344 1.00 95.50 323 MET A CA 1
ATOM 2588 C C . MET A 1 323 ? 4.372 14.414 -10.753 1.00 95.50 323 MET A C 1
ATOM 2590 O O . MET A 1 323 ? 5.044 13.849 -11.613 1.00 95.50 323 MET A O 1
ATOM 2594 N N . ASP A 1 324 ? 3.729 15.556 -10.996 1.00 96.38 324 ASP A N 1
ATOM 2595 C CA . ASP A 1 324 ? 3.764 16.240 -12.293 1.00 96.38 324 ASP A CA 1
ATOM 2596 C C . ASP A 1 324 ? 5.185 16.728 -12.620 1.00 96.38 324 ASP A C 1
ATOM 2598 O O . ASP A 1 324 ? 5.668 16.516 -13.736 1.00 96.38 324 ASP A O 1
ATOM 2602 N N . LYS A 1 325 ? 5.910 17.275 -11.631 1.00 95.19 325 LYS A N 1
ATOM 2603 C CA . LYS A 1 325 ? 7.335 17.628 -11.774 1.00 95.19 325 LYS A CA 1
ATOM 2604 C C . LYS A 1 325 ? 8.215 16.413 -12.055 1.00 95.19 325 LYS A C 1
ATOM 2606 O O . LYS A 1 325 ? 9.086 16.477 -12.922 1.00 95.19 325 LYS A O 1
ATOM 2611 N N . LEU A 1 326 ? 7.961 15.289 -11.386 1.00 95.44 326 LEU A N 1
ATOM 2612 C CA . LEU A 1 326 ? 8.671 14.034 -11.635 1.00 95.44 326 LEU A CA 1
ATOM 2613 C C . LEU A 1 326 ? 8.414 13.493 -13.053 1.00 95.44 326 LEU A C 1
ATOM 2615 O O . LEU A 1 326 ? 9.336 12.989 -13.691 1.00 95.44 326 LEU A O 1
ATOM 2619 N N . ILE A 1 327 ? 7.189 13.625 -13.570 1.00 94.94 327 ILE A N 1
ATOM 2620 C CA . ILE A 1 327 ? 6.825 13.235 -14.942 1.00 94.94 327 ILE A CA 1
ATOM 2621 C C . ILE A 1 327 ? 7.511 14.142 -15.976 1.00 94.94 327 ILE A C 1
ATOM 2623 O O . ILE A 1 327 ? 8.031 13.634 -16.971 1.00 94.94 327 ILE A O 1
ATOM 2627 N N . GLU A 1 328 ? 7.565 15.456 -15.735 1.00 93.69 328 GLU A N 1
ATOM 2628 C CA . GLU A 1 328 ? 8.234 16.436 -16.604 1.00 93.69 328 GLU A CA 1
ATOM 2629 C C . GLU A 1 328 ? 9.719 16.089 -16.819 1.00 93.69 328 GLU A C 1
ATOM 2631 O O . GLU A 1 328 ? 10.185 16.016 -17.959 1.00 93.69 328 GLU A O 1
ATOM 2636 N N . ILE A 1 329 ? 10.454 15.781 -15.745 1.00 93.38 329 ILE A N 1
ATOM 2637 C CA . ILE A 1 329 ? 11.885 15.441 -15.831 1.00 93.38 329 ILE A CA 1
ATOM 2638 C C . ILE A 1 329 ? 12.146 13.999 -16.299 1.00 93.38 329 ILE A C 1
ATOM 2640 O O . ILE A 1 329 ? 13.155 13.739 -16.967 1.00 93.38 329 ILE A O 1
ATOM 2644 N N . ARG A 1 330 ? 11.230 13.057 -16.027 1.00 93.69 330 ARG A N 1
ATOM 2645 C CA . ARG A 1 330 ? 11.297 11.682 -16.557 1.00 93.69 330 ARG A CA 1
ATOM 2646 C C . ARG A 1 330 ? 11.070 11.617 -18.061 1.00 93.69 330 ARG A C 1
ATOM 2648 O O . ARG A 1 330 ? 11.790 10.893 -18.743 1.00 93.69 330 ARG A O 1
ATOM 2655 N N . ALA A 1 331 ? 10.180 12.444 -18.614 1.00 91.25 331 ALA A N 1
ATOM 2656 C CA . ALA A 1 331 ? 9.962 12.530 -20.061 1.00 91.25 331 ALA A CA 1
ATOM 2657 C C . ALA A 1 331 ? 11.242 12.866 -20.861 1.00 91.25 331 ALA A C 1
ATOM 2659 O O . ALA A 1 331 ? 11.360 12.476 -22.025 1.00 91.25 331 ALA A O 1
ATOM 2660 N N . LEU A 1 332 ? 12.212 13.548 -20.239 1.00 87.62 332 LEU A N 1
ATOM 2661 C CA . LEU A 1 332 ? 13.512 13.880 -20.831 1.00 87.62 332 LEU A CA 1
ATOM 2662 C C . LEU A 1 332 ? 14.607 12.843 -20.504 1.00 87.62 332 LEU A C 1
ATOM 2664 O O . LEU A 1 332 ? 15.380 12.468 -21.391 1.00 87.62 332 LEU A O 1
ATOM 2668 N N . GLY A 1 333 ? 14.678 12.368 -19.253 1.00 88.56 333 GLY A N 1
ATOM 2669 C CA . GLY A 1 333 ? 15.734 11.459 -18.784 1.00 88.56 333 GLY A CA 1
ATOM 2670 C C . GLY A 1 333 ? 15.500 9.972 -19.083 1.00 88.56 333 GLY A C 1
ATOM 2671 O O . GLY A 1 333 ? 16.411 9.305 -19.579 1.00 88.56 333 GLY A O 1
ATOM 2672 N N . ASP A 1 334 ? 14.283 9.447 -18.902 1.00 89.25 334 ASP A N 1
ATOM 2673 C CA . ASP A 1 334 ? 13.988 8.008 -19.051 1.00 89.25 334 ASP A CA 1
ATOM 2674 C C . ASP A 1 334 ? 14.241 7.510 -20.482 1.00 89.25 334 ASP A C 1
ATOM 2676 O O . ASP A 1 334 ? 14.638 6.363 -20.707 1.00 89.25 334 ASP A O 1
ATOM 2680 N N . GLY A 1 335 ? 14.087 8.389 -21.477 1.00 89.25 335 GLY A N 1
ATOM 2681 C CA . GLY A 1 335 ? 14.471 8.093 -22.853 1.00 89.25 335 GLY A CA 1
ATOM 2682 C C . GLY A 1 335 ? 15.977 7.852 -23.005 1.00 89.25 335 GLY A C 1
ATOM 2683 O O . GLY A 1 335 ? 16.386 7.017 -23.811 1.00 89.25 335 GLY A O 1
ATOM 2684 N N . ALA A 1 336 ? 16.830 8.573 -22.267 1.00 90.44 336 ALA A N 1
ATOM 2685 C CA . ALA A 1 336 ? 18.283 8.363 -22.255 1.00 90.44 336 ALA A CA 1
ATOM 2686 C C . ALA A 1 336 ? 18.659 7.076 -21.521 1.00 90.44 336 ALA A C 1
ATOM 2688 O O . ALA A 1 336 ? 19.443 6.296 -22.057 1.00 90.44 336 ALA A O 1
ATOM 2689 N N . GLU A 1 337 ? 18.025 6.806 -20.379 1.00 91.50 337 GLU A N 1
ATOM 2690 C CA . GLU A 1 337 ? 18.167 5.541 -19.651 1.00 91.50 337 GLU A CA 1
ATOM 2691 C C . GLU A 1 337 ? 17.812 4.338 -20.535 1.00 91.50 337 GLU A C 1
ATOM 2693 O O . GLU A 1 337 ? 18.611 3.418 -20.694 1.00 91.50 337 GLU A O 1
ATOM 2698 N N . SER A 1 338 ? 16.667 4.402 -21.219 1.00 90.62 338 SER A N 1
ATOM 2699 C CA . SER A 1 338 ? 16.218 3.363 -22.152 1.00 90.62 338 SER A CA 1
ATOM 2700 C C . SER A 1 338 ? 17.229 3.117 -23.276 1.00 90.62 338 SER A C 1
ATOM 2702 O O . SER A 1 338 ? 17.555 1.969 -23.574 1.00 90.62 338 SER A O 1
ATOM 2704 N N . ARG A 1 339 ? 17.770 4.183 -23.888 1.00 92.50 339 ARG A N 1
ATOM 2705 C CA . ARG A 1 339 ? 18.777 4.076 -24.963 1.00 92.50 339 ARG A CA 1
ATOM 2706 C C . ARG A 1 339 ? 20.117 3.533 -24.452 1.00 92.50 339 ARG A C 1
ATOM 2708 O O . ARG A 1 339 ? 20.729 2.723 -25.149 1.00 92.50 339 ARG A O 1
ATOM 2715 N N . ALA A 1 340 ? 20.540 3.925 -23.249 1.00 91.25 340 ALA A N 1
ATOM 2716 C CA . ALA A 1 340 ? 21.759 3.436 -22.607 1.00 91.25 340 ALA A CA 1
ATOM 2717 C C . ALA A 1 340 ? 21.652 1.945 -22.245 1.00 91.25 340 ALA A C 1
ATOM 2719 O O . ALA A 1 340 ? 22.548 1.167 -22.569 1.00 91.25 340 ALA A O 1
ATOM 2720 N N . MET A 1 341 ? 20.529 1.527 -21.653 1.00 92.00 341 MET A N 1
ATOM 2721 C CA . MET A 1 341 ? 20.246 0.133 -21.300 1.00 92.00 341 MET A CA 1
ATOM 2722 C C . MET A 1 341 ? 20.133 -0.769 -22.539 1.00 92.00 341 MET A C 1
ATOM 2724 O O . MET A 1 341 ? 20.746 -1.836 -22.592 1.00 92.00 341 MET A O 1
ATOM 2728 N N . GLU A 1 342 ? 19.420 -0.322 -23.577 1.00 93.25 342 GLU A N 1
ATOM 2729 C CA . GLU A 1 342 ? 19.392 -0.993 -24.882 1.00 93.25 342 GLU A CA 1
ATOM 2730 C C . GLU A 1 342 ? 20.800 -1.108 -25.488 1.00 93.25 342 GLU A C 1
ATOM 2732 O O . GLU A 1 342 ? 21.136 -2.132 -26.076 1.00 93.25 342 GLU A O 1
ATOM 2737 N N . ALA A 1 343 ? 21.658 -0.094 -25.336 1.00 91.25 343 ALA A N 1
ATOM 2738 C CA . ALA A 1 343 ? 23.036 -0.151 -25.815 1.00 91.25 343 ALA A CA 1
ATOM 2739 C C . ALA A 1 343 ? 23.939 -1.096 -25.006 1.00 91.25 343 ALA A C 1
ATOM 2741 O O . ALA A 1 343 ? 24.780 -1.755 -25.617 1.00 91.25 343 ALA A O 1
ATOM 2742 N N . SER A 1 344 ? 23.756 -1.219 -23.686 1.00 92.38 344 SER A N 1
ATOM 2743 C CA . SER A 1 344 ? 24.530 -2.159 -22.863 1.00 92.38 344 SER A CA 1
ATOM 2744 C C . SER A 1 344 ? 24.116 -3.619 -23.060 1.00 92.38 344 SER A C 1
ATOM 2746 O O . SER A 1 344 ? 24.968 -4.498 -22.999 1.00 92.38 344 SER A O 1
ATOM 2748 N N . LEU A 1 345 ? 22.831 -3.888 -23.324 1.00 93.62 345 LEU A N 1
ATOM 2749 C CA . LEU A 1 345 ? 22.303 -5.250 -23.507 1.00 93.62 345 LEU A CA 1
ATOM 2750 C C . LEU A 1 345 ? 22.448 -5.777 -24.947 1.00 93.62 345 LEU A C 1
ATOM 2752 O O . LEU A 1 345 ? 22.446 -6.988 -25.177 1.00 93.62 345 LEU A O 1
ATOM 2756 N N . ARG A 1 346 ? 22.590 -4.888 -25.941 1.00 93.12 346 ARG A N 1
ATOM 2757 C CA . ARG A 1 346 ? 22.689 -5.276 -27.358 1.00 93.12 346 ARG A CA 1
ATOM 2758 C C . ARG A 1 346 ? 23.849 -6.233 -27.673 1.00 93.12 346 ARG A C 1
ATOM 2760 O O . ARG A 1 346 ? 23.572 -7.194 -28.381 1.00 93.12 346 ARG A O 1
ATOM 2767 N N . PRO A 1 347 ? 25.092 -6.066 -27.173 1.00 93.44 347 PRO A N 1
ATOM 2768 C CA . PRO A 1 347 ? 26.189 -6.990 -27.483 1.00 93.44 347 PRO A CA 1
ATOM 2769 C C . PRO A 1 347 ? 25.930 -8.435 -27.028 1.00 93.44 347 PRO A C 1
ATOM 2771 O O . PRO A 1 347 ? 26.282 -9.372 -27.740 1.00 93.44 347 PRO A O 1
ATOM 2774 N N . GLU A 1 348 ? 25.272 -8.622 -25.881 1.00 93.81 348 GLU A N 1
ATOM 2775 C CA . GLU A 1 348 ? 24.904 -9.944 -25.358 1.00 93.81 348 GLU A CA 1
ATOM 2776 C C . GLU A 1 348 ? 23.809 -10.597 -26.216 1.00 93.81 348 GLU A C 1
ATOM 2778 O O . GLU A 1 348 ? 23.938 -11.748 -26.634 1.00 93.81 348 GLU A O 1
ATOM 2783 N N . ALA A 1 349 ? 22.764 -9.840 -26.565 1.00 93.38 349 ALA A N 1
ATOM 2784 C CA . ALA A 1 349 ? 21.713 -10.315 -27.463 1.00 93.38 349 ALA A CA 1
ATOM 2785 C C . ALA A 1 349 ? 22.246 -10.611 -28.880 1.00 93.38 349 ALA A C 1
ATOM 2787 O O . ALA A 1 349 ? 21.839 -11.590 -29.509 1.00 93.38 349 ALA A O 1
ATOM 2788 N N . GLU A 1 350 ? 23.187 -9.798 -29.375 1.00 93.25 350 GLU A N 1
ATOM 2789 C CA . GLU A 1 350 ? 23.908 -10.023 -30.630 1.00 93.25 350 GLU A CA 1
ATOM 2790 C C . GLU A 1 350 ? 24.709 -11.333 -30.599 1.00 93.25 350 GLU A C 1
ATOM 2792 O O . GLU A 1 350 ? 24.634 -12.095 -31.564 1.00 93.25 350 GLU A O 1
ATOM 2797 N N . ALA A 1 351 ? 25.420 -11.623 -29.502 1.00 94.69 351 ALA A N 1
ATOM 2798 C CA . ALA A 1 351 ? 26.143 -12.880 -29.315 1.00 94.69 351 ALA A CA 1
ATOM 2799 C C . ALA A 1 351 ? 25.184 -14.081 -29.254 1.00 94.69 351 ALA A C 1
ATOM 2801 O O . ALA A 1 351 ? 25.319 -15.001 -30.060 1.00 94.69 351 ALA A O 1
ATOM 2802 N N . ARG A 1 352 ? 24.134 -14.019 -28.416 1.00 94.06 352 ARG A N 1
ATOM 2803 C CA . ARG A 1 352 ? 23.076 -15.046 -28.318 1.00 94.06 352 ARG A CA 1
ATOM 2804 C C . ARG A 1 352 ? 22.501 -15.402 -29.692 1.00 94.06 352 ARG A C 1
ATOM 2806 O O . ARG A 1 352 ? 22.335 -16.580 -30.009 1.00 94.06 352 ARG A O 1
ATOM 2813 N N . ALA A 1 353 ? 22.206 -14.399 -30.519 1.00 93.19 353 ALA A N 1
ATOM 2814 C CA . ALA A 1 353 ? 21.692 -14.614 -31.869 1.00 93.19 353 ALA A CA 1
ATOM 2815 C C . ALA A 1 353 ? 22.723 -15.294 -32.789 1.00 93.19 353 ALA A C 1
ATOM 2817 O O . ALA A 1 353 ? 22.365 -16.193 -33.551 1.00 93.19 353 ALA A O 1
ATOM 2818 N N . GLN A 1 354 ? 24.001 -14.905 -32.711 1.00 94.44 354 GLN A N 1
ATOM 2819 C CA . GLN A 1 354 ? 25.078 -15.515 -33.497 1.00 94.44 354 GLN A CA 1
ATOM 2820 C C . GLN A 1 354 ? 25.348 -16.971 -33.084 1.00 94.44 354 GLN A C 1
ATOM 2822 O O . GLN A 1 354 ? 25.479 -17.822 -33.965 1.00 94.44 354 GLN A O 1
ATOM 2827 N N . ASP A 1 355 ? 25.343 -17.285 -31.788 1.00 94.50 355 ASP A N 1
ATOM 2828 C CA . ASP A 1 355 ? 25.505 -18.651 -31.274 1.00 94.50 355 ASP A CA 1
ATOM 2829 C C . ASP A 1 355 ? 24.341 -19.555 -31.698 1.00 94.50 355 ASP A C 1
ATOM 2831 O O . ASP A 1 355 ? 24.547 -20.683 -32.149 1.00 94.50 355 ASP A O 1
ATOM 2835 N N . VAL A 1 356 ? 23.106 -19.043 -31.643 1.00 93.19 356 VAL A N 1
ATOM 2836 C CA . VAL A 1 356 ? 21.904 -19.736 -32.136 1.00 93.19 356 VAL A CA 1
ATOM 2837 C C . VAL A 1 356 ? 21.994 -20.015 -33.642 1.00 93.19 356 VAL A C 1
ATOM 2839 O O . VAL A 1 356 ? 21.720 -21.139 -34.071 1.00 93.19 356 VAL A O 1
ATOM 2842 N N . ILE A 1 357 ? 22.427 -19.040 -34.450 1.00 93.12 357 ILE A N 1
ATOM 2843 C CA . ILE A 1 357 ? 22.651 -19.229 -35.893 1.00 93.12 357 ILE A CA 1
ATOM 2844 C C . ILE A 1 357 ? 23.716 -20.307 -36.143 1.00 93.12 357 ILE A C 1
ATOM 2846 O O . ILE A 1 357 ? 23.501 -21.186 -36.977 1.00 93.12 357 ILE A O 1
ATOM 2850 N N . GLN A 1 358 ? 24.839 -20.282 -35.418 1.00 93.12 358 GLN A N 1
ATOM 2851 C CA . GLN A 1 358 ? 25.908 -21.276 -35.564 1.00 93.12 358 GLN A CA 1
ATOM 2852 C C . GLN A 1 358 ? 25.459 -22.681 -35.138 1.00 93.12 358 GLN A C 1
ATOM 2854 O O . GLN A 1 358 ? 25.717 -23.640 -35.867 1.00 93.12 358 GLN A O 1
ATOM 2859 N N . LYS A 1 359 ? 24.730 -22.803 -34.019 1.00 92.25 359 LYS A N 1
ATOM 2860 C CA . LYS A 1 359 ? 24.152 -24.061 -33.517 1.00 92.25 359 LYS A CA 1
ATOM 2861 C C . LYS A 1 359 ? 23.228 -24.711 -34.549 1.00 92.25 359 LYS A C 1
ATOM 2863 O O . LYS A 1 359 ? 23.393 -25.885 -34.863 1.00 92.25 359 LYS A O 1
ATOM 2868 N N . TYR A 1 360 ? 22.259 -23.978 -35.100 1.00 88.94 360 TYR A N 1
ATOM 2869 C CA . TYR A 1 360 ? 21.332 -24.574 -36.070 1.00 88.94 360 TYR A CA 1
ATOM 2870 C C . TYR A 1 360 ? 21.967 -24.788 -37.448 1.00 88.94 360 TYR A C 1
ATOM 2872 O O . TYR A 1 360 ? 21.638 -25.770 -38.112 1.00 88.94 360 TYR A O 1
ATOM 2880 N N . ARG A 1 361 ? 22.946 -23.961 -37.844 1.00 89.69 361 ARG A N 1
ATOM 2881 C CA . ARG A 1 361 ? 23.766 -24.192 -39.044 1.00 89.69 361 ARG A CA 1
ATOM 2882 C C . ARG A 1 361 ? 24.570 -25.490 -38.943 1.00 89.69 361 ARG A C 1
ATOM 2884 O O . ARG A 1 361 ? 24.552 -26.267 -39.895 1.00 89.69 361 ARG A O 1
ATOM 2891 N N . SER A 1 362 ? 25.223 -25.761 -37.809 1.00 88.12 362 SER A N 1
ATOM 2892 C CA . SER A 1 362 ? 25.991 -26.999 -37.617 1.00 88.12 362 SER A CA 1
ATOM 2893 C C . SER A 1 362 ? 25.092 -28.231 -37.484 1.00 88.12 362 SER A C 1
ATOM 2895 O O . SER A 1 362 ? 25.382 -29.246 -38.113 1.00 88.12 362 SER A O 1
ATOM 2897 N N . LEU A 1 363 ? 23.957 -28.140 -36.778 1.00 85.88 363 LEU A N 1
ATOM 2898 C CA . LEU A 1 363 ? 22.967 -29.226 -36.701 1.00 85.88 363 LEU A CA 1
ATOM 2899 C C . LEU A 1 363 ? 22.380 -29.571 -38.080 1.00 85.88 363 LEU A C 1
ATOM 2901 O O . LEU A 1 363 ? 22.365 -30.742 -38.461 1.00 85.88 363 LEU A O 1
ATOM 2905 N N . ALA A 1 364 ? 21.963 -28.575 -38.868 1.00 83.12 364 ALA A N 1
ATOM 2906 C CA . ALA A 1 364 ? 21.416 -28.792 -40.211 1.00 83.12 364 ALA A CA 1
ATOM 2907 C C . ALA A 1 364 ? 22.453 -29.355 -41.206 1.00 83.12 364 ALA A C 1
ATOM 2909 O O . ALA A 1 364 ? 22.083 -30.083 -42.125 1.00 83.12 364 ALA A O 1
ATOM 2910 N N . GLN A 1 365 ? 23.743 -29.059 -41.011 1.00 83.00 365 GLN A N 1
ATOM 2911 C CA . GLN A 1 365 ? 24.850 -29.599 -41.815 1.00 83.00 365 GLN A CA 1
ATOM 2912 C C . GLN A 1 365 ? 25.437 -30.908 -41.256 1.00 83.00 365 GLN A C 1
ATOM 2914 O O . GLN A 1 365 ? 26.291 -31.516 -41.903 1.00 83.00 365 GLN A O 1
ATOM 2919 N N . SER A 1 366 ? 24.997 -31.363 -40.079 1.00 79.31 366 SER A N 1
ATOM 2920 C CA . SER A 1 366 ? 25.543 -32.563 -39.444 1.00 79.31 366 SER A CA 1
ATOM 2921 C C . SER A 1 366 ? 25.154 -33.846 -40.205 1.00 79.31 366 SER A C 1
ATOM 2923 O O . SER A 1 366 ? 23.994 -34.010 -40.603 1.00 79.31 366 SER A O 1
ATOM 2925 N N . PRO A 1 367 ? 26.092 -34.798 -40.383 1.00 65.56 367 PRO A N 1
ATOM 2926 C CA . PRO A 1 367 ? 25.815 -36.121 -40.943 1.00 65.56 367 PRO A CA 1
ATOM 2927 C C . PRO A 1 367 ? 25.283 -37.104 -39.880 1.00 65.56 367 PRO A C 1
ATOM 2929 O O . PRO A 1 367 ? 25.424 -38.315 -40.040 1.00 65.56 367 PRO A O 1
ATOM 2932 N N . ASP A 1 368 ? 24.729 -36.602 -38.771 1.00 73.19 368 ASP A N 1
ATOM 2933 C CA . ASP A 1 368 ? 24.273 -37.422 -37.650 1.00 73.19 368 ASP A CA 1
ATOM 2934 C C . ASP A 1 368 ? 23.065 -38.289 -38.047 1.00 73.19 368 ASP A C 1
ATOM 2936 O O . ASP A 1 368 ? 22.095 -37.821 -38.652 1.00 73.19 368 ASP A O 1
ATOM 2940 N N . ILE A 1 369 ? 23.123 -39.561 -37.651 1.00 60.41 369 ILE A N 1
ATOM 2941 C CA . ILE A 1 369 ? 22.065 -40.558 -37.812 1.00 60.41 369 ILE A CA 1
ATOM 2942 C C . ILE A 1 369 ? 20.771 -40.066 -37.145 1.00 60.41 369 ILE A C 1
ATOM 2944 O O . ILE A 1 369 ? 19.693 -40.266 -37.705 1.00 60.41 369 ILE A O 1
ATOM 2948 N N . ALA A 1 370 ? 20.869 -39.356 -36.013 1.00 62.41 370 ALA A N 1
ATOM 2949 C CA . ALA A 1 370 ? 19.726 -38.788 -35.294 1.00 62.41 370 ALA A CA 1
ATOM 2950 C C . ALA A 1 370 ? 18.924 -37.746 -36.100 1.00 62.41 370 ALA A C 1
ATOM 2952 O O . ALA A 1 370 ? 17.761 -37.500 -35.785 1.00 62.41 370 ALA A O 1
ATOM 2953 N N . TYR A 1 371 ? 19.511 -37.169 -37.156 1.00 61.38 371 TYR A N 1
ATOM 2954 C CA . TYR A 1 371 ? 18.854 -36.216 -38.056 1.00 61.38 371 TYR A CA 1
ATOM 2955 C C . TYR A 1 371 ? 18.845 -36.688 -39.519 1.00 61.38 371 TYR A C 1
ATOM 2957 O O . TYR A 1 371 ? 18.488 -35.915 -40.411 1.00 61.38 371 TYR A O 1
ATOM 2965 N N . ALA A 1 372 ? 19.254 -37.926 -39.812 1.00 64.50 372 ALA A N 1
ATOM 2966 C CA . ALA A 1 372 ? 19.402 -38.429 -41.181 1.00 64.50 372 ALA A CA 1
ATOM 2967 C C . ALA A 1 372 ? 18.061 -38.693 -41.893 1.00 64.50 372 ALA A C 1
ATOM 2969 O O . ALA A 1 372 ? 18.015 -38.714 -43.121 1.00 64.50 372 ALA A O 1
ATOM 2970 N N . HIS A 1 373 ? 16.966 -38.867 -41.145 1.00 66.44 373 HIS A N 1
ATOM 2971 C CA . HIS A 1 373 ? 15.612 -39.060 -41.686 1.00 66.44 373 HIS A CA 1
ATOM 2972 C C . HIS A 1 373 ? 14.893 -37.753 -42.051 1.00 66.44 373 HIS A C 1
ATOM 2974 O O . HIS A 1 373 ? 13.864 -37.802 -42.723 1.00 66.44 373 HIS A O 1
ATOM 2980 N N . ILE A 1 374 ? 15.400 -36.597 -41.612 1.00 74.12 374 ILE A N 1
ATOM 2981 C CA . ILE A 1 374 ? 14.794 -35.290 -41.897 1.00 74.12 374 ILE A CA 1
ATOM 2982 C C . ILE A 1 374 ? 15.073 -34.922 -43.356 1.00 74.12 374 ILE A C 1
ATOM 2984 O O . ILE A 1 374 ? 16.229 -34.895 -43.786 1.00 74.12 374 ILE A O 1
ATOM 2988 N N . ALA A 1 375 ? 14.011 -34.614 -44.107 1.00 75.62 375 ALA A N 1
ATOM 2989 C CA . ALA A 1 375 ? 14.095 -34.281 -45.526 1.00 75.62 375 ALA A CA 1
ATOM 2990 C C . ALA A 1 375 ? 15.070 -33.120 -45.793 1.00 75.62 375 ALA A C 1
ATOM 2992 O O . ALA A 1 375 ? 15.080 -32.124 -45.067 1.00 75.62 375 ALA A O 1
ATOM 2993 N N . ILE A 1 376 ? 15.860 -33.230 -46.866 1.00 76.94 376 ILE A N 1
ATOM 2994 C CA . ILE A 1 376 ? 16.911 -32.257 -47.211 1.00 76.94 376 ILE A CA 1
ATOM 2995 C C . ILE A 1 376 ? 16.321 -30.844 -47.346 1.00 76.94 376 ILE A C 1
ATOM 2997 O O . ILE A 1 376 ? 16.825 -29.919 -46.720 1.00 76.94 376 ILE A O 1
ATOM 3001 N N . GLU A 1 377 ? 15.172 -30.715 -48.014 1.00 80.31 377 GLU A N 1
ATOM 3002 C CA . GLU A 1 377 ? 14.397 -29.470 -48.158 1.00 80.31 377 GLU A CA 1
ATOM 3003 C C . GLU A 1 377 ? 14.092 -28.781 -46.809 1.00 80.31 377 GLU A C 1
ATOM 3005 O O . GLU A 1 377 ? 14.104 -27.556 -46.702 1.00 80.31 377 GLU A O 1
ATOM 3010 N N . ARG A 1 378 ? 13.848 -29.556 -45.740 1.00 81.62 378 ARG A N 1
ATOM 3011 C CA . ARG A 1 378 ? 13.594 -29.023 -44.389 1.00 81.62 378 ARG A CA 1
ATOM 3012 C C . ARG A 1 378 ? 14.874 -28.517 -43.722 1.00 81.62 378 ARG A C 1
ATOM 3014 O O . ARG A 1 378 ? 14.824 -27.511 -43.018 1.00 81.62 378 ARG A O 1
ATOM 3021 N N . LYS A 1 379 ? 16.013 -29.179 -43.953 1.00 80.00 379 LYS A N 1
ATOM 3022 C CA . LYS A 1 379 ? 17.331 -28.723 -43.475 1.00 80.00 379 LYS A CA 1
ATOM 3023 C C . LYS A 1 379 ? 17.793 -27.474 -44.227 1.00 80.00 379 LYS A C 1
ATOM 3025 O O . LYS A 1 379 ? 18.295 -26.538 -43.610 1.00 80.00 379 LYS A O 1
ATOM 3030 N N . GLU A 1 380 ? 17.566 -27.430 -45.538 1.00 85.25 380 GLU A N 1
ATOM 3031 C CA . GLU A 1 380 ? 17.810 -26.255 -46.378 1.00 85.25 380 GLU A CA 1
ATOM 3032 C C . GLU A 1 380 ? 16.958 -25.061 -45.928 1.00 85.25 380 GLU A C 1
ATOM 3034 O O . GLU A 1 380 ? 17.486 -23.957 -45.819 1.00 85.25 380 GLU A O 1
ATOM 3039 N N . TYR A 1 381 ? 15.694 -25.279 -45.550 1.00 87.06 381 TYR A N 1
ATOM 3040 C CA . TYR A 1 381 ? 14.841 -24.220 -45.003 1.00 87.06 381 TYR A CA 1
ATOM 3041 C C . TYR A 1 381 ? 15.360 -23.646 -43.667 1.00 87.06 381 TYR A C 1
ATOM 3043 O O . TYR A 1 381 ? 15.370 -22.427 -43.494 1.00 87.06 381 TYR A O 1
ATOM 3051 N N . ILE A 1 382 ? 15.884 -24.480 -42.752 1.00 87.88 382 ILE A N 1
ATOM 3052 C CA . ILE A 1 382 ? 16.575 -23.985 -41.540 1.00 87.88 382 ILE A CA 1
ATOM 3053 C C . ILE A 1 382 ? 17.778 -23.113 -41.929 1.00 87.88 382 ILE A C 1
ATOM 3055 O O . ILE A 1 382 ? 17.953 -22.025 -41.382 1.00 87.88 382 ILE A O 1
ATOM 3059 N N . LEU A 1 383 ? 18.597 -23.554 -42.890 1.00 89.56 383 LEU A N 1
ATOM 3060 C CA . LEU A 1 383 ? 19.763 -22.795 -43.356 1.00 89.56 383 LEU A CA 1
ATOM 3061 C C . LEU A 1 383 ? 19.374 -21.466 -44.029 1.00 89.56 383 LEU A C 1
ATOM 3063 O O . LEU A 1 383 ? 20.082 -20.470 -43.854 1.00 89.56 383 LEU A O 1
ATOM 3067 N N . GLU A 1 384 ? 18.248 -21.426 -44.745 1.00 92.25 384 GLU A N 1
ATOM 3068 C CA . GLU A 1 384 ? 17.698 -20.212 -45.352 1.00 92.25 384 GLU A CA 1
ATOM 3069 C C . GLU A 1 384 ? 17.253 -19.200 -44.283 1.00 92.25 384 GLU A C 1
ATOM 3071 O O . GLU A 1 384 ? 17.620 -18.027 -44.364 1.00 92.25 384 GLU A O 1
ATOM 3076 N N . GLU A 1 385 ? 16.531 -19.636 -43.245 1.00 90.56 385 GLU A N 1
ATOM 3077 C CA . GLU A 1 385 ? 16.117 -18.768 -42.130 1.00 90.56 385 GLU A CA 1
ATOM 3078 C C . GLU A 1 385 ? 17.304 -18.322 -41.256 1.00 90.56 385 GLU A C 1
ATOM 3080 O O . GLU A 1 385 ? 17.381 -17.150 -40.878 1.00 90.56 385 GLU A O 1
ATOM 3085 N N . CYS A 1 386 ? 18.304 -19.185 -41.030 1.00 91.56 386 CYS A N 1
ATOM 3086 C CA . CYS A 1 386 ? 19.584 -18.787 -40.432 1.00 91.56 386 CYS A CA 1
ATOM 3087 C C . CYS A 1 386 ? 20.266 -17.667 -41.238 1.00 91.56 386 CYS A C 1
ATOM 3089 O O . CYS A 1 386 ? 20.716 -16.679 -40.659 1.00 91.56 386 CYS A O 1
ATOM 3091 N N . HIS A 1 387 ? 20.327 -17.789 -42.570 1.00 94.00 387 HIS A N 1
ATOM 3092 C CA . HIS A 1 387 ? 20.922 -16.769 -43.440 1.00 94.00 387 HIS A CA 1
ATOM 3093 C C . HIS A 1 387 ? 20.088 -15.475 -43.484 1.00 94.00 387 HIS A C 1
ATOM 3095 O O . HIS A 1 387 ? 20.655 -14.382 -43.465 1.00 94.00 387 HIS A O 1
ATOM 3101 N N . LYS A 1 388 ? 18.750 -15.563 -43.479 1.00 93.75 388 LYS A N 1
ATOM 3102 C CA . LYS A 1 388 ? 17.858 -14.393 -43.360 1.00 93.75 388 LYS A CA 1
ATOM 3103 C C . LYS A 1 388 ? 18.106 -13.633 -42.057 1.00 93.75 388 LYS A C 1
ATOM 3105 O O . LYS A 1 388 ? 18.209 -12.406 -42.095 1.00 93.75 388 LYS A O 1
ATOM 3110 N N . LEU A 1 389 ? 18.241 -14.335 -40.928 1.00 91.88 389 LEU A N 1
ATOM 3111 C CA . LEU A 1 389 ? 18.510 -13.707 -39.632 1.00 91.88 389 LEU A CA 1
ATOM 3112 C C . LEU A 1 389 ? 19.909 -13.076 -39.579 1.00 91.88 389 LEU A C 1
ATOM 3114 O O . LEU A 1 389 ? 20.036 -11.925 -39.168 1.00 91.88 389 LEU A O 1
ATOM 3118 N N . GLU A 1 390 ? 20.939 -13.783 -40.048 1.00 93.81 390 GLU A N 1
ATOM 3119 C CA . GLU A 1 390 ? 22.325 -13.296 -40.118 1.00 93.81 390 GLU A CA 1
ATOM 3120 C C . GLU A 1 390 ? 22.462 -12.058 -41.022 1.00 93.81 390 GLU A C 1
ATOM 3122 O O . GLU A 1 390 ? 23.102 -11.069 -40.650 1.00 93.81 390 GLU A O 1
ATOM 3127 N N . SER A 1 391 ? 21.807 -12.077 -42.188 1.00 94.19 391 SER A N 1
ATOM 3128 C CA . SER A 1 391 ? 21.781 -10.965 -43.142 1.00 94.19 391 SER A CA 1
ATOM 3129 C C . SER A 1 391 ? 21.022 -9.756 -42.584 1.00 94.19 391 SER A C 1
ATOM 3131 O O . SER A 1 391 ? 21.537 -8.635 -42.626 1.00 94.19 391 SER A O 1
ATOM 3133 N N . TRP A 1 392 ? 19.845 -9.975 -41.980 1.00 95.25 392 TRP A N 1
ATOM 3134 C CA . TRP A 1 392 ? 19.077 -8.918 -41.315 1.00 95.25 392 TRP A CA 1
ATOM 3135 C C . TRP A 1 392 ? 19.867 -8.290 -40.164 1.00 95.25 392 TRP A C 1
ATOM 3137 O O . TRP A 1 392 ? 19.977 -7.067 -40.109 1.00 95.25 392 TRP A O 1
ATOM 3147 N N . LEU A 1 393 ? 20.467 -9.102 -39.287 1.00 93.38 393 LEU A N 1
ATOM 3148 C CA . LEU A 1 393 ? 21.272 -8.624 -38.164 1.00 93.38 393 LEU A CA 1
ATOM 3149 C C . LEU A 1 393 ? 22.469 -7.800 -38.656 1.00 93.38 393 LEU A C 1
ATOM 3151 O O . LEU A 1 393 ? 22.686 -6.688 -38.180 1.00 93.38 393 LEU A O 1
ATOM 3155 N N . SER A 1 394 ? 23.199 -8.290 -39.660 1.00 93.56 394 SER A N 1
ATOM 3156 C CA . SER A 1 394 ? 24.321 -7.562 -40.270 1.00 93.56 394 SER A CA 1
ATOM 3157 C C . SER A 1 394 ? 23.881 -6.216 -40.861 1.00 93.56 394 SER A C 1
ATOM 3159 O O . SER A 1 394 ? 24.563 -5.205 -40.678 1.00 93.56 394 SER A O 1
ATOM 3161 N N . GLN A 1 395 ? 22.713 -6.171 -41.513 1.00 94.69 395 GLN A N 1
ATOM 3162 C CA . GLN A 1 395 ? 22.123 -4.932 -42.016 1.00 94.69 395 GLN A CA 1
ATOM 3163 C C . GLN A 1 395 ? 21.763 -3.968 -40.875 1.00 94.69 395 GLN A C 1
ATOM 3165 O O . GLN A 1 395 ? 22.095 -2.786 -40.961 1.00 94.69 395 GLN A O 1
ATOM 3170 N N . GLN A 1 396 ? 21.132 -4.449 -39.797 1.00 93.12 396 GLN A N 1
ATOM 3171 C CA . GLN A 1 396 ? 20.759 -3.588 -38.672 1.00 93.12 396 GLN A CA 1
ATOM 3172 C C . GLN A 1 396 ? 21.979 -3.059 -37.913 1.00 93.12 396 GLN A C 1
ATOM 3174 O O . GLN A 1 396 ? 22.020 -1.864 -37.630 1.00 93.12 396 GLN A O 1
ATOM 3179 N N . LYS A 1 397 ? 23.016 -3.878 -37.666 1.00 92.31 397 LYS A N 1
ATOM 3180 C CA . LYS A 1 397 ? 24.292 -3.400 -37.096 1.00 92.31 397 LYS A CA 1
ATOM 3181 C C . LYS A 1 397 ? 24.901 -2.288 -37.965 1.00 92.31 397 LYS A C 1
ATOM 3183 O O . LYS A 1 397 ? 25.276 -1.235 -37.451 1.00 92.31 397 LYS A O 1
ATOM 3188 N N . ALA A 1 398 ? 24.931 -2.470 -39.289 1.00 92.56 398 ALA A N 1
ATOM 3189 C CA . ALA A 1 398 ? 25.475 -1.482 -40.227 1.00 92.56 398 ALA A CA 1
ATOM 3190 C C . ALA A 1 398 ? 24.664 -0.169 -40.305 1.00 92.56 398 ALA A C 1
ATOM 3192 O O . ALA A 1 398 ? 25.231 0.880 -40.619 1.00 92.56 398 ALA A O 1
ATOM 3193 N N . LEU A 1 399 ? 23.357 -0.207 -40.019 1.00 92.12 399 LEU A N 1
ATOM 3194 C CA . LEU A 1 399 ? 22.521 0.989 -39.867 1.00 92.12 399 LEU A CA 1
ATOM 3195 C C . LEU A 1 399 ? 22.703 1.638 -38.485 1.00 92.12 399 LEU A C 1
ATOM 3197 O O . LEU A 1 399 ? 22.820 2.858 -38.402 1.00 92.12 399 LEU A O 1
ATOM 3201 N N . GLN A 1 400 ? 22.787 0.842 -37.417 1.00 90.25 400 GLN A N 1
ATOM 3202 C CA . GLN A 1 400 ? 22.939 1.314 -36.038 1.00 90.25 400 GLN A CA 1
ATOM 3203 C C . GLN A 1 400 ? 24.257 2.068 -35.818 1.00 90.25 400 GLN A C 1
ATOM 3205 O O . GLN A 1 400 ? 24.252 3.110 -35.172 1.00 90.25 400 GLN A O 1
ATOM 3210 N N . VAL A 1 401 ? 25.363 1.609 -36.414 1.00 90.06 401 VAL A N 1
ATOM 3211 C CA . VAL A 1 401 ? 26.675 2.293 -36.363 1.00 90.06 401 VAL A CA 1
ATOM 3212 C C . VAL A 1 401 ? 26.666 3.652 -37.092 1.00 90.06 401 VAL A C 1
ATOM 3214 O O . VAL A 1 401 ? 27.551 4.476 -36.883 1.00 90.06 401 VAL A O 1
ATOM 3217 N N . ARG A 1 402 ? 25.661 3.920 -37.939 1.00 89.94 402 ARG A N 1
ATOM 3218 C CA . ARG A 1 402 ? 25.479 5.207 -38.637 1.00 89.94 402 ARG A CA 1
ATOM 3219 C C . ARG A 1 402 ? 24.507 6.158 -37.930 1.00 89.94 402 ARG A C 1
ATOM 3221 O O . ARG A 1 402 ? 24.389 7.303 -38.359 1.00 89.94 402 ARG A O 1
ATOM 3228 N N . GLN A 1 403 ? 23.801 5.699 -36.897 1.00 90.12 403 GLN A N 1
ATOM 3229 C CA . GLN A 1 403 ? 22.887 6.521 -36.102 1.00 90.12 403 GLN A CA 1
ATOM 3230 C C . GLN A 1 403 ? 23.627 7.154 -34.913 1.00 90.12 403 GLN A C 1
ATOM 3232 O O . GLN A 1 403 ? 24.389 6.459 -34.239 1.00 90.12 403 GLN A O 1
ATOM 3237 N N . PRO A 1 404 ? 23.388 8.439 -34.597 1.00 89.44 404 PRO A N 1
ATOM 3238 C CA . PRO A 1 404 ? 23.807 9.017 -33.327 1.00 89.44 404 PRO A CA 1
ATOM 3239 C C . PRO A 1 404 ? 23.162 8.290 -32.139 1.00 89.44 404 PRO A C 1
ATOM 3241 O O . PRO A 1 404 ? 21.976 7.966 -32.175 1.00 89.44 404 PRO A O 1
ATOM 3244 N N . LEU A 1 405 ? 23.920 8.105 -31.055 1.00 88.56 405 LEU A N 1
ATOM 3245 C CA . LEU A 1 405 ? 23.458 7.431 -29.830 1.00 88.56 405 LEU A CA 1
ATOM 3246 C C . LEU A 1 405 ? 22.290 8.161 -29.137 1.00 88.56 405 LEU A C 1
ATOM 3248 O O . LEU A 1 405 ? 21.501 7.537 -28.432 1.00 88.56 405 LEU A O 1
ATOM 3252 N N . TYR A 1 406 ? 22.126 9.462 -29.394 1.00 85.88 406 TYR A N 1
ATOM 3253 C CA . TYR A 1 406 ? 20.988 10.260 -28.932 1.00 85.88 406 TYR A CA 1
ATOM 3254 C C . TYR A 1 406 ? 19.720 10.142 -29.802 1.00 85.88 406 TYR A C 1
ATOM 3256 O O . TYR A 1 406 ? 18.743 10.839 -29.532 1.00 85.88 406 TYR A O 1
ATOM 3264 N N . LEU A 1 407 ? 19.669 9.271 -30.813 1.00 88.88 407 LEU A N 1
ATOM 3265 C CA . LEU A 1 407 ? 18.420 8.916 -31.503 1.00 88.88 407 LEU A CA 1
ATOM 3266 C C . LEU A 1 407 ? 17.902 7.543 -31.044 1.00 88.88 407 LEU A C 1
ATOM 3268 O O . LEU A 1 407 ? 18.580 6.809 -30.327 1.00 88.88 407 LEU A O 1
ATOM 3272 N N . GLN A 1 408 ? 16.660 7.213 -31.409 1.00 86.19 408 GLN A N 1
ATOM 3273 C CA . GLN A 1 408 ? 16.100 5.886 -31.137 1.00 86.19 408 GLN A CA 1
ATOM 3274 C C . GLN A 1 408 ? 16.908 4.810 -31.887 1.00 86.19 408 GLN A C 1
ATOM 3276 O O . GLN A 1 408 ? 17.308 5.050 -33.033 1.00 86.19 408 GLN A O 1
ATOM 3281 N N . PRO A 1 409 ? 17.164 3.636 -31.279 1.00 88.31 409 PRO A N 1
ATOM 3282 C CA . PRO A 1 409 ? 17.928 2.584 -31.932 1.00 88.31 409 PRO A CA 1
ATOM 3283 C C . PRO A 1 409 ? 17.166 2.038 -33.146 1.00 88.31 409 PRO A C 1
ATOM 3285 O O . PRO A 1 409 ? 15.938 1.972 -33.155 1.00 88.31 409 PRO A O 1
ATOM 3288 N N . VAL A 1 410 ? 17.903 1.622 -34.178 1.00 90.50 410 VAL A N 1
ATOM 3289 C CA . VAL A 1 410 ? 17.329 1.086 -35.429 1.00 90.50 410 VAL A CA 1
ATOM 3290 C C . VAL A 1 410 ? 16.585 -0.225 -35.173 1.00 90.50 410 VAL A C 1
ATOM 3292 O O . VAL A 1 410 ? 15.620 -0.544 -35.864 1.00 90.50 410 VAL A O 1
ATOM 3295 N N . TYR A 1 411 ? 17.040 -0.974 -34.169 1.00 91.31 411 TYR A N 1
ATOM 3296 C CA . TYR A 1 411 ? 16.426 -2.205 -33.703 1.00 91.31 411 TYR A CA 1
ATOM 3297 C C . TYR A 1 411 ? 16.644 -2.366 -32.194 1.00 91.31 411 TYR A C 1
ATOM 3299 O O . TYR A 1 411 ? 17.669 -1.925 -31.664 1.00 91.31 411 TYR A O 1
ATOM 3307 N N . THR A 1 412 ? 15.690 -2.998 -31.510 1.00 93.12 412 THR A N 1
ATOM 3308 C CA . THR A 1 412 ? 15.765 -3.233 -30.058 1.00 93.12 412 THR A CA 1
ATOM 3309 C C . THR A 1 412 ? 16.208 -4.652 -29.711 1.00 93.12 412 THR A C 1
ATOM 3311 O O . THR A 1 412 ? 16.073 -5.581 -30.516 1.00 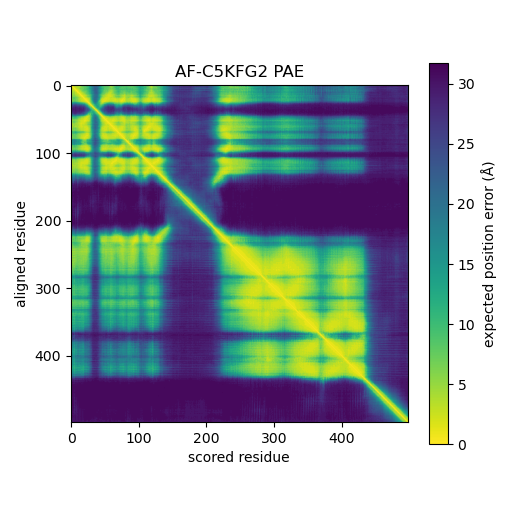93.12 412 THR A O 1
ATOM 3314 N N . VAL A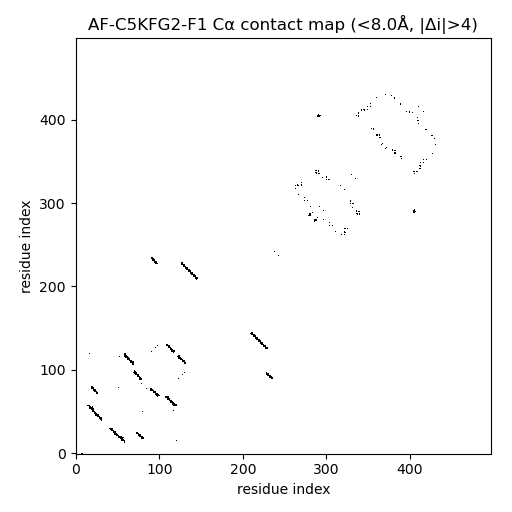 1 413 ? 16.684 -4.843 -28.479 1.00 93.25 413 VAL A N 1
ATOM 3315 C CA . VAL A 1 413 ? 17.010 -6.163 -27.917 1.00 93.25 413 VAL A CA 1
ATOM 3316 C C . VAL A 1 413 ? 15.796 -7.099 -27.947 1.00 93.25 413 VAL A C 1
ATOM 3318 O O . VAL A 1 413 ? 15.940 -8.266 -28.309 1.00 93.25 413 VAL A O 1
ATOM 3321 N N . SER A 1 414 ? 14.587 -6.589 -27.676 1.00 93.19 414 SER A N 1
ATOM 3322 C CA . SER A 1 414 ? 13.345 -7.368 -27.819 1.00 93.19 414 SER A CA 1
ATOM 3323 C C . SER A 1 414 ? 13.158 -7.887 -29.247 1.00 93.19 414 SER A C 1
ATOM 3325 O O . SER A 1 414 ? 13.001 -9.087 -29.438 1.00 93.19 414 SER A O 1
ATOM 3327 N N . GLN A 1 415 ? 13.271 -7.022 -30.263 1.00 92.31 415 GLN A N 1
ATOM 3328 C CA . GLN A 1 415 ? 13.102 -7.417 -31.670 1.00 92.31 415 GLN A CA 1
ATOM 3329 C C . GLN A 1 415 ? 14.136 -8.455 -32.133 1.00 92.31 415 GLN A C 1
ATOM 3331 O O . GLN A 1 415 ? 13.829 -9.288 -32.988 1.00 92.31 415 GLN A O 1
ATOM 3336 N N . LEU A 1 416 ? 15.361 -8.410 -31.595 1.00 93.38 416 LEU A N 1
ATOM 3337 C CA . LEU A 1 416 ? 16.382 -9.424 -31.858 1.00 93.38 416 LEU A CA 1
ATOM 3338 C C . LEU A 1 416 ? 16.053 -10.752 -31.159 1.00 93.38 416 LEU A C 1
ATOM 3340 O O . LEU A 1 416 ? 16.160 -11.810 -31.785 1.00 93.38 416 LEU A O 1
ATOM 3344 N N . ASN A 1 417 ? 15.606 -10.711 -29.903 1.00 93.62 417 ASN A N 1
ATOM 3345 C CA . ASN A 1 417 ? 15.177 -11.899 -29.165 1.00 93.62 417 ASN A CA 1
ATOM 3346 C C . ASN A 1 417 ? 13.953 -12.562 -29.813 1.00 93.62 417 ASN A C 1
ATOM 3348 O O . ASN A 1 417 ? 14.009 -13.758 -30.074 1.00 93.62 417 ASN A O 1
ATOM 3352 N N . ASP A 1 418 ? 12.917 -11.805 -30.191 1.00 95.12 418 ASP A N 1
ATOM 3353 C CA . ASP A 1 418 ? 11.725 -12.314 -30.890 1.00 95.12 418 ASP A CA 1
ATOM 3354 C C . ASP A 1 418 ? 12.092 -13.093 -32.164 1.00 95.12 418 ASP A C 1
ATOM 3356 O O . ASP A 1 418 ? 11.564 -14.174 -32.433 1.00 95.12 418 ASP A O 1
ATOM 3360 N N . LYS A 1 419 ? 13.040 -12.561 -32.946 1.00 92.56 419 LYS A N 1
ATOM 3361 C CA . LYS A 1 419 ? 13.541 -13.189 -34.179 1.00 92.56 419 LYS A CA 1
ATOM 3362 C C . LYS A 1 419 ? 14.412 -14.417 -33.914 1.00 92.56 419 LYS A C 1
ATOM 3364 O O . LYS A 1 419 ? 14.317 -15.399 -34.648 1.00 92.56 419 LYS A O 1
ATOM 3369 N N . THR A 1 420 ? 15.234 -14.373 -32.870 1.00 92.62 420 THR A N 1
ATOM 3370 C CA . THR A 1 420 ? 16.081 -15.498 -32.444 1.00 92.62 420 THR A CA 1
ATOM 3371 C C . THR A 1 420 ? 15.218 -16.651 -31.927 1.00 92.62 420 THR A C 1
ATOM 3373 O O . THR A 1 420 ? 15.400 -17.798 -32.327 1.00 92.62 420 THR A O 1
ATOM 3376 N N . ASP A 1 421 ? 14.202 -16.343 -31.124 1.00 94.00 421 ASP A N 1
ATOM 3377 C CA . ASP A 1 421 ? 13.250 -17.308 -30.580 1.00 94.00 421 ASP A CA 1
ATOM 3378 C C . ASP A 1 421 ? 12.304 -17.859 -31.658 1.00 94.00 421 ASP A C 1
ATOM 3380 O O . ASP A 1 421 ? 11.877 -19.010 -31.564 1.00 94.00 421 ASP A O 1
ATOM 3384 N N . ALA A 1 422 ? 11.986 -17.083 -32.700 1.00 93.50 422 ALA A N 1
ATOM 3385 C CA . ALA A 1 422 ? 11.281 -17.583 -33.880 1.00 93.50 422 ALA A CA 1
ATOM 3386 C C . ALA A 1 422 ? 12.123 -18.613 -34.656 1.00 93.50 422 ALA A C 1
ATOM 3388 O O . ALA A 1 422 ? 11.594 -19.663 -35.023 1.00 93.50 422 ALA A O 1
ATOM 3389 N N . LEU A 1 423 ? 13.427 -18.362 -34.841 1.00 92.19 423 LEU A N 1
ATOM 3390 C CA . LEU A 1 423 ? 14.350 -19.328 -35.447 1.00 92.19 423 LEU A CA 1
ATOM 3391 C C . LEU A 1 423 ? 14.487 -20.598 -34.590 1.00 92.19 423 LEU A C 1
ATOM 3393 O O . LEU A 1 423 ? 14.405 -21.692 -35.138 1.00 92.19 423 LEU A O 1
ATOM 3397 N N . ILE A 1 424 ? 14.614 -20.467 -33.262 1.00 91.88 424 ILE A N 1
ATOM 3398 C CA . ILE A 1 424 ? 14.627 -21.603 -32.319 1.00 91.88 424 ILE A CA 1
ATOM 3399 C C . ILE A 1 424 ? 13.361 -22.456 -32.488 1.00 91.88 424 ILE A C 1
ATOM 3401 O O . ILE A 1 424 ? 13.458 -23.650 -32.758 1.00 91.88 424 ILE A O 1
ATOM 3405 N N . LYS A 1 425 ? 12.167 -21.848 -32.406 1.00 93.12 425 LYS A N 1
ATOM 3406 C CA . LYS A 1 425 ? 10.875 -22.557 -32.520 1.00 93.12 425 LYS A CA 1
ATOM 3407 C C . LYS A 1 425 ? 10.710 -23.268 -33.868 1.00 93.12 425 LYS A C 1
ATOM 3409 O O . LYS A 1 425 ? 10.163 -24.367 -33.914 1.00 93.12 425 LYS A O 1
ATOM 3414 N N . LEU A 1 426 ? 11.184 -22.654 -34.953 1.00 90.50 426 LEU A N 1
ATOM 3415 C CA . LEU A 1 426 ? 11.149 -23.217 -36.303 1.00 90.50 426 LEU A CA 1
ATOM 3416 C C . LEU A 1 426 ? 12.127 -24.390 -36.455 1.00 90.50 426 LEU A C 1
ATOM 3418 O O . LEU A 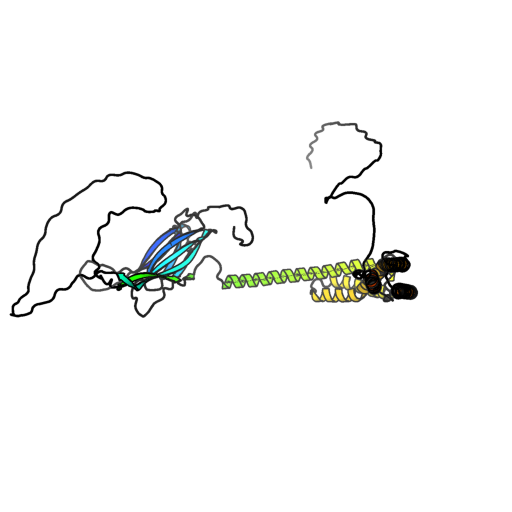1 426 ? 11.746 -25.443 -36.964 1.00 90.50 426 LEU A O 1
ATOM 3422 N N . ALA A 1 427 ? 13.369 -24.225 -35.998 1.00 87.12 427 ALA A N 1
ATOM 3423 C CA . ALA A 1 427 ? 14.408 -25.234 -36.136 1.00 87.12 427 ALA A CA 1
ATOM 3424 C C . ALA A 1 427 ? 14.176 -26.434 -35.205 1.00 87.12 427 ALA A C 1
ATOM 3426 O O . ALA A 1 427 ? 14.207 -27.567 -35.678 1.00 87.12 427 ALA A O 1
ATOM 3427 N N . ASP A 1 428 ? 13.851 -26.216 -33.927 1.00 88.94 428 ASP A N 1
ATOM 3428 C CA . ASP A 1 428 ? 13.509 -27.298 -32.991 1.00 88.94 428 ASP A CA 1
ATOM 3429 C C . ASP A 1 428 ? 12.233 -28.036 -33.432 1.00 88.94 428 ASP A C 1
ATOM 3431 O O . ASP A 1 428 ? 12.167 -29.261 -33.348 1.00 88.94 428 ASP A O 1
ATOM 3435 N N . GLY A 1 429 ? 11.240 -27.321 -33.979 1.00 86.94 429 GLY A N 1
ATOM 3436 C CA . GLY A 1 429 ? 10.015 -27.921 -34.520 1.00 86.94 429 GLY A CA 1
ATOM 3437 C C . GLY A 1 429 ? 10.247 -28.857 -35.715 1.00 86.94 429 GLY A C 1
ATOM 3438 O O . GLY A 1 429 ? 9.483 -29.801 -35.902 1.00 86.94 429 GLY A O 1
ATOM 3439 N N . ILE A 1 430 ? 11.312 -28.632 -36.491 1.00 83.44 430 ILE A N 1
ATOM 3440 C CA . ILE A 1 430 ? 11.750 -29.511 -37.588 1.00 83.44 430 ILE A CA 1
ATOM 3441 C C . ILE A 1 430 ? 12.675 -30.622 -37.064 1.00 83.44 430 ILE A C 1
ATOM 3443 O O . ILE A 1 430 ? 12.517 -31.783 -37.430 1.00 83.44 430 ILE A O 1
ATOM 3447 N N . LEU A 1 431 ? 13.625 -30.296 -36.184 1.00 79.56 431 LEU A N 1
ATOM 3448 C CA . LEU A 1 431 ? 14.608 -31.245 -35.644 1.00 79.56 431 LEU A CA 1
ATOM 3449 C C . LEU A 1 431 ? 14.002 -32.256 -34.650 1.00 79.56 431 LEU A C 1
ATOM 3451 O O . LEU A 1 431 ? 14.598 -33.302 -34.408 1.00 79.56 431 LEU A O 1
ATOM 3455 N N . SER A 1 432 ? 12.813 -31.974 -34.105 1.00 79.50 432 SER A N 1
ATOM 3456 C CA . SER A 1 432 ? 12.031 -32.887 -33.256 1.00 79.50 432 SER A CA 1
ATOM 3457 C C . SER A 1 432 ? 11.089 -33.819 -34.046 1.00 79.50 432 SER A C 1
ATOM 3459 O O . SER A 1 432 ? 10.399 -34.654 -33.452 1.00 79.50 432 SER A O 1
ATOM 3461 N N . GLU A 1 433 ? 11.043 -33.720 -35.382 1.00 74.06 433 GLU A N 1
ATOM 3462 C CA . GLU A 1 433 ? 10.245 -34.622 -36.222 1.00 74.06 433 GLU A CA 1
ATOM 3463 C C . GLU A 1 433 ? 10.767 -36.064 -36.079 1.00 74.06 433 GLU A C 1
ATOM 3465 O O . GLU A 1 433 ? 11.907 -36.375 -36.428 1.00 74.06 433 GLU A O 1
ATOM 3470 N N . LYS A 1 434 ? 9.953 -36.954 -35.497 1.00 65.44 434 LYS A N 1
ATOM 3471 C CA . LYS A 1 434 ? 10.373 -38.324 -35.157 1.00 65.44 434 LYS A CA 1
ATOM 3472 C C . LYS A 1 434 ? 10.609 -39.166 -36.420 1.00 65.44 434 LYS A C 1
ATOM 3474 O O . LYS A 1 434 ? 9.848 -39.025 -37.379 1.00 65.44 434 LYS A O 1
ATOM 3479 N N . PRO A 1 435 ? 11.586 -40.095 -36.414 1.00 60.75 435 PRO A N 1
ATOM 3480 C CA . PRO A 1 435 ? 11.772 -41.020 -37.527 1.00 60.75 435 PRO A CA 1
ATOM 3481 C C . PRO A 1 435 ? 10.492 -41.839 -37.776 1.00 60.75 435 PRO A C 1
ATOM 3483 O O . PRO A 1 435 ? 9.785 -42.182 -36.819 1.00 60.75 435 PRO A O 1
ATOM 3486 N N . PRO A 1 436 ? 10.171 -42.161 -39.043 1.00 55.19 436 PRO A N 1
ATOM 3487 C CA . PRO A 1 436 ? 8.942 -42.864 -39.385 1.00 55.19 436 PRO A CA 1
ATOM 3488 C C . PRO A 1 436 ? 8.903 -44.244 -38.720 1.00 55.19 436 PRO A C 1
ATOM 3490 O O . PRO A 1 436 ? 9.816 -45.053 -38.885 1.00 55.19 436 PRO A O 1
ATOM 3493 N N . SER A 1 437 ? 7.824 -44.512 -37.979 1.00 48.16 437 SER A N 1
ATOM 3494 C CA . SER A 1 437 ? 7.610 -45.804 -37.318 1.00 48.16 437 SER A CA 1
ATOM 3495 C C . SER A 1 437 ? 7.637 -46.937 -38.345 1.00 48.16 437 SER A C 1
ATOM 3497 O O . SER A 1 437 ? 6.957 -46.864 -39.373 1.00 48.16 437 SER A O 1
ATOM 3499 N N . SER A 1 438 ? 8.425 -47.981 -38.084 1.00 46.91 438 SER A N 1
ATOM 3500 C CA . SER A 1 438 ? 8.601 -49.086 -39.024 1.00 46.91 438 SER A CA 1
ATOM 3501 C C . SER A 1 438 ? 7.284 -49.858 -39.219 1.00 46.91 438 SER A C 1
ATOM 3503 O O . SER A 1 438 ? 6.622 -50.222 -38.242 1.00 46.91 438 SER A O 1
ATOM 3505 N N . PRO A 1 439 ? 6.860 -50.122 -40.471 1.00 47.72 439 PRO A N 1
ATOM 3506 C CA . PRO A 1 439 ? 5.614 -50.832 -40.723 1.00 47.72 439 PRO A CA 1
ATOM 3507 C C . PRO A 1 439 ? 5.711 -52.289 -40.231 1.00 47.72 439 PRO A C 1
ATOM 3509 O O . PRO A 1 439 ? 6.760 -52.923 -40.381 1.00 47.72 439 PRO A O 1
ATOM 3512 N N . PRO A 1 440 ? 4.630 -52.860 -39.668 1.00 46.41 440 PRO A N 1
ATOM 3513 C CA . PRO A 1 440 ? 4.657 -54.206 -39.106 1.00 46.41 440 PRO A CA 1
ATOM 3514 C C . PRO A 1 440 ? 4.882 -55.267 -40.197 1.00 46.41 440 PRO A C 1
ATOM 3516 O O . PRO A 1 440 ? 4.076 -55.436 -41.117 1.00 46.41 440 PRO A O 1
ATOM 3519 N N . SER A 1 441 ? 5.979 -56.015 -40.066 1.00 45.03 441 SER A N 1
ATOM 3520 C CA . SER A 1 441 ? 6.359 -57.087 -40.996 1.00 45.03 441 SER A CA 1
ATOM 3521 C C . SER A 1 441 ? 5.314 -58.211 -41.018 1.00 45.03 441 SER A C 1
ATOM 3523 O O . SER A 1 441 ? 5.015 -58.826 -39.992 1.00 45.03 441 SER A O 1
ATOM 3525 N N . SER A 1 442 ? 4.763 -58.502 -42.201 1.00 38.38 442 SER A N 1
ATOM 3526 C CA . SER A 1 442 ? 3.711 -59.507 -42.408 1.00 38.38 442 SER A CA 1
ATOM 3527 C C . SER A 1 442 ? 4.165 -60.662 -43.319 1.00 38.38 442 SER A C 1
ATOM 3529 O O . SER A 1 442 ? 4.022 -60.642 -44.536 1.00 38.38 442 SER A O 1
ATOM 3531 N N . LYS A 1 443 ? 4.714 -61.689 -42.659 1.00 41.53 443 LYS A N 1
ATOM 3532 C CA . LYS A 1 443 ? 4.891 -63.108 -43.047 1.00 41.53 443 LYS A CA 1
ATOM 3533 C C . LYS A 1 443 ? 4.667 -63.540 -44.517 1.00 41.53 443 LYS A C 1
ATOM 3535 O O . LYS A 1 443 ? 3.531 -63.673 -44.970 1.00 41.53 443 LYS A O 1
ATOM 3540 N N . LYS A 1 444 ? 5.740 -64.083 -45.106 1.00 34.97 444 LYS A N 1
ATOM 3541 C CA . LYS A 1 444 ? 5.805 -65.432 -45.728 1.00 34.97 444 LYS A CA 1
ATOM 3542 C C . LYS A 1 444 ? 7.138 -66.064 -45.253 1.00 34.97 444 LYS A C 1
ATOM 3544 O O . LYS A 1 444 ? 8.093 -65.308 -45.132 1.00 34.97 444 LYS A O 1
ATOM 3549 N N . ALA A 1 445 ? 7.292 -67.312 -44.789 1.00 31.78 445 ALA A N 1
ATOM 3550 C CA . ALA A 1 445 ? 6.719 -68.626 -45.143 1.00 31.78 445 ALA A CA 1
ATOM 3551 C C . ALA A 1 445 ? 7.235 -69.150 -46.507 1.00 31.78 445 ALA A C 1
ATOM 3553 O O . ALA A 1 445 ? 7.007 -68.480 -47.509 1.00 31.78 445 ALA A O 1
ATOM 3554 N N . GLN A 1 446 ? 7.901 -70.311 -46.619 1.00 31.61 446 GLN A N 1
ATOM 3555 C CA . GLN A 1 446 ? 8.342 -71.305 -45.611 1.00 31.61 446 GLN A CA 1
ATOM 3556 C C . GLN A 1 446 ? 9.545 -72.128 -46.171 1.00 31.61 446 GLN A C 1
ATOM 3558 O O . GLN A 1 446 ? 10.076 -71.748 -47.212 1.00 31.61 446 GLN A O 1
ATOM 3563 N N . ASP A 1 447 ? 9.918 -73.223 -45.491 1.00 29.19 447 ASP A N 1
ATOM 3564 C CA . ASP A 1 447 ? 10.886 -74.295 -45.829 1.00 29.19 447 ASP A CA 1
ATOM 3565 C C . ASP A 1 447 ? 12.368 -73.903 -45.614 1.00 29.19 447 ASP A C 1
ATOM 3567 O O . ASP A 1 447 ? 12.843 -72.918 -46.168 1.00 29.19 447 ASP A O 1
ATOM 3571 N N . GLU A 1 448 ? 13.112 -74.448 -44.636 1.00 31.91 448 GLU A N 1
ATOM 3572 C CA . GLU A 1 448 ? 13.542 -75.838 -44.301 1.00 31.91 448 GLU A CA 1
ATOM 3573 C C . GLU A 1 448 ? 15.007 -76.081 -44.752 1.00 31.91 448 GLU A C 1
ATOM 3575 O O . GLU A 1 448 ? 15.393 -75.645 -45.830 1.00 31.91 448 GLU A O 1
ATOM 3580 N N . SER A 1 449 ? 15.889 -76.751 -43.994 1.00 29.67 449 SER A N 1
ATOM 3581 C CA . SER A 1 449 ? 15.783 -77.365 -42.651 1.00 29.67 449 SER A CA 1
ATOM 3582 C C . SER A 1 449 ? 17.175 -77.602 -42.015 1.00 29.67 449 SER A C 1
ATOM 3584 O O . SER A 1 449 ? 18.131 -77.791 -42.757 1.00 29.67 449 SER A O 1
ATOM 3586 N N . ALA A 1 450 ? 17.236 -77.657 -40.666 1.00 31.28 450 ALA A N 1
ATOM 3587 C CA . ALA A 1 450 ? 18.267 -78.297 -39.802 1.00 31.28 450 ALA A CA 1
ATOM 3588 C C . ALA A 1 450 ? 19.765 -77.884 -39.962 1.00 31.28 450 ALA A C 1
ATOM 3590 O O . ALA A 1 450 ? 20.218 -77.507 -41.031 1.00 31.28 450 ALA A O 1
ATOM 3591 N N . GLU A 1 451 ? 20.672 -77.942 -38.976 1.00 30.91 451 GLU A N 1
ATOM 3592 C CA . GLU A 1 451 ? 20.692 -78.118 -37.503 1.00 30.91 451 GLU A CA 1
ATOM 3593 C C . GLU A 1 451 ? 22.099 -77.614 -37.033 1.00 30.91 451 GLU A C 1
ATOM 3595 O O . GLU A 1 451 ? 22.977 -77.427 -37.871 1.00 30.91 451 GLU A O 1
ATOM 3600 N N . SER A 1 452 ? 22.460 -77.338 -35.771 1.00 28.39 452 SER A N 1
ATOM 3601 C CA . SER A 1 452 ? 21.985 -77.791 -34.449 1.00 28.39 452 SER A CA 1
ATOM 3602 C C . SER A 1 452 ? 22.455 -76.842 -33.320 1.00 28.39 452 SER A C 1
ATOM 3604 O O . SER A 1 452 ? 23.458 -76.158 -33.487 1.00 28.39 452 SER A O 1
ATOM 3606 N N . ASN A 1 453 ? 21.798 -76.936 -32.149 1.00 29.08 453 ASN A N 1
ATOM 3607 C CA . ASN A 1 453 ? 22.281 -76.593 -30.789 1.00 29.08 453 ASN A CA 1
ATOM 3608 C C . ASN A 1 453 ? 22.686 -75.130 -30.437 1.00 29.08 453 ASN A C 1
ATOM 3610 O O . ASN A 1 453 ? 23.259 -74.409 -31.239 1.00 29.08 453 ASN A O 1
ATOM 3614 N N . SER A 1 454 ? 22.462 -74.639 -29.204 1.00 30.47 454 SER A N 1
ATOM 3615 C CA . SER A 1 454 ? 21.745 -75.228 -28.045 1.00 30.47 454 SER A CA 1
ATOM 3616 C C . SER A 1 454 ? 21.451 -74.212 -26.925 1.00 30.47 454 SER A C 1
ATOM 3618 O O . SER A 1 454 ? 22.333 -73.416 -26.625 1.00 30.47 454 SER A O 1
ATOM 3620 N N . LYS A 1 455 ? 20.320 -74.425 -26.221 1.00 30.12 455 LYS A N 1
ATOM 3621 C CA . LYS A 1 455 ? 20.015 -74.073 -24.806 1.00 30.12 455 LYS A CA 1
ATOM 3622 C C . LYS A 1 455 ? 19.925 -72.573 -24.431 1.00 30.12 455 LYS A C 1
ATOM 3624 O O . LYS A 1 455 ? 20.844 -71.808 -24.671 1.00 30.12 455 LYS A O 1
ATOM 3629 N N . GLU A 1 456 ? 18.722 -72.124 -24.042 1.00 29.66 456 GLU A N 1
ATOM 3630 C CA . GLU A 1 456 ? 18.249 -71.855 -22.649 1.00 29.66 456 GLU A CA 1
ATOM 3631 C C . GLU A 1 456 ? 18.626 -70.427 -22.198 1.00 29.66 456 GLU A C 1
ATOM 3633 O O . GLU A 1 456 ? 19.782 -70.036 -22.266 1.00 29.66 456 GLU A O 1
ATOM 3638 N N . GLU A 1 457 ? 17.657 -69.519 -22.019 1.00 27.30 457 GLU A N 1
ATOM 3639 C CA . GLU A 1 457 ? 16.889 -69.291 -20.771 1.00 27.30 457 GLU A CA 1
ATOM 3640 C C . GLU A 1 457 ? 17.821 -68.935 -19.590 1.00 27.30 457 GLU A C 1
ATOM 3642 O O . GLU A 1 457 ? 18.739 -69.676 -19.271 1.00 27.30 457 GLU A O 1
ATOM 3647 N N . GLU A 1 458 ? 17.675 -67.784 -18.923 1.00 28.27 458 GLU A N 1
ATOM 3648 C CA . GLU A 1 458 ? 16.422 -67.340 -18.293 1.00 28.27 458 GLU A CA 1
ATOM 3649 C C . GLU A 1 458 ? 16.175 -65.801 -18.305 1.00 28.27 458 GLU A C 1
ATOM 3651 O O . GLU A 1 458 ? 16.731 -65.057 -19.112 1.00 28.27 458 GLU A O 1
ATOM 3656 N N . ARG A 1 459 ? 15.273 -65.322 -17.432 1.00 28.70 459 ARG A N 1
ATOM 3657 C CA . ARG A 1 459 ? 14.877 -63.913 -17.241 1.00 28.70 459 ARG A CA 1
ATOM 3658 C C . ARG A 1 459 ? 15.753 -63.216 -16.190 1.00 28.70 459 ARG A C 1
ATOM 3660 O O . ARG A 1 459 ? 16.159 -63.854 -15.228 1.00 28.70 459 ARG A O 1
ATOM 3667 N N . GLY A 1 460 ? 15.871 -61.886 -16.257 1.00 26.62 460 GLY A N 1
ATOM 3668 C CA . GLY A 1 460 ? 16.298 -61.094 -15.094 1.00 26.62 460 GLY A CA 1
ATOM 3669 C C . GLY A 1 460 ? 16.608 -59.623 -15.376 1.00 26.62 460 GLY A C 1
ATOM 3670 O O . GLY A 1 460 ? 17.582 -59.313 -16.049 1.00 26.62 460 GLY A O 1
ATOM 3671 N N . SER A 1 461 ? 15.815 -58.717 -14.801 1.00 36.78 461 SER A N 1
ATOM 3672 C CA . SER A 1 461 ? 16.307 -57.405 -14.339 1.00 36.78 461 SER A CA 1
ATOM 3673 C C . SER A 1 461 ? 16.889 -57.609 -12.927 1.00 36.78 461 SER A C 1
ATOM 3675 O O . SER A 1 461 ? 16.393 -58.504 -12.232 1.00 36.78 461 SER A O 1
ATOM 3677 N N . PRO A 1 462 ? 17.905 -56.842 -12.482 1.00 39.81 462 PRO A N 1
ATOM 3678 C CA . PRO A 1 462 ? 17.661 -55.465 -12.030 1.00 39.81 462 PRO A CA 1
ATOM 3679 C C . PRO A 1 462 ? 18.828 -54.472 -12.264 1.00 39.81 462 PRO A C 1
ATOM 3681 O O . PRO A 1 462 ? 19.832 -54.782 -12.897 1.00 39.81 462 PRO A O 1
ATOM 3684 N N . GLU A 1 463 ? 18.653 -53.260 -11.734 1.00 35.91 463 GLU A N 1
ATOM 3685 C CA . GLU A 1 463 ? 19.696 -52.277 -11.382 1.00 35.91 463 GLU A CA 1
ATOM 3686 C C . GLU A 1 463 ? 20.492 -52.749 -10.131 1.00 35.91 463 GLU A C 1
ATOM 3688 O O . GLU A 1 463 ? 20.153 -53.803 -9.579 1.00 35.91 463 GLU A O 1
ATOM 3693 N N . PRO A 1 464 ? 21.424 -51.963 -9.544 1.00 55.44 464 PRO A N 1
ATOM 3694 C CA . PRO A 1 464 ? 22.249 -50.853 -10.052 1.00 55.44 464 PRO A CA 1
ATOM 3695 C C . PRO A 1 464 ? 23.758 -51.175 -9.856 1.00 55.44 464 PRO A C 1
ATOM 3697 O O . PRO A 1 464 ? 24.105 -52.320 -9.579 1.00 55.44 464 PRO A O 1
ATOM 3700 N N . ILE A 1 465 ? 24.653 -50.177 -9.931 1.00 30.27 465 ILE A N 1
ATOM 3701 C CA . ILE A 1 465 ? 25.774 -49.990 -8.977 1.00 30.27 465 ILE A CA 1
ATOM 3702 C C . ILE A 1 465 ? 26.363 -48.570 -9.118 1.00 30.27 465 ILE A C 1
ATOM 3704 O O . ILE A 1 465 ? 26.182 -47.919 -10.146 1.00 30.27 465 ILE A O 1
ATOM 3708 N N . VAL A 1 466 ? 27.001 -48.085 -8.051 1.00 36.59 466 VAL A N 1
ATOM 3709 C CA . VAL A 1 466 ? 27.655 -46.770 -7.910 1.00 36.59 466 VAL A CA 1
ATOM 3710 C C . VAL A 1 466 ? 29.163 -46.999 -7.764 1.00 36.59 466 VAL A C 1
ATOM 3712 O O . VAL A 1 466 ? 29.517 -48.022 -7.188 1.00 36.59 466 VAL A O 1
ATOM 3715 N N . GLU A 1 467 ? 30.011 -46.082 -8.252 1.00 32.44 467 GLU A N 1
ATOM 3716 C CA . GLU A 1 467 ? 31.211 -45.528 -7.568 1.00 32.44 467 GLU A CA 1
ATOM 3717 C C . GLU A 1 467 ? 32.159 -44.795 -8.541 1.00 32.44 467 GLU A C 1
ATOM 3719 O O . GLU A 1 467 ? 32.238 -45.112 -9.730 1.00 32.44 467 GLU A O 1
ATOM 3724 N N . GLU A 1 468 ? 32.849 -43.781 -8.013 1.00 38.28 468 GLU A N 1
ATOM 3725 C CA . GLU A 1 468 ? 34.013 -43.112 -8.619 1.00 38.28 468 GLU A CA 1
ATOM 3726 C C . GLU A 1 468 ? 35.293 -43.921 -8.303 1.00 38.28 468 GLU A C 1
ATOM 3728 O O . GLU A 1 468 ? 35.251 -44.836 -7.475 1.00 38.28 468 GLU A O 1
ATOM 3733 N N . PRO A 1 469 ? 36.426 -43.660 -8.982 1.00 45.41 469 PRO A N 1
ATOM 3734 C CA . PRO A 1 469 ? 37.519 -42.940 -8.293 1.00 45.41 469 PRO A CA 1
ATOM 3735 C C . PRO A 1 469 ? 38.147 -41.821 -9.167 1.00 45.41 469 PRO A C 1
ATOM 3737 O O . PRO A 1 469 ? 38.089 -41.922 -10.392 1.00 45.41 469 PRO A O 1
ATOM 3740 N N . ASP A 1 470 ? 38.674 -40.688 -8.671 1.00 32.94 470 ASP A N 1
ATOM 3741 C CA . ASP A 1 470 ? 39.593 -40.374 -7.536 1.00 32.94 470 ASP A CA 1
ATOM 3742 C C . ASP A 1 470 ? 41.077 -40.228 -7.998 1.00 32.94 470 ASP A C 1
ATOM 3744 O O . ASP A 1 470 ? 41.382 -40.520 -9.155 1.00 32.94 470 ASP A O 1
ATOM 3748 N N . ASP A 1 471 ? 41.967 -39.772 -7.099 1.00 32.22 471 ASP A N 1
ATOM 3749 C CA . ASP A 1 471 ? 43.429 -39.521 -7.224 1.00 32.22 471 ASP A CA 1
ATOM 3750 C C . ASP A 1 471 ? 43.812 -38.212 -7.991 1.00 32.22 471 ASP A C 1
ATOM 3752 O O . ASP A 1 471 ? 43.679 -38.142 -9.212 1.00 32.22 471 ASP A O 1
ATOM 3756 N N . SER A 1 472 ? 44.124 -37.052 -7.369 1.00 35.25 472 SER A N 1
ATOM 3757 C CA . SER A 1 472 ? 45.201 -36.634 -6.413 1.00 35.25 472 SER A CA 1
ATOM 3758 C C . SER A 1 472 ? 46.422 -35.981 -7.131 1.00 35.25 472 SER A C 1
ATOM 3760 O O . SER A 1 472 ? 46.488 -36.005 -8.359 1.00 35.25 472 SER A O 1
ATOM 3762 N N . SER A 1 473 ? 47.379 -35.267 -6.507 1.00 34.66 473 SER A N 1
ATOM 3763 C CA . SER A 1 473 ? 47.715 -35.023 -5.086 1.00 34.66 473 SER A CA 1
ATOM 3764 C C . SER A 1 473 ? 48.516 -33.705 -4.884 1.00 34.66 473 SER A C 1
ATOM 3766 O O . SER A 1 473 ? 49.288 -33.350 -5.771 1.00 34.66 473 SER A O 1
ATOM 3768 N N . ASP A 1 474 ? 48.404 -33.087 -3.698 1.00 37.16 474 ASP A N 1
ATOM 3769 C CA . ASP A 1 474 ? 49.486 -32.644 -2.772 1.00 37.16 474 ASP A CA 1
ATOM 3770 C C . ASP A 1 474 ? 50.663 -31.711 -3.196 1.00 37.16 474 ASP A C 1
ATOM 3772 O O . ASP A 1 474 ? 51.162 -31.771 -4.317 1.00 37.16 474 ASP A O 1
ATOM 3776 N N . ASP A 1 475 ? 51.284 -30.897 -2.315 1.00 38.88 475 ASP A N 1
ATOM 3777 C CA . ASP A 1 475 ? 50.912 -30.312 -0.992 1.00 38.88 475 ASP A CA 1
ATOM 3778 C C . ASP A 1 475 ? 52.002 -29.281 -0.532 1.00 38.88 475 ASP A C 1
ATOM 3780 O O . ASP A 1 475 ? 52.997 -29.087 -1.237 1.00 38.88 475 ASP A O 1
ATOM 3784 N N . GLN A 1 476 ? 51.831 -28.689 0.666 1.00 35.50 476 GLN A N 1
ATOM 3785 C CA . GLN A 1 476 ? 52.824 -28.276 1.691 1.00 35.50 476 GLN A CA 1
ATOM 3786 C C . GLN A 1 476 ? 52.830 -26.797 2.152 1.00 35.50 476 GLN A C 1
ATOM 3788 O O . GLN A 1 476 ? 53.536 -25.953 1.604 1.00 35.50 476 GLN A O 1
ATOM 3793 N N . ASP A 1 477 ? 52.095 -26.574 3.252 1.00 34.19 477 ASP A N 1
ATOM 3794 C CA . ASP A 1 477 ? 52.563 -26.118 4.586 1.00 34.19 477 ASP A CA 1
ATOM 3795 C C . ASP A 1 477 ? 53.285 -24.773 4.843 1.00 34.19 477 ASP A C 1
ATOM 3797 O O . ASP A 1 477 ? 54.174 -24.329 4.117 1.00 34.19 477 ASP A O 1
ATOM 3801 N N . GLY A 1 478 ? 52.976 -24.204 6.024 1.00 27.36 478 GLY A N 1
ATOM 3802 C CA . GLY A 1 478 ? 53.745 -23.140 6.686 1.00 27.36 478 GLY A CA 1
ATOM 3803 C C . GLY A 1 478 ? 53.004 -22.402 7.820 1.00 27.36 478 GLY A C 1
ATOM 3804 O O . GLY A 1 478 ? 52.417 -21.351 7.571 1.00 27.36 478 GLY A O 1
ATOM 3805 N N . GLU A 1 479 ? 53.083 -22.903 9.061 1.00 36.22 479 GLU A N 1
ATOM 3806 C CA . GLU A 1 479 ? 52.681 -22.200 10.303 1.00 36.22 479 GLU A CA 1
ATOM 3807 C C . GLU A 1 479 ? 53.915 -21.791 11.141 1.00 36.22 479 GLU A C 1
ATOM 3809 O O . GLU A 1 479 ? 54.892 -22.537 11.181 1.00 36.22 479 GLU A O 1
ATOM 3814 N N . GLU A 1 480 ? 53.851 -20.661 11.864 1.00 36.19 480 GLU A N 1
ATOM 3815 C CA . GLU A 1 480 ? 54.747 -20.306 12.988 1.00 36.19 480 GLU A CA 1
ATOM 3816 C C . GLU A 1 480 ? 53.958 -19.545 14.089 1.00 36.19 480 GLU A C 1
ATOM 3818 O O . GLU A 1 480 ? 53.012 -18.814 13.783 1.00 36.19 480 GLU A O 1
ATOM 3823 N N . GLU A 1 481 ? 54.349 -19.717 15.361 1.00 37.78 481 GLU A N 1
ATOM 3824 C CA . GLU A 1 481 ? 53.773 -19.086 16.573 1.00 37.78 481 GLU A CA 1
ATOM 3825 C C . GLU A 1 481 ? 54.823 -18.219 17.332 1.00 37.78 481 GLU A C 1
ATOM 3827 O O . GLU A 1 481 ? 55.957 -18.076 16.881 1.00 37.78 481 GLU A O 1
ATOM 3832 N N . GLU A 1 482 ? 54.444 -17.702 18.516 1.00 34.72 482 GLU A N 1
ATOM 3833 C CA . GLU A 1 482 ? 55.256 -16.952 19.510 1.00 34.72 482 GLU A CA 1
ATOM 3834 C C . GLU A 1 482 ? 55.561 -15.470 19.140 1.00 34.72 482 GLU A C 1
ATOM 3836 O O . GLU A 1 482 ? 55.491 -15.065 17.984 1.00 34.72 482 GLU A O 1
ATOM 3841 N N . GLU A 1 483 ? 55.790 -14.529 20.072 1.00 33.22 483 GLU A N 1
ATOM 3842 C CA . GLU A 1 483 ? 56.131 -14.603 21.510 1.00 33.22 483 GLU A CA 1
ATOM 3843 C C . GLU A 1 483 ? 55.386 -13.516 22.346 1.00 33.22 483 GLU A C 1
ATOM 3845 O O . GLU A 1 483 ? 54.897 -12.518 21.809 1.00 33.22 483 GLU A O 1
ATOM 3850 N N . GLU A 1 484 ? 55.297 -13.681 23.675 1.00 32.03 484 GLU A N 1
ATOM 3851 C CA . GLU A 1 484 ? 54.738 -12.683 24.610 1.00 32.03 484 GLU A CA 1
ATOM 3852 C C . GLU A 1 484 ? 55.666 -11.475 24.867 1.00 32.03 484 GLU A C 1
ATOM 3854 O O . GLU A 1 484 ? 56.874 -11.634 25.018 1.00 32.03 484 GLU A O 1
ATOM 3859 N N . VAL A 1 485 ? 55.086 -10.300 25.167 1.00 34.06 485 VAL A N 1
ATOM 3860 C CA . VAL A 1 485 ? 55.643 -9.404 26.207 1.00 34.06 485 VAL A CA 1
ATOM 3861 C C . VAL A 1 485 ? 54.518 -8.775 27.033 1.00 34.06 485 VAL A C 1
ATOM 3863 O O . VAL A 1 485 ? 53.822 -7.874 26.567 1.00 34.06 485 VAL A O 1
ATOM 3866 N N . ALA A 1 486 ? 54.402 -9.176 28.299 1.00 35.00 486 ALA A N 1
ATOM 3867 C CA . ALA A 1 486 ? 53.634 -8.452 29.310 1.00 35.00 486 ALA A CA 1
ATOM 3868 C C . ALA A 1 486 ? 54.562 -7.624 30.215 1.00 35.00 486 ALA A C 1
ATOM 3870 O O . ALA A 1 486 ? 55.624 -8.095 30.628 1.00 35.00 486 ALA A O 1
ATOM 3871 N N . LYS A 1 487 ? 54.133 -6.408 30.574 1.00 37.78 487 LYS A N 1
ATOM 3872 C CA . LYS A 1 487 ? 54.629 -5.674 31.746 1.00 37.78 487 LYS A CA 1
ATOM 3873 C C . LYS A 1 487 ? 53.555 -4.756 32.313 1.00 37.78 487 LYS A C 1
ATOM 3875 O O . LYS A 1 487 ? 53.162 -3.791 31.661 1.00 37.78 487 LYS A O 1
ATOM 3880 N N . ASP A 1 488 ? 53.169 -5.020 33.552 1.00 34.00 488 ASP A N 1
ATOM 3881 C CA . ASP A 1 488 ? 52.605 -4.010 34.436 1.00 34.00 488 ASP A CA 1
ATOM 3882 C C . ASP A 1 488 ? 53.650 -2.928 34.750 1.00 34.00 488 ASP A C 1
ATOM 3884 O O . ASP A 1 488 ? 54.843 -3.220 34.872 1.00 34.00 488 ASP A O 1
ATOM 3888 N N . ASP A 1 489 ? 53.186 -1.703 34.986 1.00 38.19 489 ASP A N 1
ATOM 3889 C CA . ASP A 1 489 ? 53.676 -0.919 36.122 1.00 38.19 489 ASP A CA 1
ATOM 3890 C C . ASP A 1 489 ? 52.543 -0.003 36.619 1.00 38.19 489 ASP A C 1
ATOM 3892 O O . ASP A 1 489 ? 51.859 0.657 35.833 1.00 38.19 489 ASP A O 1
ATOM 3896 N N . ASP A 1 490 ? 52.300 -0.016 37.928 1.00 35.84 490 ASP A N 1
ATOM 3897 C CA . ASP A 1 490 ? 51.210 0.713 38.588 1.00 35.84 490 ASP A CA 1
ATOM 3898 C C . ASP A 1 490 ? 51.637 2.158 38.873 1.00 35.84 490 ASP A C 1
ATOM 3900 O O . ASP A 1 490 ? 52.699 2.376 39.462 1.00 35.84 490 ASP A O 1
ATOM 3904 N N . HIS A 1 491 ? 50.801 3.146 38.526 1.00 36.72 491 HIS A N 1
ATOM 3905 C CA . HIS A 1 491 ? 50.856 4.447 39.195 1.00 36.72 491 HIS A CA 1
ATOM 3906 C C . HIS A 1 491 ? 49.501 5.153 39.329 1.00 36.72 491 HIS A C 1
ATOM 3908 O O . HIS A 1 491 ? 49.006 5.844 38.437 1.00 36.72 491 HIS A O 1
ATOM 3914 N N . HIS A 1 492 ? 48.976 5.086 40.549 1.00 36.66 492 HIS A N 1
ATOM 3915 C CA . HIS A 1 492 ? 48.107 6.098 41.141 1.00 36.66 492 HIS A CA 1
ATOM 3916 C C . HIS A 1 492 ? 48.630 7.534 40.892 1.00 36.66 492 HIS A C 1
ATOM 3918 O O . HIS A 1 492 ? 49.673 7.916 41.432 1.00 36.66 492 HIS A O 1
ATOM 3924 N N . HIS A 1 493 ? 47.840 8.386 40.225 1.00 40.94 493 HIS A N 1
ATOM 3925 C CA . HIS A 1 493 ? 47.710 9.771 40.691 1.00 40.94 493 HIS A CA 1
ATOM 3926 C C . HIS A 1 493 ? 46.316 10.369 40.486 1.00 40.94 493 HIS A C 1
ATOM 3928 O O . HIS A 1 493 ? 45.876 10.684 39.386 1.00 40.94 493 HIS A O 1
ATOM 3934 N N . HIS A 1 494 ? 45.655 10.547 41.622 1.00 37.41 494 HIS A N 1
ATOM 3935 C CA . HIS A 1 494 ? 44.497 11.399 41.827 1.00 37.41 494 HIS A CA 1
ATOM 3936 C C . HIS A 1 494 ? 44.947 12.866 41.817 1.00 37.41 494 HIS A C 1
ATOM 3938 O O . HIS A 1 494 ? 45.899 13.219 42.514 1.00 37.41 494 HIS A O 1
ATOM 3944 N N . MET A 1 495 ? 44.258 13.715 41.051 1.00 43.94 495 MET A N 1
ATOM 3945 C CA . MET A 1 495 ? 44.320 15.164 41.228 1.00 43.94 495 MET A CA 1
ATOM 3946 C C . MET A 1 495 ? 42.997 15.805 40.793 1.00 43.94 495 MET A C 1
ATOM 3948 O O . MET A 1 495 ? 42.677 15.850 39.607 1.00 43.94 495 MET A O 1
ATOM 3952 N N . ASP A 1 496 ? 42.225 16.256 41.781 1.00 45.03 496 ASP A N 1
ATOM 3953 C CA . ASP A 1 496 ? 41.198 17.290 41.616 1.00 45.03 496 ASP A CA 1
ATOM 3954 C C . ASP A 1 496 ? 41.860 18.678 41.426 1.00 45.03 496 ASP A C 1
ATOM 3956 O O . ASP A 1 496 ? 43.086 18.792 41.514 1.00 45.03 496 ASP A O 1
ATOM 3960 N N . VAL A 1 497 ? 41.026 19.727 41.326 1.00 44.50 497 VAL A N 1
ATOM 3961 C CA . VAL A 1 497 ? 41.362 21.174 41.334 1.00 44.50 497 VAL A CA 1
ATOM 3962 C C . VAL A 1 497 ? 41.833 21.716 39.967 1.00 44.50 497 VAL A C 1
ATOM 3964 O O . VAL A 1 497 ? 42.707 21.129 39.334 1.00 44.50 497 VAL A O 1
ATOM 3967 N N . ASP A 1 498 ? 41.313 22.834 39.437 1.00 48.47 498 ASP A N 1
ATOM 3968 C CA . ASP A 1 498 ? 40.263 23.784 39.898 1.00 48.47 498 ASP A CA 1
ATOM 3969 C C . ASP A 1 498 ? 38.989 23.712 39.021 1.00 48.47 498 ASP A C 1
ATOM 3971 O O . ASP A 1 498 ? 39.133 23.656 37.776 1.00 48.47 498 ASP A O 1
#

Secondary structure (DSSP, 8-state):
---SS----------B-SS-EEEEEEEEE-----S-S------EEEEEEEEEE-TTPBTT-EEEEEEEESS-EEEEEEETTHHHHGGGGEEEEEEE-----TTT--S-EEEEEEEEE-TTS-EEEEEEEEEEEEEEEEEEEEE-PPPP----------------------------------------------------------------EEEEEEEEEEEEEEEE-EEEES-SS--HHHHHHHHHHHHHHHHHHHHHHHHHHHHHHHHHHHHHHHHHHHSTTSTTTTTS-HHHHHHHHHHHHHHHHHHHH-TT--HHHHHHHHHHHHHHHHHHHHHHHHHHHHHHHHHHHHHHHHHHHHHHH---GGGTTS-HHHHHHHHHHHHHHHHHHHHHHHHHTTS-TTSPPSS-HHHHHHHHHHHHHHHHHHHT-PPPPPPPP---------------------------------------------------------

Sequence (498 aa):
MLSPLFKVRDFAVTDFTQQGIEVAWQQQQQATSTTDNDDVEGCSSIIKRTEVFPPRSTLNTVKMLTFYRKEAFELWAQYTNSEDHGDDASLGRYTIQVPHNSENDEGPKKIKVRAKLSLHGTFSIENAIMIEEEEYQVVEKERRRRRPINKETNDDENMVDASPSAAAATTTITNDDVNMQPAEAPAAPAASGISSEKEGKGDEFEEDEEEELVEVTKIKTRTKKTDIPIIRSGLPGMSEDRLRAAEDDELKMRNIDREVAETDEKRNELESYIFESRDKISSPSSRWYDFLSAAQREELSNILMQTEDWVYDHYEATKAEYMDKLIEIRALGDGAESRAMEASLRPEAEARAQDVIQKYRSLAQSPDIAYAHIAIERKEYILEECHKLESWLSQQKALQVRQPLYLQPVYTVSQLNDKTDALIKLADGILSEKPPSSPPSSKKAQDESAESNSKEEERGSPEPIVEEPDDSSDDQDGEEEEEEVAKDDDHHHHMDVD

Mean predicted aligned error: 19.98 Å

Nearest PDB structures (foldseek):
  3d2e-assembly1_A  TM=8.629E-01  e=1.510E-13  Saccharomyces cerevisiae
  3c7n-assembly1_A  TM=7.906E-01  e=6.419E-13  Saccharomyces cerevisiae
  5e84-assembly6_F  TM=7.211E-01  e=7.094E-07  Homo sapiens
  7n1r-assembly2_B  TM=7.045E-01  e=1.932E-06  Homo sapiens
  4jne-assembly1_B  TM=7.048E-01  e=1.625E-03  Escherichia coli K-12

pLDDT: mean 72.15, std 26.0, range [22.62, 97.69]